Protein AF-A0A957IZX9-F1 (afdb_monomer)

Solvent-accessible surface area (backbone atoms only — not comparable to full-atom values): 20793 Å² total; per-residue (Å²): 138,66,77,68,62,63,56,57,55,54,54,53,53,53,52,49,52,51,49,50,53,50,55,65,72,59,59,71,79,73,77,78,71,75,80,75,83,74,83,73,85,66,75,87,65,76,65,46,78,78,40,58,72,59,79,90,62,58,47,53,65,50,44,26,71,70,45,74,37,81,56,38,60,68,44,11,31,35,40,32,65,45,51,56,67,82,34,37,38,35,26,26,17,23,25,53,65,69,73,38,62,23,16,31,39,30,38,34,42,92,94,41,79,44,79,72,45,58,38,75,21,6,8,39,52,28,69,38,69,66,86,72,37,41,37,40,26,17,21,44,46,80,85,79,88,72,43,48,34,15,51,37,34,42,29,42,79,96,51,65,78,43,80,47,66,31,59,83,44,26,42,54,25,15,42,28,29,32,20,55,32,58,44,97,86,53,37,30,34,36,14,21,23,27,49,62,90,90,45,46,28,3,34,30,34,36,13,85,60,79,65,67,40,44,41,86,39,24,70,69,18,58,32,30,16,52,28,42,43,78,54,94,87,22,34,37,33,35,23,22,75,50,103,57,77,65,24,40,40,31,38,9,81,62,78,42,48,51,70,45,75,42,79,96,48,44,32,44,79,43,55,71,44,79,52,96,83,23,42,34,37,44,25,51,86,22,43,28,40,35,35,32,38,91,87,56,51,77,45,79,37,70,49,64,90,63,40,29,57,38,56,88,42,92,90,44,68,91,65,52,43,46,25,44,58,28,60,65,99,68,37,43,34,38,37,31,28,37,77,49,90,75,52,36,33,32,37,31,35,24,74,75,73,76,60,77,44,59,47,27,72,43,75,64,57,57,35,17,34,31,52,23,76,77,69,41,24,38,40,36,14,20,42,14,62,80,20,49,49,28,36,35,79,64,72,83,129

pLDDT: mean 88.52, std 13.57, range [41.97, 98.62]

Nearest PDB structures (foldseek):
  2w38-assembly1_A  TM=5.241E-01  e=3.581E-07  Pseudomonas aeruginosa PAO1
  5uam-assembly2_B  TM=5.391E-01  e=4.677E-06  Pseudoalteromonas sp. PLSV
  3dr2-assembly1_B  TM=5.562E-01  e=2.826E-05  Xanthomonas campestris pv. campestris
  5uas-assembly2_B  TM=3.924E-01  e=1.690E-05  Pseudoalteromonas sp. PLSV
  8ybf-assembly1_A  TM=4.513E-01  e=6.561E-03  Morbillivirus canis

Radius of gyration: 22.59 Å; Cα contacts (8 Å, |Δi|>4): 1050; chains: 1; bounding box: 51×69×75 Å

Sequence (397 aa):
MTTGQQQACTYQLALLLVLIALAGLLRPPTAVSPIPTIQTTQAPIPPRSLTPLVPGLDWFAWYETASGYTPDPTHFGAYVALGVADTLYLGLGSARPAETNGALLAAYANGRLSPVAPLTEQGVHDMVWDGRSLHVAGTDPCCGDGWEAGNHYVLTPPGPLVKLRDPVNGLPDVLHTWALWAAPDGRLYAAASTEQGRLRMGLVFRSDDAGQTWRYRGRLGLQRAYELIGWNGQLYGIYTTRAQAPFGLAYSPDDGRLWRDVAAVGMQRVHLLPFAGRLIGVSYDQDALIAVAPDHHVTRYALPAGARVGITYTDYPDYTNYNILAADAAYLYTVWETAASPPRYQIVRTADLQQWQTLAETDQPILSLTAWPAQNALVIGTAGRAASVFLLDITEN

Mean predicted aligned error: 7.67 Å

Foldseek 3Di:
DDPVVVVVVVVVVVVVVVVVVVVVVPPPPPPQPPQPPPPPPDDFDPADDWFFLQPPDQPQVVQCVQQVDHAFQFAWKFQEWDADQQKIWTWTASGQFPPAFKIWIWIDHPSDIDTQYIDRFRTWQDWDDLPFKIKTWGFHHPDDPQLQWGWMWIDGPPDHIDIATDSPFAHGQFRGFREWERDNVRKIKTFTWGDDPNFTFTWMWIDPPNRNGIDTADTAERHGWHEWYDDLQKIKTWYYNDPDDQIWIWIGNPHRNDIDTLPPARFASEYWDDASQWIWGAGLQQQWIWTAHSVSDIDTQGDPPQKGFADQDPVCRNSTAHAAWEDDNQKIWGWIWGPDVVTKIFIWIDRNSHDIHTHHIDSFGWRHWYDNVSQCWIWTWTGRSNIGITIDRNDDD

Secondary structure (DSSP, 8-state):
--THHHHHHHHHHHHHHHHHHHHHHTPPPP-----------PPPPPPPPPEESSTT--HHHHHHHHHSPPPPTTT-EEEEEEEETTEEEEEEESSSTTTSS-EEEEEEETTEEEEEEEESSS-EEEEEE-SS-EEEEEBPPSSSS-SSEE-EEEE-TTS-EEEE--TTTSEETEEEEEEEEE-TTS-EEEEEEEEETTEEEEEEEEESSTTSS-EEEEEEESSEEEEEEEETTEEEEEEESSSSSPBEEEEESSTTSS-EE-TT--B-SS--EEETTEEEEEBTTSSEEEEE-TT--EEEEEPSTT-EES---SS-TTS--SB-EEE-SS-EEEEEE-S-SS--EEEEEESSSSS-EEEEEESS-EEEEEEEGGGTEEEEEEBSTT--EEEEE----

Structure (mmCIF, N/CA/C/O backbone):
data_AF-A0A957IZX9-F1
#
_entry.id   AF-A0A957IZX9-F1
#
loop_
_atom_site.group_PDB
_atom_site.id
_atom_site.type_symbol
_atom_site.label_atom_id
_atom_site.label_alt_id
_atom_site.label_comp_id
_atom_site.label_asym_id
_atom_site.label_entity_id
_atom_site.label_seq_id
_atom_site.pdbx_PDB_ins_code
_atom_site.Cartn_x
_atom_site.Cartn_y
_atom_site.Cartn_z
_atom_site.occupancy
_atom_site.B_iso_or_equiv
_atom_site.auth_seq_id
_atom_site.auth_comp_id
_atom_site.auth_asym_id
_atom_site.auth_atom_id
_atom_site.pdbx_PDB_model_num
ATOM 1 N N . MET A 1 1 ? -2.651 -48.888 -48.490 1.00 52.34 1 MET A N 1
ATOM 2 C CA . MET A 1 1 ? -3.248 -47.790 -47.703 1.00 52.34 1 MET A CA 1
ATOM 3 C C . MET A 1 1 ? -2.405 -46.556 -47.938 1.00 52.34 1 MET A C 1
ATOM 5 O O . MET A 1 1 ? -1.220 -46.568 -47.640 1.00 52.34 1 MET A O 1
ATOM 9 N N . THR A 1 2 ? -2.973 -45.580 -48.634 1.00 46.81 2 THR A N 1
ATOM 10 C CA . THR A 1 2 ? -2.274 -44.413 -49.180 1.00 46.81 2 THR A CA 1
ATOM 11 C C . THR A 1 2 ? -2.073 -43.343 -48.110 1.00 46.81 2 THR A C 1
ATOM 13 O O . THR A 1 2 ? -2.982 -43.053 -47.334 1.00 46.81 2 THR A O 1
ATOM 16 N N . THR A 1 3 ? -0.894 -42.725 -48.115 1.00 53.16 3 THR A N 1
ATOM 17 C CA . THR A 1 3 ? -0.408 -41.649 -47.228 1.00 53.16 3 THR A CA 1
ATOM 18 C C . THR A 1 3 ? -1.382 -40.479 -47.006 1.00 53.16 3 THR A C 1
ATOM 20 O O . THR A 1 3 ? -1.294 -39.805 -45.983 1.00 53.16 3 THR A O 1
ATOM 23 N N . GLY A 1 4 ? -2.374 -40.280 -47.881 1.00 48.38 4 GLY A N 1
ATOM 24 C CA . GLY A 1 4 ? -3.428 -39.272 -47.708 1.00 48.38 4 GLY A CA 1
ATOM 25 C C . GLY A 1 4 ? -4.430 -39.539 -46.571 1.00 48.38 4 GLY A C 1
ATOM 26 O O . GLY A 1 4 ? -4.989 -38.589 -46.031 1.00 48.38 4 GLY A O 1
ATOM 27 N N . GLN A 1 5 ? -4.644 -40.793 -46.144 1.00 51.53 5 GLN A N 1
ATOM 28 C CA . GLN A 1 5 ? -5.590 -41.089 -45.051 1.00 51.53 5 GLN A CA 1
ATOM 29 C C . GLN A 1 5 ? -5.017 -40.798 -43.655 1.00 51.53 5 GLN A C 1
ATOM 31 O O . GLN A 1 5 ? -5.768 -40.440 -42.751 1.00 51.53 5 GLN A O 1
ATOM 36 N N . GLN A 1 6 ? -3.695 -40.881 -43.475 1.00 53.09 6 GLN A N 1
ATOM 37 C CA . GLN A 1 6 ? -3.060 -40.541 -42.195 1.00 53.09 6 GLN A CA 1
ATOM 38 C C . GLN A 1 6 ? -2.996 -39.030 -41.951 1.00 53.09 6 GLN A C 1
ATOM 40 O O . GLN A 1 6 ? -3.164 -38.608 -40.811 1.00 53.09 6 GLN A O 1
ATOM 45 N N . GLN A 1 7 ? -2.833 -38.210 -42.997 1.00 54.34 7 GLN A N 1
ATOM 46 C CA . GLN A 1 7 ? -2.861 -36.749 -42.856 1.00 54.34 7 GLN A CA 1
ATOM 47 C C . GLN A 1 7 ? -4.261 -36.220 -42.519 1.00 54.34 7 GLN A C 1
ATOM 49 O O . GLN A 1 7 ? -4.393 -35.332 -41.683 1.00 54.34 7 GLN A O 1
ATOM 54 N N . ALA A 1 8 ? -5.323 -36.791 -43.094 1.00 57.81 8 ALA A N 1
ATOM 55 C CA . ALA A 1 8 ? -6.689 -36.364 -42.783 1.00 57.81 8 ALA A CA 1
ATOM 56 C C . ALA A 1 8 ? -7.059 -36.581 -41.299 1.00 57.81 8 ALA A C 1
ATOM 58 O O . ALA A 1 8 ? -7.762 -35.760 -40.709 1.00 57.81 8 ALA A O 1
ATOM 59 N N . CYS A 1 9 ? -6.539 -37.644 -40.673 1.00 61.34 9 CYS A N 1
ATOM 60 C CA . CYS A 1 9 ? -6.818 -37.960 -39.271 1.00 61.34 9 CYS A CA 1
ATOM 61 C C . CYS A 1 9 ? -6.119 -37.001 -38.290 1.00 61.34 9 CYS A C 1
ATOM 63 O O . CYS A 1 9 ? -6.700 -36.636 -37.267 1.00 61.34 9 CYS A O 1
ATOM 65 N N . THR A 1 10 ? -4.900 -36.543 -38.595 1.00 67.94 10 THR A N 1
ATOM 66 C CA . THR A 1 10 ? -4.157 -35.604 -37.735 1.00 67.94 10 THR A CA 1
ATOM 67 C C . THR A 1 10 ? -4.745 -34.195 -37.751 1.00 67.94 10 THR A C 1
ATOM 69 O O . THR A 1 10 ? -4.812 -33.561 -36.697 1.00 67.94 10 THR A O 1
ATOM 72 N N . TYR A 1 11 ? -5.246 -33.715 -38.895 1.00 66.75 11 TYR A N 1
ATOM 73 C CA . TYR A 1 11 ? -5.899 -32.399 -38.962 1.00 66.75 11 TYR A CA 1
ATOM 74 C C . TYR A 1 11 ? -7.228 -32.355 -38.201 1.00 66.75 11 TYR A C 1
ATOM 76 O O . TYR A 1 11 ? -7.521 -31.351 -37.553 1.00 66.75 11 TYR A O 1
ATOM 84 N N . GLN A 1 12 ? -8.012 -33.438 -38.214 1.00 72.56 12 GLN A N 1
ATOM 85 C CA . GLN A 1 12 ? -9.269 -33.485 -37.459 1.00 72.56 12 GLN A CA 1
ATOM 86 C C . GLN A 1 12 ? -9.045 -33.500 -35.943 1.00 72.56 12 GLN A C 1
ATOM 88 O O . GLN A 1 12 ? -9.780 -32.833 -35.216 1.00 72.56 12 GLN A O 1
ATOM 93 N N . LEU A 1 13 ? -8.003 -34.187 -35.462 1.00 75.69 13 LEU A N 1
ATOM 94 C CA . LEU A 1 13 ? -7.674 -34.212 -34.035 1.00 75.69 13 LEU A CA 1
ATOM 95 C C . LEU A 1 13 ? -7.145 -32.853 -33.545 1.00 75.69 13 LEU A C 1
ATOM 97 O O . LEU A 1 13 ? -7.534 -32.392 -32.474 1.00 75.69 13 LEU A O 1
ATOM 101 N N . ALA A 1 14 ? -6.316 -32.177 -34.347 1.00 74.19 14 ALA A N 1
ATOM 102 C CA . ALA A 1 14 ? -5.827 -30.835 -34.032 1.00 74.19 14 ALA A CA 1
ATOM 103 C C . ALA A 1 14 ? -6.965 -29.799 -34.006 1.00 74.19 14 ALA A C 1
ATOM 105 O O . ALA A 1 14 ? -7.037 -28.988 -33.085 1.00 74.19 14 ALA A O 1
ATOM 106 N N . LEU A 1 15 ? -7.894 -29.859 -34.968 1.00 79.56 15 LEU A N 1
ATOM 107 C CA . LEU A 1 15 ? -9.054 -28.965 -35.007 1.00 79.56 15 LEU A CA 1
ATOM 108 C C . LEU A 1 15 ? -9.995 -29.199 -33.814 1.00 79.56 15 LEU A C 1
ATOM 110 O O . LEU A 1 15 ? -10.485 -28.241 -33.223 1.00 79.56 15 LEU A O 1
ATOM 114 N N . LEU A 1 16 ? -10.204 -30.459 -33.418 1.00 79.12 16 LEU A N 1
ATOM 115 C CA . LEU A 1 16 ? -11.016 -30.804 -32.251 1.00 79.12 16 LEU A CA 1
ATOM 116 C C . LEU A 1 16 ? -10.382 -30.305 -30.944 1.00 79.12 16 LEU A C 1
ATOM 118 O O . LEU A 1 16 ? -11.084 -29.754 -30.102 1.00 79.12 16 LEU A O 1
ATOM 122 N N . LEU A 1 17 ? -9.060 -30.429 -30.786 1.00 75.75 17 LEU A N 1
ATOM 123 C CA . LEU A 1 17 ? -8.342 -29.907 -29.616 1.00 75.75 17 LEU A CA 1
ATOM 124 C C . LEU A 1 17 ? -8.388 -28.374 -29.544 1.00 75.75 17 LEU A C 1
ATOM 126 O O . LEU A 1 17 ? -8.579 -27.822 -28.463 1.00 75.75 17 LEU A O 1
ATOM 130 N N . VAL A 1 18 ? -8.290 -27.687 -30.687 1.00 76.00 18 VAL A N 1
ATOM 131 C CA . VAL A 1 18 ? -8.450 -26.226 -30.769 1.00 76.00 18 VAL A CA 1
ATOM 132 C C . VAL A 1 18 ? -9.878 -25.809 -30.409 1.00 76.00 18 VAL A C 1
ATOM 134 O O . VAL A 1 18 ? -10.056 -24.864 -29.646 1.00 76.00 18 VAL A O 1
ATOM 137 N N . LEU A 1 19 ? -10.896 -26.536 -30.876 1.00 75.50 19 LEU A N 1
ATOM 138 C CA . LEU A 1 19 ? -12.296 -26.268 -30.532 1.00 75.50 19 LEU A CA 1
ATOM 139 C C . LEU A 1 19 ? -12.601 -26.534 -29.051 1.00 75.50 19 LEU A C 1
ATOM 141 O O . LEU A 1 19 ? -13.334 -25.759 -28.444 1.00 75.50 19 LEU A O 1
ATOM 145 N N . ILE A 1 20 ? -12.011 -27.569 -28.445 1.00 74.06 20 ILE A N 1
ATOM 146 C CA . ILE A 1 20 ? -12.143 -27.843 -27.004 1.00 74.06 20 ILE A CA 1
ATOM 147 C C . ILE A 1 20 ? -11.438 -26.755 -26.178 1.00 74.06 20 ILE A C 1
ATOM 149 O O . ILE A 1 20 ? -11.999 -26.283 -25.189 1.00 74.06 20 ILE A O 1
ATOM 153 N N . ALA A 1 21 ? -10.255 -26.299 -26.602 1.00 63.34 21 ALA A N 1
ATOM 154 C CA . ALA A 1 21 ? -9.550 -25.195 -25.951 1.00 63.34 21 ALA A CA 1
ATOM 155 C C . ALA A 1 21 ? -10.327 -23.866 -26.060 1.00 63.34 21 ALA A C 1
ATOM 157 O O . ALA A 1 21 ? -10.463 -23.148 -25.071 1.00 63.34 21 ALA A O 1
ATOM 158 N N . LEU A 1 22 ? -10.911 -23.572 -27.228 1.00 62.16 22 LEU A N 1
ATOM 159 C CA . LEU A 1 22 ? -11.775 -22.403 -27.444 1.00 62.16 22 LEU A CA 1
ATOM 160 C C . LEU A 1 22 ? -13.085 -22.488 -26.650 1.00 62.16 22 LEU A C 1
ATOM 162 O O . LEU A 1 22 ? -13.517 -21.486 -26.088 1.00 62.16 22 LEU A O 1
ATOM 166 N N . ALA A 1 23 ? -13.693 -23.670 -26.535 1.00 59.88 23 ALA A N 1
ATOM 167 C CA . ALA A 1 23 ? -14.885 -23.872 -25.712 1.00 59.88 23 ALA A CA 1
ATOM 168 C C . ALA A 1 23 ? -14.590 -23.732 -24.206 1.00 59.88 23 ALA A C 1
ATOM 170 O O . ALA A 1 23 ? -15.445 -23.266 -23.454 1.00 59.88 23 ALA A O 1
ATOM 171 N N . GLY A 1 24 ? -13.374 -24.074 -23.761 1.00 52.66 24 GLY A N 1
ATOM 172 C CA . GLY A 1 24 ? -12.905 -23.815 -22.396 1.00 52.66 24 GLY A CA 1
ATOM 173 C C . GLY A 1 24 ? -12.711 -22.325 -22.086 1.00 52.66 24 GLY A C 1
ATOM 174 O O . GLY A 1 24 ? -12.958 -21.904 -20.957 1.00 52.66 24 GLY A O 1
ATOM 175 N N . LEU A 1 25 ? -12.334 -21.528 -23.092 1.00 50.22 25 LEU A N 1
ATOM 176 C CA . LEU A 1 25 ? -12.159 -20.070 -22.999 1.00 50.22 25 LEU A CA 1
ATOM 177 C C . LEU A 1 25 ? -13.477 -19.284 -23.113 1.00 50.22 25 LEU A C 1
ATOM 179 O O . LEU A 1 25 ? -13.536 -18.131 -22.702 1.00 50.22 25 LEU A O 1
ATOM 183 N N . LEU A 1 26 ? -14.534 -19.906 -23.642 1.00 42.78 26 LEU A N 1
ATOM 184 C CA . LEU A 1 26 ? -15.865 -19.314 -23.819 1.00 42.78 26 LEU A CA 1
ATOM 185 C C . LEU A 1 26 ? -16.854 -19.724 -22.722 1.00 42.78 26 LEU A C 1
ATOM 187 O O . LEU A 1 26 ? -18.066 -19.703 -22.948 1.00 42.78 26 LEU A O 1
ATOM 191 N N . ARG A 1 27 ? -16.378 -20.092 -21.523 1.00 45.22 27 ARG A N 1
ATOM 192 C CA . ARG A 1 27 ? -17.297 -20.187 -20.385 1.00 45.22 27 ARG A CA 1
ATOM 193 C C . ARG A 1 27 ? -17.921 -18.802 -20.191 1.00 45.22 27 ARG A C 1
ATOM 195 O O . ARG A 1 27 ? -17.167 -17.852 -19.970 1.00 45.22 27 ARG A O 1
ATOM 202 N N . PRO A 1 28 ? -19.256 -18.656 -20.296 1.00 43.44 28 PRO A N 1
ATOM 203 C CA . PRO A 1 28 ? -19.888 -17.400 -19.937 1.00 43.44 28 PRO A CA 1
ATOM 204 C C . PRO A 1 28 ? -19.443 -17.069 -18.509 1.00 43.44 28 PRO A C 1
ATOM 206 O O . PRO A 1 28 ? -19.351 -17.999 -17.697 1.00 43.44 28 PRO A O 1
ATOM 209 N N . PRO A 1 29 ? -19.116 -15.799 -18.204 1.00 48.16 29 PRO A N 1
ATOM 210 C CA . PRO A 1 29 ? -18.798 -15.415 -16.839 1.00 48.16 29 PRO A CA 1
ATOM 211 C C . PRO A 1 29 ? -19.925 -15.950 -15.963 1.00 48.16 29 PRO A C 1
ATOM 213 O O . PRO A 1 29 ? -21.099 -15.667 -16.215 1.00 48.16 29 PRO A O 1
ATOM 216 N N . THR A 1 30 ? -19.583 -16.823 -15.012 1.00 48.69 30 THR A N 1
ATO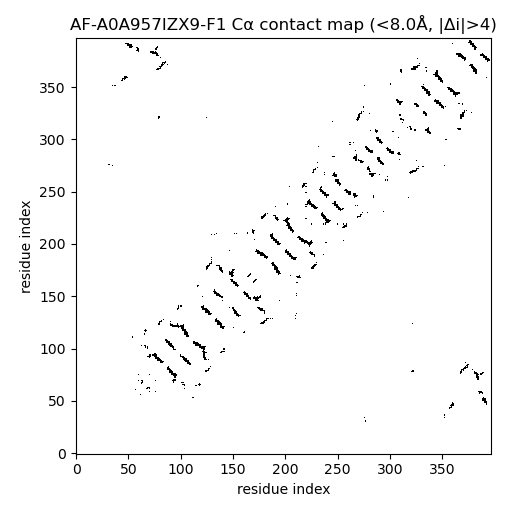M 217 C CA . THR A 1 30 ? -20.540 -17.305 -14.019 1.00 48.69 30 THR A CA 1
ATOM 218 C C . THR A 1 30 ? -21.211 -16.073 -13.451 1.00 48.69 30 THR A C 1
ATOM 220 O O . THR A 1 30 ? -20.508 -15.192 -12.952 1.00 48.69 30 THR A O 1
ATOM 223 N N . ALA A 1 31 ? -22.535 -15.983 -13.618 1.00 41.97 31 ALA A N 1
ATOM 224 C CA . ALA A 1 31 ? -23.316 -14.865 -13.119 1.00 41.97 31 ALA A CA 1
ATOM 225 C C . ALA A 1 31 ? -22.867 -14.600 -11.684 1.00 41.97 31 ALA A C 1
ATOM 227 O O . ALA A 1 31 ? -22.893 -15.512 -10.854 1.00 41.97 31 ALA A O 1
ATOM 228 N N . VAL A 1 32 ? -22.361 -13.391 -11.435 1.00 45.38 32 VAL A N 1
ATOM 229 C CA . VAL A 1 32 ? -21.931 -12.991 -10.100 1.00 45.38 32 VAL A CA 1
ATOM 230 C C . VAL A 1 32 ? -23.177 -13.096 -9.240 1.00 45.38 32 VAL A C 1
ATOM 232 O O . VAL A 1 32 ? -24.131 -12.343 -9.447 1.00 45.38 32 VAL A O 1
ATOM 235 N N . SER A 1 33 ? -23.214 -14.090 -8.351 1.00 44.78 33 SER A N 1
ATOM 236 C CA . SER A 1 33 ? -24.327 -14.242 -7.424 1.00 44.78 33 SER A CA 1
ATOM 237 C C . SER A 1 33 ? -24.526 -12.899 -6.723 1.00 44.78 33 SER A C 1
ATOM 239 O O . SER A 1 33 ? -23.535 -12.321 -6.262 1.00 44.78 33 SER A O 1
ATOM 241 N N . PRO A 1 34 ? -25.759 -12.364 -6.670 1.00 52.09 34 PRO A N 1
ATOM 242 C CA . PRO A 1 34 ? -26.013 -11.154 -5.907 1.00 52.09 34 PRO A CA 1
ATOM 243 C C . PRO A 1 34 ? -25.483 -11.377 -4.493 1.00 52.09 34 PRO A C 1
ATOM 245 O O . PRO A 1 34 ? -25.713 -12.445 -3.921 1.00 52.09 34 PRO A O 1
ATOM 248 N N . ILE A 1 35 ? -24.736 -10.398 -3.968 1.00 53.44 35 ILE A N 1
ATOM 249 C CA . ILE A 1 35 ? -24.263 -10.425 -2.582 1.00 53.44 35 ILE A CA 1
ATOM 250 C C . ILE A 1 35 ? -25.516 -10.669 -1.734 1.00 53.44 35 ILE A C 1
ATOM 252 O O . ILE A 1 35 ? -26.434 -9.842 -1.800 1.00 53.44 35 ILE A O 1
ATOM 256 N N . PRO A 1 36 ? -25.631 -11.816 -1.036 1.00 53.06 36 PRO A N 1
ATOM 257 C CA . PRO A 1 36 ? -26.799 -12.071 -0.216 1.00 53.06 36 PRO A CA 1
ATOM 258 C C . PRO A 1 36 ? -26.928 -10.905 0.756 1.00 53.06 36 PRO A C 1
ATOM 260 O O . PRO A 1 36 ? -25.954 -10.519 1.397 1.00 53.06 36 PRO A O 1
ATOM 263 N N . THR A 1 37 ? -28.113 -10.301 0.819 1.00 47.69 37 THR A N 1
ATOM 264 C CA . THR A 1 37 ? -28.394 -9.241 1.784 1.00 47.69 37 THR A CA 1
ATOM 265 C C . THR A 1 37 ? -28.387 -9.884 3.164 1.00 47.69 37 THR A C 1
ATOM 267 O O . THR A 1 37 ? -29.396 -10.427 3.613 1.00 47.69 37 THR A O 1
ATOM 270 N N . ILE A 1 38 ? -27.224 -9.907 3.811 1.00 53.03 38 ILE A N 1
ATOM 271 C CA . ILE A 1 38 ? -27.114 -10.368 5.186 1.00 53.03 38 ILE A CA 1
ATOM 272 C C . ILE A 1 38 ? -27.734 -9.256 6.028 1.00 53.03 38 ILE A C 1
ATOM 274 O O . ILE A 1 38 ? -27.128 -8.213 6.239 1.00 53.03 38 ILE A O 1
ATOM 278 N N . GLN A 1 39 ? -28.974 -9.452 6.479 1.00 47.66 39 GLN A N 1
ATOM 279 C CA . GLN A 1 39 ? -29.540 -8.617 7.534 1.00 47.66 39 GLN A CA 1
ATOM 280 C C . GLN A 1 39 ? -28.796 -8.937 8.831 1.00 47.66 39 GLN A C 1
ATOM 282 O O . GLN A 1 39 ? -29.230 -9.765 9.630 1.00 47.66 39 GLN A O 1
ATOM 287 N N . THR A 1 40 ? -27.641 -8.310 9.036 1.00 52.97 40 THR A N 1
ATOM 288 C CA . THR A 1 40 ? -26.937 -8.360 10.312 1.00 52.97 40 THR A CA 1
ATOM 289 C C . THR A 1 40 ? -27.665 -7.458 11.299 1.00 52.97 40 THR A C 1
ATOM 291 O O . THR A 1 40 ? -27.319 -6.298 11.483 1.00 52.97 40 THR A O 1
ATOM 294 N N . THR A 1 41 ? -28.669 -7.992 11.993 1.00 56.16 41 THR A N 1
ATOM 295 C CA . THR A 1 41 ? -29.178 -7.399 13.242 1.00 56.16 41 THR A CA 1
ATOM 296 C C . THR A 1 41 ? -28.200 -7.656 14.397 1.00 56.16 41 THR A C 1
ATOM 298 O O . THR A 1 41 ? -28.610 -8.063 15.485 1.00 56.16 41 THR A O 1
ATOM 301 N N . GLN A 1 42 ? -26.893 -7.505 14.161 1.00 60.22 42 GLN A N 1
ATOM 302 C CA . GLN A 1 42 ? -25.897 -7.632 15.219 1.00 60.22 42 GLN A CA 1
ATOM 303 C C . GLN A 1 42 ? -25.963 -6.390 16.104 1.00 60.22 42 GLN A C 1
ATOM 305 O O . GLN A 1 42 ? -25.997 -5.257 15.622 1.00 60.22 42 GLN A O 1
ATOM 310 N N . ALA A 1 43 ? -26.009 -6.614 17.417 1.00 68.94 43 ALA A N 1
ATOM 311 C CA . ALA A 1 43 ? -25.889 -5.539 18.385 1.00 68.94 43 ALA A CA 1
ATOM 312 C C . ALA A 1 43 ? -24.551 -4.801 18.174 1.00 68.94 43 ALA A C 1
ATOM 314 O O . ALA A 1 43 ? -23.559 -5.444 17.816 1.00 68.94 43 ALA A O 1
ATOM 315 N N . PRO A 1 44 ? -24.492 -3.478 18.409 1.00 74.19 44 PRO A N 1
ATOM 316 C CA . PRO A 1 44 ? -23.242 -2.736 18.316 1.00 74.19 44 PRO A CA 1
ATOM 317 C C . PRO A 1 44 ? -22.183 -3.366 19.230 1.00 74.19 44 PRO A C 1
ATOM 319 O O . PRO A 1 44 ? -22.363 -3.412 20.447 1.00 74.19 44 PRO A O 1
ATOM 322 N N . ILE A 1 45 ? -21.085 -3.863 18.656 1.00 79.00 45 ILE A N 1
ATOM 323 C CA . ILE A 1 45 ? -19.916 -4.271 19.448 1.00 79.00 45 ILE A CA 1
ATOM 324 C C . ILE A 1 45 ? -19.246 -2.984 19.952 1.00 79.00 45 ILE A C 1
ATOM 326 O O . ILE A 1 45 ? -18.993 -2.093 19.137 1.00 79.00 45 ILE A O 1
ATOM 330 N N . PRO A 1 46 ? -18.965 -2.854 21.261 1.00 85.25 46 PRO A N 1
ATOM 331 C CA . PRO A 1 46 ? -18.215 -1.718 21.781 1.00 85.25 46 PRO A CA 1
ATOM 332 C C . PRO A 1 46 ? -16.848 -1.585 21.089 1.00 85.25 46 PRO A C 1
ATOM 334 O O . PRO A 1 46 ? -16.209 -2.612 20.837 1.00 85.25 46 PRO A O 1
ATOM 337 N N . PRO A 1 47 ? -16.363 -0.357 20.825 1.00 89.44 47 PRO A N 1
ATOM 338 C CA . PRO A 1 47 ? -15.019 -0.158 20.299 1.00 89.44 47 PRO A CA 1
ATOM 339 C C . PRO A 1 47 ? -13.961 -0.817 21.195 1.00 89.44 47 PRO A C 1
ATOM 341 O O . PRO A 1 47 ? -13.961 -0.650 22.417 1.00 89.44 47 PRO A O 1
ATOM 344 N N . ARG A 1 48 ? -13.064 -1.577 20.572 1.00 92.88 48 ARG A N 1
ATOM 345 C CA . ARG A 1 48 ? -11.913 -2.246 21.177 1.00 92.88 48 ARG A CA 1
ATOM 346 C C . ARG A 1 48 ? -10.744 -1.263 21.295 1.00 92.88 48 ARG A C 1
ATOM 348 O O . ARG A 1 48 ? -10.625 -0.309 20.524 1.00 92.88 48 ARG A O 1
ATOM 355 N N . SER A 1 49 ? -9.851 -1.526 22.244 1.00 92.62 49 SER A N 1
ATOM 356 C CA . SER A 1 49 ? -8.606 -0.769 22.392 1.00 92.62 49 SER A CA 1
ATOM 357 C C . SER A 1 49 ? -7.554 -1.235 21.387 1.00 92.62 49 SER A C 1
ATOM 359 O O . SER A 1 49 ? -7.397 -2.432 21.150 1.00 92.62 49 SER A O 1
ATOM 361 N N . LEU A 1 50 ? -6.784 -0.289 20.851 1.00 96.56 50 LEU A N 1
ATOM 362 C CA . LEU A 1 50 ? -5.597 -0.582 20.051 1.00 96.56 50 LEU A CA 1
ATOM 363 C C . LEU A 1 50 ? -4.455 -1.054 20.955 1.00 96.56 50 LEU A C 1
ATOM 365 O O . LEU A 1 50 ? -4.134 -0.394 21.945 1.00 96.56 50 LEU A O 1
ATOM 369 N N . THR A 1 51 ? -3.823 -2.176 20.609 1.00 97.44 51 THR A N 1
ATOM 370 C CA . THR A 1 51 ? -2.695 -2.728 21.374 1.00 97.44 51 THR A CA 1
ATOM 371 C C . THR A 1 51 ? -1.383 -2.354 20.689 1.00 97.44 51 THR A C 1
ATOM 373 O O . THR A 1 51 ? -1.202 -2.723 19.532 1.00 97.44 51 THR A O 1
ATOM 376 N N . PRO A 1 52 ? -0.449 -1.635 21.338 1.00 97.94 52 PRO A N 1
ATOM 377 C CA . PRO A 1 52 ? 0.850 -1.341 20.733 1.00 97.94 52 PRO A CA 1
ATOM 378 C C . PRO A 1 52 ? 1.593 -2.626 20.345 1.00 97.94 52 PRO A C 1
ATOM 380 O O . PRO A 1 52 ? 1.703 -3.537 21.164 1.00 97.94 52 PRO A O 1
ATOM 383 N N . LEU A 1 53 ? 2.150 -2.682 19.130 1.00 98.19 53 LEU A N 1
ATOM 384 C CA . LEU A 1 53 ? 2.921 -3.832 18.635 1.00 98.19 53 LEU A CA 1
ATOM 385 C C . LEU A 1 53 ? 4.143 -4.118 19.524 1.00 98.19 53 LEU A C 1
ATOM 387 O O . LEU A 1 53 ? 4.469 -5.270 19.807 1.00 98.19 53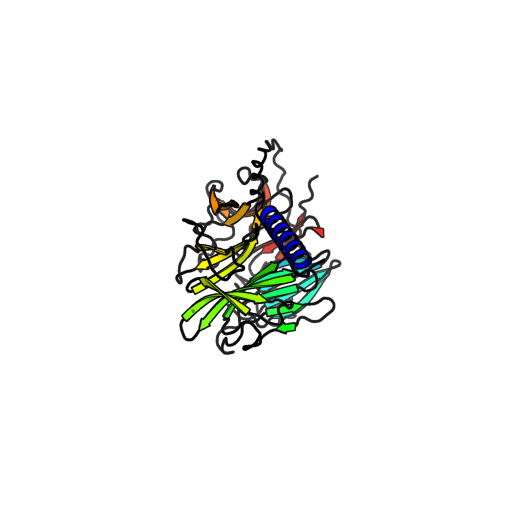 LEU A O 1
ATOM 391 N N . VAL A 1 54 ? 4.810 -3.051 19.977 1.00 98.06 54 VAL A N 1
ATOM 392 C CA . VAL A 1 54 ? 5.910 -3.100 20.946 1.00 98.06 54 VAL A CA 1
ATOM 393 C C . VAL A 1 54 ? 5.604 -2.107 22.072 1.00 98.06 54 VAL A C 1
ATOM 395 O O . VAL A 1 54 ? 5.843 -0.907 21.912 1.00 98.06 54 VAL A O 1
ATOM 398 N N . PRO A 1 55 ? 5.042 -2.564 23.205 1.00 97.38 55 PRO A N 1
ATOM 399 C CA . PRO A 1 55 ? 4.687 -1.683 24.313 1.00 97.38 55 PRO A CA 1
ATOM 400 C C . PRO A 1 55 ? 5.884 -0.879 24.836 1.00 97.38 55 PRO A C 1
ATOM 402 O O . PRO A 1 55 ? 6.936 -1.438 25.136 1.00 97.38 55 PRO A O 1
ATOM 405 N N . GLY A 1 56 ? 5.709 0.439 24.962 1.00 97.19 56 GLY A N 1
ATOM 406 C CA . GLY A 1 56 ? 6.719 1.353 25.509 1.00 97.19 56 GLY A CA 1
ATOM 407 C C . GLY A 1 56 ? 7.860 1.734 24.558 1.00 97.19 56 GLY A C 1
ATOM 408 O O . GLY A 1 56 ? 8.757 2.463 24.975 1.00 97.19 56 GLY A O 1
ATOM 409 N N . LEU A 1 57 ? 7.847 1.273 23.302 1.00 98.19 57 LEU A N 1
ATOM 410 C CA . LEU A 1 57 ? 8.850 1.666 22.314 1.00 98.19 57 LEU A CA 1
ATOM 411 C C . LEU A 1 57 ? 8.645 3.121 21.862 1.00 98.19 57 LEU A C 1
ATOM 413 O O . LEU A 1 57 ? 7.577 3.474 21.365 1.00 98.19 57 LEU A O 1
ATOM 417 N N . ASP A 1 58 ? 9.695 3.938 21.955 1.00 98.25 58 ASP A N 1
ATOM 418 C CA . ASP A 1 58 ? 9.782 5.211 21.232 1.00 98.25 58 ASP A CA 1
ATOM 419 C C . ASP A 1 58 ? 10.200 4.921 19.783 1.00 98.25 58 ASP A C 1
ATOM 421 O O . ASP A 1 58 ? 11.384 4.754 19.480 1.00 98.25 58 ASP A O 1
ATOM 425 N N . TRP A 1 59 ? 9.214 4.808 18.889 1.00 98.25 59 TRP A N 1
ATOM 426 C CA . TRP A 1 59 ? 9.442 4.505 17.474 1.00 98.25 59 TRP A CA 1
ATOM 427 C C . TRP A 1 59 ? 10.287 5.562 16.770 1.00 98.25 59 TRP A C 1
ATOM 429 O O . TRP A 1 59 ? 11.073 5.216 15.891 1.00 98.25 59 TRP A O 1
ATOM 439 N N . PHE A 1 60 ? 10.147 6.827 17.166 1.00 97.75 60 PHE A N 1
ATOM 440 C CA . PHE A 1 60 ? 10.868 7.943 16.568 1.00 97.75 60 PHE A CA 1
ATOM 441 C C . PHE A 1 60 ? 12.369 7.823 16.855 1.00 97.75 60 PHE A C 1
ATOM 443 O O . PHE A 1 60 ? 13.186 7.825 15.934 1.00 97.75 60 PHE A O 1
ATOM 450 N N . ALA A 1 61 ? 12.736 7.640 18.128 1.00 98.25 61 ALA A N 1
ATOM 451 C CA . ALA A 1 61 ? 14.131 7.473 18.540 1.00 98.25 61 ALA A CA 1
ATOM 452 C C . ALA A 1 61 ? 14.732 6.138 18.065 1.00 98.25 61 ALA A C 1
ATOM 454 O O . ALA A 1 61 ? 15.900 6.072 17.663 1.00 98.25 61 ALA A O 1
ATOM 455 N N . TRP A 1 62 ? 13.934 5.065 18.093 1.00 98.56 62 TRP A N 1
ATOM 456 C CA . TRP A 1 62 ? 14.354 3.760 17.590 1.00 98.56 62 TRP A CA 1
ATOM 457 C C . TRP A 1 62 ? 14.661 3.808 16.090 1.00 98.56 62 TRP A C 1
ATOM 459 O O . TRP A 1 62 ? 15.717 3.326 15.682 1.00 98.56 62 TRP A O 1
ATOM 469 N N . TYR A 1 63 ? 13.794 4.431 15.281 1.00 98.25 63 TYR A N 1
ATOM 470 C CA . TYR A 1 63 ? 14.022 4.603 13.846 1.00 98.25 63 TYR A CA 1
ATOM 471 C C . TYR A 1 63 ? 15.283 5.419 13.570 1.00 98.25 63 TYR A C 1
ATOM 473 O O . TYR A 1 63 ? 16.082 5.015 12.728 1.00 98.25 63 TYR A O 1
ATOM 481 N N . GLU A 1 64 ? 15.483 6.542 14.267 1.00 97.75 64 GLU A N 1
ATOM 482 C CA . GLU A 1 64 ? 16.662 7.394 14.065 1.00 97.75 64 GLU A CA 1
ATOM 483 C C . GLU A 1 64 ? 17.954 6.611 14.321 1.00 97.75 64 GLU A C 1
ATOM 485 O O . GLU A 1 64 ? 18.878 6.630 13.509 1.00 97.75 64 GLU A O 1
ATOM 490 N N . THR A 1 65 ? 17.973 5.817 15.395 1.00 98.12 65 THR A N 1
ATOM 491 C CA . THR A 1 65 ? 19.108 4.948 15.733 1.00 98.12 65 THR A CA 1
ATOM 492 C C . THR A 1 65 ? 19.307 3.828 14.707 1.00 98.12 65 THR A C 1
ATOM 494 O O . THR A 1 65 ? 20.437 3.522 14.335 1.00 98.12 65 THR A O 1
ATOM 497 N N . ALA A 1 66 ? 18.222 3.187 14.267 1.00 97.75 66 ALA A N 1
ATOM 498 C CA . ALA A 1 66 ? 18.276 2.017 13.394 1.00 97.75 66 ALA A CA 1
ATOM 499 C C . ALA A 1 66 ? 18.564 2.362 11.925 1.00 97.75 66 ALA A C 1
ATOM 501 O O . ALA A 1 66 ? 19.177 1.564 11.217 1.00 97.75 66 ALA A O 1
ATOM 502 N N . SER A 1 67 ? 18.099 3.523 11.465 1.00 96.44 67 SER A N 1
ATOM 503 C CA . SER A 1 67 ? 18.206 3.957 10.071 1.00 96.44 67 SER A CA 1
ATOM 504 C C . SER A 1 67 ? 19.343 4.954 9.833 1.00 96.44 67 SER A C 1
ATOM 506 O O . SER A 1 67 ? 19.866 5.020 8.724 1.00 96.44 67 SER A O 1
ATOM 508 N N . GLY A 1 68 ? 19.728 5.724 10.858 1.00 96.38 68 GLY A N 1
ATOM 509 C CA . GLY A 1 68 ? 20.662 6.846 10.743 1.00 96.38 68 GLY A CA 1
ATOM 510 C C . GLY A 1 68 ? 20.045 8.131 10.176 1.00 96.38 68 GLY A C 1
ATOM 511 O O . GLY A 1 68 ? 20.768 9.110 9.994 1.00 96.38 68 GLY A O 1
ATOM 512 N N . TYR A 1 69 ? 18.738 8.153 9.896 1.00 95.19 69 TYR A N 1
ATOM 513 C CA . TYR A 1 69 ? 18.021 9.326 9.394 1.00 95.19 69 TYR A CA 1
ATOM 514 C C . TYR A 1 69 ? 17.188 9.973 10.499 1.00 95.19 69 TYR A C 1
ATOM 516 O O . TYR A 1 69 ? 16.483 9.280 11.229 1.00 95.19 69 TYR A O 1
ATOM 524 N N . THR A 1 70 ? 17.196 11.304 10.570 1.00 95.75 70 THR A N 1
ATOM 525 C CA . THR A 1 70 ? 16.321 12.056 11.477 1.00 95.75 70 THR A CA 1
ATOM 526 C C . THR A 1 70 ? 14.889 12.072 10.929 1.00 95.75 70 THR A C 1
ATOM 528 O O . THR A 1 70 ? 14.680 12.566 9.817 1.00 95.75 70 THR A O 1
ATOM 531 N N . PRO A 1 71 ? 13.896 11.543 11.665 1.00 96.19 71 PRO A N 1
ATOM 532 C CA . PRO A 1 71 ? 12.511 11.587 11.225 1.00 96.19 71 PRO A CA 1
ATOM 533 C C . PRO A 1 71 ? 11.890 12.987 11.334 1.00 96.19 71 PRO A C 1
ATOM 535 O O . PRO A 1 71 ? 12.262 13.798 12.181 1.00 96.19 71 PRO A O 1
ATOM 538 N N . ASP A 1 72 ? 10.899 13.258 10.491 1.00 94.81 72 ASP A N 1
ATOM 539 C CA . ASP A 1 72 ? 10.051 14.441 10.560 1.00 94.81 72 ASP A CA 1
ATOM 540 C C . ASP A 1 72 ? 9.009 14.279 11.687 1.00 94.81 72 ASP A C 1
ATOM 542 O O . ASP A 1 72 ? 8.279 13.285 11.725 1.00 94.81 72 ASP A O 1
ATOM 546 N N . PRO A 1 73 ? 8.886 15.238 12.622 1.00 95.06 73 PRO A N 1
ATOM 547 C CA . PRO A 1 73 ? 7.990 15.119 13.775 1.00 95.06 73 PRO A CA 1
ATOM 548 C C . PRO A 1 73 ? 6.495 15.149 13.430 1.00 95.06 73 PRO A C 1
ATOM 550 O O . PRO A 1 73 ? 5.682 14.864 14.310 1.00 95.06 73 PRO A O 1
ATOM 553 N N . THR A 1 74 ? 6.120 15.476 12.195 1.00 92.06 74 THR A N 1
ATOM 554 C CA . THR A 1 74 ? 4.724 15.526 11.739 1.00 92.06 74 THR A CA 1
ATOM 555 C C . THR A 1 74 ? 4.371 14.296 10.907 1.00 92.06 74 THR A C 1
ATOM 557 O O . THR A 1 74 ? 3.288 13.735 11.059 1.00 92.06 74 THR A O 1
ATOM 560 N N . HIS A 1 75 ? 5.297 13.848 10.061 1.00 92.00 75 HIS A N 1
ATOM 561 C CA . HIS A 1 75 ? 5.039 12.872 9.008 1.00 92.00 75 HIS A CA 1
ATOM 562 C C . HIS A 1 75 ? 5.792 11.549 9.175 1.00 92.00 75 HIS A C 1
ATOM 564 O O . HIS A 1 75 ? 5.607 10.648 8.364 1.00 92.00 75 HIS A O 1
ATOM 570 N N . PHE A 1 76 ? 6.637 11.378 10.187 1.00 95.06 76 PHE A N 1
ATOM 571 C CA . PHE A 1 76 ? 7.253 10.078 10.452 1.00 95.06 76 PHE A CA 1
ATOM 572 C C . PHE A 1 76 ? 6.203 8.986 10.713 1.00 95.06 76 PHE A C 1
ATOM 574 O O . PHE A 1 76 ? 5.200 9.240 11.378 1.00 95.06 76 PHE A O 1
ATOM 581 N N . GLY A 1 77 ? 6.446 7.762 10.240 1.00 95.44 77 GLY A N 1
ATOM 582 C CA . GLY A 1 77 ? 5.643 6.603 10.627 1.00 95.44 77 GLY A CA 1
ATOM 583 C C . GLY A 1 77 ? 5.823 5.377 9.733 1.00 95.44 77 GLY A C 1
ATOM 584 O O . GLY A 1 77 ? 6.672 5.342 8.839 1.00 95.44 77 GLY A O 1
ATOM 585 N N . ALA A 1 78 ? 5.012 4.350 9.996 1.00 95.88 78 ALA A N 1
ATOM 586 C CA . ALA A 1 78 ? 4.930 3.143 9.176 1.00 95.88 78 ALA A CA 1
ATOM 587 C C . ALA A 1 78 ? 3.893 3.340 8.059 1.00 95.88 78 ALA A C 1
ATOM 589 O O . ALA A 1 78 ? 2.688 3.360 8.314 1.00 95.88 78 ALA A O 1
ATOM 590 N N . TYR A 1 79 ? 4.367 3.490 6.824 1.00 94.25 79 TYR A N 1
ATOM 591 C CA . TYR A 1 79 ? 3.524 3.777 5.657 1.00 94.25 79 TYR A CA 1
ATOM 592 C C . TYR A 1 79 ? 2.985 2.516 4.989 1.00 94.25 79 TYR A C 1
ATOM 594 O O . TYR A 1 79 ? 1.881 2.529 4.450 1.00 94.25 79 TYR A O 1
ATOM 602 N N . VAL A 1 80 ? 3.749 1.428 5.072 1.00 94.81 80 VAL A N 1
ATOM 603 C CA . VAL A 1 80 ? 3.412 0.135 4.480 1.00 94.81 80 VAL A CA 1
ATOM 604 C C . VAL A 1 80 ? 3.685 -0.949 5.509 1.00 94.81 80 VAL A C 1
ATOM 606 O O . VAL A 1 80 ? 4.723 -0.947 6.176 1.00 94.81 80 VAL A O 1
ATOM 609 N N . ALA A 1 81 ? 2.767 -1.896 5.624 1.00 97.00 81 ALA A N 1
ATOM 610 C CA . ALA A 1 81 ? 2.939 -3.100 6.415 1.00 97.00 81 ALA A CA 1
ATOM 611 C C . ALA A 1 81 ? 2.561 -4.307 5.558 1.00 97.00 81 ALA A C 1
ATOM 613 O O . ALA A 1 81 ? 1.684 -4.205 4.707 1.00 97.00 81 ALA A O 1
ATOM 614 N N . LEU A 1 82 ? 3.213 -5.447 5.772 1.00 97.56 82 LEU A N 1
ATOM 615 C CA . LEU A 1 82 ? 2.854 -6.694 5.102 1.00 97.56 82 LEU A CA 1
ATOM 616 C C . LEU A 1 82 ? 3.074 -7.883 6.034 1.00 97.56 82 LEU A C 1
ATOM 618 O O . LEU A 1 82 ? 4.203 -8.174 6.435 1.00 97.56 82 LEU A O 1
ATOM 622 N N . GLY A 1 83 ? 1.992 -8.585 6.364 1.00 97.25 83 GLY A N 1
ATOM 623 C CA . GLY A 1 83 ? 2.054 -9.849 7.091 1.00 97.25 83 GLY A CA 1
ATOM 624 C C . GLY A 1 83 ? 2.389 -11.015 6.159 1.00 97.25 83 GLY A C 1
ATOM 625 O O . GLY A 1 83 ? 1.638 -11.298 5.229 1.00 97.25 83 GLY A O 1
ATOM 626 N N . VAL A 1 84 ? 3.480 -11.727 6.436 1.00 97.44 84 VAL A N 1
ATOM 627 C CA . VAL A 1 84 ? 3.900 -12.951 5.739 1.00 97.44 84 VAL A CA 1
ATOM 628 C C . VAL A 1 84 ? 4.023 -14.068 6.771 1.00 97.44 84 VAL A C 1
ATOM 630 O O . VAL A 1 84 ? 5.002 -14.136 7.516 1.00 97.44 84 VAL A O 1
ATOM 633 N N . ALA A 1 85 ? 3.012 -14.941 6.826 1.00 96.00 85 ALA A N 1
ATOM 634 C CA . ALA A 1 85 ? 2.870 -15.936 7.893 1.00 96.00 85 ALA A CA 1
ATOM 635 C C . ALA A 1 85 ? 3.048 -15.274 9.277 1.00 96.00 85 ALA A C 1
ATOM 637 O O . ALA A 1 85 ? 2.388 -14.276 9.547 1.00 96.00 85 ALA A O 1
ATOM 638 N N . ASP A 1 86 ? 3.958 -15.762 10.122 1.00 96.88 86 ASP A N 1
ATOM 639 C CA . ASP A 1 86 ? 4.202 -15.238 11.477 1.00 96.88 86 ASP A CA 1
ATOM 640 C C . ASP A 1 86 ? 5.174 -14.047 11.535 1.00 96.88 86 ASP A C 1
ATOM 642 O O . ASP A 1 86 ? 5.594 -13.630 12.616 1.00 96.88 86 ASP A O 1
ATOM 646 N N . THR A 1 87 ? 5.558 -13.487 10.386 1.00 98.25 87 THR A N 1
ATOM 647 C CA . THR A 1 87 ? 6.407 -12.291 10.312 1.00 98.25 87 THR A CA 1
ATOM 648 C C . THR A 1 87 ? 5.618 -11.110 9.774 1.00 98.25 87 THR A C 1
ATOM 650 O O . THR A 1 87 ? 4.939 -11.216 8.758 1.00 98.25 87 THR A O 1
ATOM 653 N N . LEU A 1 88 ? 5.751 -9.962 10.428 1.00 98.62 88 LEU A N 1
ATOM 654 C CA . LEU A 1 88 ? 5.238 -8.690 9.940 1.00 98.62 88 LEU A CA 1
ATOM 655 C C . LEU A 1 88 ? 6.401 -7.832 9.451 1.00 98.62 88 LEU A C 1
ATOM 657 O O . LEU A 1 88 ? 7.284 -7.480 10.233 1.00 98.62 88 LEU A O 1
ATOM 661 N N . TYR A 1 89 ? 6.392 -7.472 8.173 1.00 98.56 89 TYR A N 1
ATOM 662 C CA . TYR A 1 89 ? 7.323 -6.500 7.611 1.00 98.56 89 TYR A CA 1
ATOM 663 C C . TYR A 1 89 ? 6.730 -5.097 7.679 1.00 98.56 89 TYR A C 1
ATOM 665 O O . TYR A 1 89 ? 5.534 -4.910 7.451 1.00 98.56 89 TYR A O 1
ATOM 673 N N . LEU A 1 90 ? 7.571 -4.113 7.989 1.00 98.31 90 LEU A N 1
ATOM 674 C CA . LEU A 1 90 ? 7.195 -2.709 8.133 1.00 98.31 90 LEU A CA 1
ATOM 675 C C . LEU A 1 90 ? 8.121 -1.840 7.282 1.00 98.31 90 LEU A C 1
ATOM 677 O O . LEU A 1 90 ? 9.339 -1.875 7.464 1.00 98.31 90 LEU A O 1
ATOM 681 N N . GLY A 1 91 ? 7.537 -1.048 6.388 1.00 97.12 91 GLY A N 1
ATOM 682 C CA . GLY A 1 91 ? 8.205 0.026 5.663 1.00 97.12 91 GLY A CA 1
ATOM 683 C C . GLY A 1 91 ? 7.982 1.352 6.381 1.00 97.12 91 GLY A C 1
ATOM 684 O O . GLY A 1 91 ? 6.886 1.919 6.326 1.00 97.12 91 GLY A O 1
ATOM 685 N N . LEU A 1 92 ? 9.013 1.839 7.073 1.00 96.50 92 LEU A N 1
ATOM 686 C CA . LEU A 1 92 ? 8.991 3.127 7.763 1.00 96.50 92 LEU A CA 1
ATOM 687 C C . LEU A 1 92 ? 9.639 4.207 6.897 1.00 96.50 92 LEU A C 1
ATOM 689 O O . LEU A 1 92 ? 10.674 3.957 6.278 1.00 96.50 92 LEU A O 1
ATOM 693 N N . GLY A 1 93 ? 9.052 5.402 6.885 1.00 94.44 93 GLY A N 1
ATOM 694 C CA . GLY A 1 93 ? 9.603 6.581 6.213 1.00 94.44 93 GLY A CA 1
ATOM 695 C C . GLY A 1 93 ? 9.964 7.670 7.218 1.00 94.44 93 GLY A C 1
ATOM 696 O O . GLY A 1 93 ? 9.245 7.855 8.202 1.00 94.44 93 GLY A O 1
ATOM 697 N N . SER A 1 94 ? 11.054 8.403 6.967 1.00 94.62 94 SER A N 1
ATOM 698 C CA . SER A 1 94 ? 11.419 9.581 7.768 1.00 94.62 94 SER A CA 1
ATOM 699 C C . SER A 1 94 ? 10.366 10.691 7.663 1.00 94.62 94 SER A C 1
ATOM 701 O O . SER A 1 94 ? 10.117 11.372 8.648 1.00 94.62 94 SER A O 1
ATOM 703 N N . ALA A 1 95 ? 9.717 10.837 6.507 1.00 92.06 95 ALA A N 1
ATOM 704 C CA . ALA A 1 95 ? 8.625 11.773 6.226 1.00 92.06 95 ALA A CA 1
ATOM 705 C C . ALA A 1 95 ? 7.593 11.110 5.290 1.00 92.06 95 ALA A C 1
ATOM 707 O O . ALA A 1 95 ? 7.606 9.882 5.143 1.00 92.06 95 ALA A O 1
ATOM 708 N N . ARG A 1 96 ? 6.716 11.887 4.627 1.00 89.25 96 ARG A N 1
ATO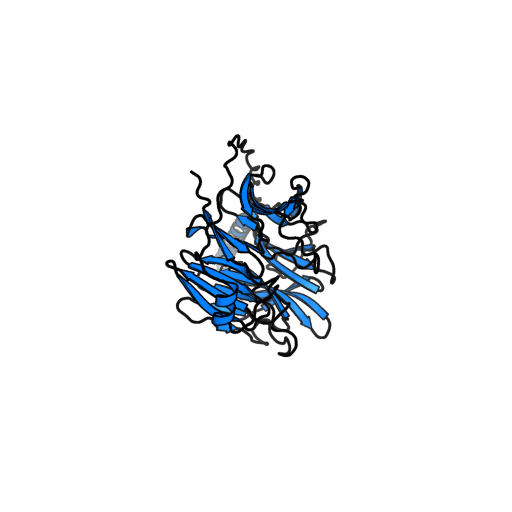M 709 C CA . ARG A 1 96 ? 5.853 11.308 3.583 1.00 89.25 96 ARG A CA 1
ATOM 710 C C . ARG A 1 96 ? 6.737 10.764 2.453 1.00 89.25 96 ARG A C 1
ATOM 712 O O . ARG A 1 96 ? 7.719 11.417 2.084 1.00 89.25 96 ARG A O 1
ATOM 719 N N . PRO A 1 97 ? 6.404 9.598 1.872 1.00 87.00 97 PRO A N 1
ATOM 720 C CA . PRO A 1 97 ? 7.175 9.053 0.768 1.00 87.00 97 PRO A CA 1
ATOM 721 C C . PRO A 1 97 ? 7.385 10.071 -0.369 1.00 87.00 97 PRO A C 1
ATOM 723 O O . PRO A 1 97 ? 6.431 10.711 -0.791 1.00 87.00 97 PRO A O 1
ATOM 726 N N . ALA A 1 98 ? 8.600 10.211 -0.898 1.00 84.94 98 ALA A N 1
ATOM 727 C CA . ALA A 1 98 ? 9.023 11.233 -1.874 1.00 84.94 98 ALA A CA 1
ATOM 728 C C . ALA A 1 98 ? 9.270 12.664 -1.349 1.00 84.94 98 ALA A C 1
ATOM 730 O O . ALA A 1 98 ? 9.464 13.569 -2.162 1.00 84.94 98 ALA A O 1
ATOM 731 N N . GLU A 1 99 ? 9.272 12.903 -0.033 1.00 86.00 99 GLU A N 1
ATOM 732 C CA . GLU A 1 99 ? 9.633 14.222 0.517 1.00 86.00 99 GLU A CA 1
ATOM 733 C C . GLU A 1 99 ? 11.098 14.324 0.926 1.00 86.00 99 GLU A C 1
ATOM 735 O O . GLU A 1 99 ? 11.798 15.252 0.523 1.00 86.00 99 GLU A O 1
ATOM 740 N N . THR A 1 100 ? 11.561 13.369 1.732 1.00 87.12 100 THR 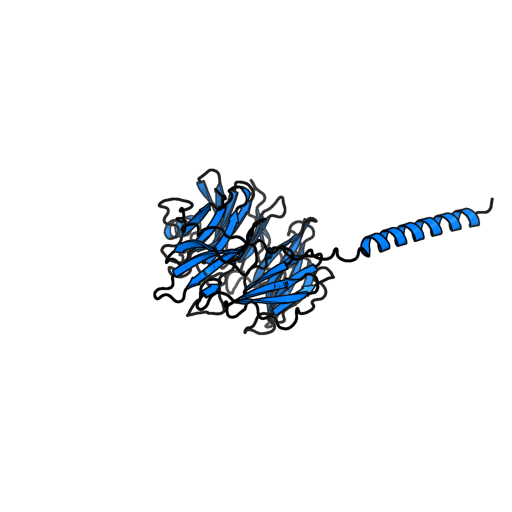A N 1
ATOM 741 C CA . THR A 1 100 ? 12.902 13.387 2.322 1.00 87.12 100 THR A CA 1
ATOM 742 C C . THR A 1 100 ? 13.518 12.005 2.214 1.00 87.12 100 THR A C 1
ATOM 744 O O . THR A 1 100 ? 12.824 11.001 2.348 1.00 87.12 100 THR A O 1
ATOM 747 N N . ASN A 1 101 ? 14.830 11.945 1.977 1.00 88.56 101 ASN A N 1
ATOM 748 C CA . ASN A 1 101 ? 15.566 10.684 1.992 1.00 88.56 101 ASN A CA 1
ATOM 749 C C . ASN A 1 101 ? 15.471 10.020 3.375 1.00 88.56 101 ASN A C 1
ATOM 751 O O . ASN A 1 101 ? 15.484 10.689 4.413 1.00 88.56 101 ASN A O 1
ATOM 755 N N . GLY A 1 102 ? 15.444 8.695 3.378 1.00 90.44 102 GLY A N 1
ATOM 756 C CA . GLY A 1 102 ? 15.456 7.893 4.586 1.00 90.44 102 GLY A CA 1
ATOM 757 C C . GLY A 1 102 ? 14.208 7.042 4.696 1.00 90.44 102 GLY A C 1
ATOM 758 O O . GLY A 1 102 ? 13.100 7.532 4.924 1.00 90.44 102 GLY A O 1
ATOM 759 N N . ALA A 1 103 ? 14.428 5.742 4.597 1.00 94.75 103 ALA A N 1
ATOM 760 C CA . ALA A 1 103 ? 13.449 4.745 4.957 1.00 94.75 103 ALA A CA 1
ATOM 761 C C . ALA A 1 103 ? 14.127 3.585 5.690 1.00 94.75 103 ALA A C 1
ATOM 763 O O . ALA A 1 103 ? 15.351 3.433 5.688 1.00 94.75 103 ALA A O 1
ATOM 764 N N . LEU A 1 104 ? 13.317 2.757 6.335 1.00 97.06 104 LEU A N 1
ATOM 765 C CA . LEU A 1 104 ? 13.770 1.569 7.041 1.00 97.06 104 LEU A CA 1
ATOM 766 C C . LEU A 1 104 ? 12.811 0.426 6.739 1.00 97.06 104 LEU A C 1
ATOM 768 O O . LEU A 1 104 ? 11.612 0.542 6.994 1.00 97.06 104 LEU A O 1
ATOM 772 N N . LEU A 1 105 ? 13.352 -0.691 6.256 1.00 98.12 105 LEU A N 1
ATOM 773 C CA . LEU A 1 105 ? 12.648 -1.961 6.326 1.00 98.12 105 LEU A CA 1
ATOM 774 C C . LEU A 1 105 ? 12.929 -2.590 7.691 1.00 98.12 105 LEU A C 1
ATOM 776 O O . LEU A 1 105 ? 14.086 -2.781 8.079 1.00 98.12 105 LEU A O 1
ATOM 780 N N . ALA A 1 106 ? 11.870 -2.939 8.407 1.00 98.38 106 ALA A N 1
ATOM 781 C CA . ALA A 1 106 ? 11.930 -3.649 9.674 1.00 98.38 106 ALA A CA 1
ATOM 782 C C . ALA A 1 106 ? 11.081 -4.921 9.628 1.00 98.38 106 ALA A C 1
ATOM 784 O O . ALA A 1 106 ? 10.185 -5.058 8.795 1.00 98.38 106 ALA A O 1
ATOM 785 N N . ALA A 1 107 ? 11.365 -5.847 10.538 1.00 98.44 107 ALA A N 1
ATOM 786 C CA . ALA A 1 107 ? 10.597 -7.069 10.711 1.00 98.44 107 ALA A CA 1
ATOM 787 C C . ALA A 1 107 ? 10.239 -7.260 12.186 1.00 98.44 107 ALA A C 1
ATOM 789 O O . ALA A 1 107 ? 11.081 -7.090 13.072 1.00 98.44 107 ALA A O 1
ATOM 790 N N . TYR A 1 108 ? 8.993 -7.639 12.441 1.00 98.56 108 TYR A N 1
ATOM 791 C CA . TYR A 1 108 ? 8.520 -8.110 13.730 1.00 98.56 108 TYR A CA 1
ATOM 792 C C . TYR A 1 108 ? 8.215 -9.602 13.626 1.00 98.56 108 TYR A C 1
ATOM 794 O O . TYR A 1 108 ? 7.338 -10.015 12.869 1.00 98.56 108 TYR A O 1
ATOM 802 N N . ALA A 1 109 ? 8.959 -10.408 14.377 1.00 97.56 109 ALA A N 1
ATOM 803 C CA . ALA A 1 109 ? 8.789 -11.853 14.429 1.00 97.56 109 ALA A CA 1
ATOM 804 C C . ALA A 1 109 ? 9.112 -12.351 15.837 1.00 97.56 109 ALA A C 1
ATOM 806 O O . ALA A 1 109 ? 10.023 -11.837 16.491 1.00 97.56 109 ALA A O 1
ATOM 807 N N . ASN A 1 110 ? 8.378 -13.364 16.306 1.00 95.19 110 ASN A N 1
ATOM 808 C CA . ASN A 1 110 ? 8.596 -13.984 17.619 1.00 95.19 110 ASN A CA 1
ATOM 809 C C . ASN A 1 110 ? 8.632 -12.963 18.775 1.00 95.19 110 ASN A C 1
ATOM 811 O O . ASN A 1 110 ? 9.492 -13.030 19.654 1.00 95.19 110 ASN A O 1
ATOM 815 N N . GLY A 1 111 ? 7.737 -11.969 18.743 1.00 95.62 111 GLY A N 1
ATOM 816 C CA . GLY A 1 111 ? 7.651 -10.934 19.777 1.00 95.62 111 GLY A CA 1
ATOM 817 C C . GLY A 1 111 ? 8.741 -9.857 19.721 1.00 95.62 111 GLY A C 1
ATOM 818 O O . GLY A 1 111 ? 8.804 -9.013 20.613 1.00 95.62 111 GLY A O 1
ATOM 819 N N . ARG A 1 112 ? 9.617 -9.869 18.707 1.00 97.62 112 ARG A N 1
ATOM 820 C CA . ARG A 1 112 ? 10.763 -8.960 18.607 1.00 97.62 112 ARG A CA 1
ATOM 821 C C . ARG A 1 112 ? 10.730 -8.151 17.317 1.00 97.62 112 ARG A C 1
ATOM 823 O O . ARG A 1 112 ? 10.741 -8.713 16.226 1.00 97.62 112 ARG A O 1
ATOM 830 N N . LEU A 1 113 ? 10.807 -6.828 17.458 1.00 98.44 113 LEU A N 1
ATOM 831 C CA . LEU A 1 113 ? 11.092 -5.909 16.357 1.00 98.44 113 LEU A CA 1
ATOM 832 C C . LEU A 1 113 ? 12.603 -5.848 16.107 1.00 98.44 113 LEU A C 1
ATOM 834 O O . LEU A 1 113 ? 13.386 -5.683 17.045 1.00 98.44 113 LEU A O 1
ATOM 838 N N . SER A 1 114 ? 13.020 -5.986 14.852 1.00 98.06 114 SER A N 1
ATOM 839 C CA . SER A 1 114 ? 14.417 -5.848 14.429 1.00 98.06 114 SER A CA 1
ATOM 840 C C . SER A 1 114 ? 14.508 -5.071 13.112 1.00 98.06 114 SER A C 1
ATOM 842 O O . SER A 1 114 ? 13.663 -5.271 12.235 1.00 98.06 114 SER A O 1
ATOM 844 N N . PRO A 1 115 ? 15.519 -4.201 12.936 1.00 97.94 115 PRO A N 1
ATOM 845 C CA . PRO A 1 115 ? 15.779 -3.602 11.634 1.00 97.94 115 PRO A CA 1
ATOM 846 C C . PRO A 1 115 ? 16.258 -4.680 10.655 1.00 97.94 115 PRO A C 1
ATOM 848 O O . PRO A 1 115 ? 17.051 -5.547 11.026 1.00 97.94 115 PRO A O 1
ATOM 851 N N . VAL A 1 116 ? 15.780 -4.621 9.412 1.00 97.81 116 VAL A N 1
ATOM 852 C CA . VAL A 1 116 ? 16.288 -5.450 8.309 1.00 97.81 116 VAL A CA 1
ATOM 853 C C . VAL A 1 116 ? 17.405 -4.695 7.601 1.00 97.81 116 VAL A C 1
ATOM 855 O O . VAL A 1 116 ? 18.533 -5.176 7.557 1.00 97.81 116 VAL A O 1
ATOM 858 N N . ALA A 1 117 ? 17.103 -3.506 7.074 1.00 96.44 117 ALA A N 1
ATOM 859 C CA . ALA A 1 117 ? 18.089 -2.628 6.455 1.00 96.44 117 ALA A CA 1
ATOM 860 C C . ALA A 1 117 ? 17.544 -1.197 6.306 1.00 96.44 117 ALA A C 1
ATOM 862 O O . ALA A 1 117 ? 16.352 -1.035 6.010 1.00 96.44 117 ALA A O 1
ATOM 863 N N . PRO A 1 118 ? 18.396 -0.165 6.458 1.00 94.69 118 PRO A N 1
ATOM 864 C CA . PRO A 1 118 ? 18.073 1.164 5.965 1.00 94.69 118 PRO A CA 1
ATOM 865 C C . PRO A 1 118 ? 17.951 1.138 4.440 1.00 94.69 118 PRO A C 1
ATOM 867 O O . PRO A 1 118 ? 18.621 0.376 3.741 1.00 94.69 118 PRO A O 1
ATOM 870 N N . LEU A 1 119 ? 17.086 2.005 3.949 1.00 91.50 119 LEU A N 1
ATOM 871 C CA . LEU A 1 119 ? 16.740 2.181 2.553 1.00 91.50 119 LEU A CA 1
ATOM 872 C C . LEU A 1 119 ? 17.189 3.583 2.136 1.00 91.50 119 LEU A C 1
ATOM 874 O O . LEU A 1 119 ? 16.959 4.556 2.857 1.00 91.50 119 LEU A O 1
ATOM 878 N N . THR A 1 120 ? 17.852 3.690 0.986 1.00 82.00 120 THR A N 1
ATOM 879 C CA . THR A 1 120 ? 18.320 4.984 0.456 1.00 82.00 120 THR A CA 1
ATOM 880 C C . THR A 1 120 ? 17.185 5.841 -0.115 1.00 82.00 120 THR A C 1
ATOM 882 O O . THR A 1 120 ? 17.405 6.988 -0.487 1.00 82.00 120 THR A O 1
ATOM 885 N N . GLU A 1 121 ? 15.988 5.271 -0.219 1.00 81.00 121 GLU A N 1
ATOM 886 C CA . GLU A 1 121 ? 14.782 5.832 -0.820 1.00 81.00 121 GLU A CA 1
ATOM 887 C C . GLU A 1 121 ? 14.228 6.983 0.006 1.00 81.00 121 GLU A C 1
ATOM 889 O O . GLU A 1 121 ? 14.460 7.094 1.211 1.00 81.00 121 GLU A O 1
ATOM 894 N N . GLN A 1 122 ? 13.381 7.789 -0.625 1.00 85.25 122 GLN A N 1
ATOM 895 C CA . GLN A 1 122 ? 12.582 8.787 0.085 1.00 85.25 122 GLN A CA 1
ATOM 896 C C . GLN A 1 122 ? 11.324 8.211 0.731 1.00 85.25 122 GLN A C 1
ATOM 898 O O . GLN A 1 122 ? 10.334 8.920 0.854 1.00 85.25 122 GLN A O 1
ATOM 903 N N . GLY A 1 123 ? 11.303 6.922 1.060 1.00 87.56 123 GLY A N 1
ATOM 904 C CA . GLY A 1 123 ? 10.117 6.231 1.556 1.00 87.56 123 GLY A CA 1
ATOM 905 C C . GLY A 1 123 ? 9.853 4.911 0.843 1.00 87.56 123 GLY A C 1
ATOM 906 O O . GLY A 1 123 ? 10.270 4.695 -0.297 1.00 87.56 123 GLY A O 1
ATOM 907 N N . VAL A 1 124 ? 9.122 4.043 1.536 1.00 91.75 124 VAL A N 1
ATOM 908 C CA . VAL A 1 124 ? 8.547 2.812 0.988 1.00 91.75 124 VAL A CA 1
ATOM 909 C C . VAL A 1 124 ? 7.130 3.124 0.522 1.00 91.75 124 VAL A C 1
ATOM 911 O O . VAL A 1 124 ? 6.356 3.682 1.300 1.00 91.75 124 VAL A O 1
ATOM 914 N N . HIS A 1 125 ? 6.802 2.773 -0.721 1.00 91.50 125 HIS A N 1
ATOM 915 C CA . HIS A 1 125 ? 5.440 2.923 -1.253 1.00 91.50 125 HIS A CA 1
ATOM 916 C C . HIS A 1 125 ? 4.648 1.634 -1.198 1.00 91.50 125 HIS A C 1
ATOM 918 O O . HIS A 1 125 ? 3.452 1.683 -0.946 1.00 91.50 125 HIS A O 1
ATOM 924 N N . ASP A 1 126 ? 5.313 0.497 -1.408 1.00 94.31 126 ASP A N 1
ATOM 925 C CA . ASP A 1 126 ? 4.630 -0.787 -1.454 1.00 94.31 126 ASP A CA 1
ATOM 926 C C . ASP A 1 126 ? 5.560 -1.956 -1.114 1.00 94.31 126 ASP A C 1
ATOM 928 O O . ASP A 1 126 ? 6.787 -1.883 -1.269 1.00 94.31 126 ASP A O 1
ATOM 932 N N . MET A 1 127 ? 4.952 -3.044 -0.652 1.00 96.81 127 MET A N 1
ATOM 933 C CA . MET A 1 127 ? 5.583 -4.324 -0.385 1.00 96.81 127 MET A CA 1
ATOM 934 C C . MET A 1 127 ? 4.684 -5.461 -0.865 1.00 96.81 127 MET A C 1
ATOM 936 O O . MET A 1 127 ? 3.524 -5.548 -0.472 1.00 96.81 127 MET A O 1
ATOM 940 N N . VAL A 1 128 ? 5.249 -6.408 -1.615 1.00 97.44 128 VAL A N 1
ATOM 941 C CA . VAL A 1 128 ? 4.530 -7.621 -2.024 1.00 97.44 128 VAL A CA 1
ATOM 942 C C . VAL A 1 128 ? 5.358 -8.875 -1.773 1.00 97.44 128 VAL A C 1
ATOM 944 O O . VAL A 1 128 ? 6.580 -8.876 -1.916 1.00 97.44 128 VAL A O 1
ATOM 947 N N . TRP A 1 129 ? 4.684 -9.955 -1.388 1.00 97.69 129 TRP A N 1
ATOM 948 C CA . TRP A 1 129 ? 5.270 -11.284 -1.245 1.00 97.69 129 TRP A CA 1
ATOM 949 C C . TRP A 1 129 ? 4.885 -12.142 -2.449 1.00 97.69 129 TRP A C 1
ATOM 951 O O . TRP A 1 129 ? 3.698 -12.334 -2.709 1.00 97.69 129 TRP A O 1
ATOM 961 N N . ASP A 1 130 ? 5.869 -12.682 -3.167 1.00 96.62 130 ASP A N 1
ATOM 962 C CA . ASP A 1 130 ? 5.630 -13.514 -4.360 1.00 96.62 130 ASP A CA 1
ATOM 963 C C . ASP A 1 130 ? 5.473 -15.018 -4.046 1.00 96.62 130 ASP A C 1
ATOM 965 O O . ASP A 1 130 ? 5.332 -15.845 -4.946 1.00 96.62 130 ASP A O 1
ATOM 969 N N . GLY A 1 131 ? 5.506 -15.388 -2.761 1.00 96.00 131 GLY A N 1
ATOM 970 C CA . GLY A 1 131 ? 5.544 -16.777 -2.296 1.00 96.00 131 GLY A CA 1
ATOM 971 C C . GLY A 1 131 ? 6.918 -17.214 -1.782 1.00 96.00 131 GLY A C 1
ATOM 972 O O . GLY A 1 131 ? 6.999 -18.177 -1.017 1.00 96.00 131 GLY A O 1
ATOM 973 N N . ARG A 1 132 ? 7.986 -16.500 -2.149 1.00 96.38 132 ARG A N 1
ATOM 974 C CA . ARG A 1 132 ? 9.377 -16.837 -1.820 1.00 96.38 132 ARG A CA 1
ATOM 975 C C . ARG A 1 132 ? 10.194 -15.645 -1.326 1.00 96.38 132 ARG A C 1
ATOM 977 O O . ARG A 1 132 ? 11.074 -15.821 -0.479 1.00 96.38 132 ARG A O 1
ATOM 984 N N . SER A 1 133 ? 9.940 -14.474 -1.881 1.00 97.94 133 SER A N 1
ATOM 985 C CA . SER A 1 133 ? 10.710 -13.263 -1.686 1.00 97.94 133 SER A CA 1
ATOM 986 C C . SER A 1 133 ? 9.773 -12.085 -1.427 1.00 97.94 133 SER A C 1
ATOM 988 O O . SER A 1 133 ? 8.665 -11.987 -1.958 1.00 97.94 133 SER A O 1
ATOM 990 N N . LEU A 1 134 ? 10.233 -11.186 -0.563 1.00 98.31 134 LEU A N 1
ATOM 991 C CA . LEU A 1 134 ? 9.607 -9.902 -0.310 1.00 98.31 134 LEU A CA 1
ATOM 992 C C . LEU A 1 134 ? 10.200 -8.894 -1.288 1.00 98.31 134 LEU A C 1
ATOM 994 O O . LEU A 1 134 ? 11.418 -8.702 -1.318 1.00 98.31 134 LEU A O 1
ATOM 998 N N . HIS A 1 135 ? 9.331 -8.239 -2.038 1.00 97.88 135 HIS A N 1
ATOM 999 C CA . HIS A 1 135 ? 9.666 -7.168 -2.959 1.00 97.88 135 HIS A CA 1
ATOM 1000 C C . HIS A 1 135 ? 9.257 -5.837 -2.349 1.00 97.88 135 HIS A C 1
ATOM 1002 O O . HIS A 1 135 ? 8.149 -5.720 -1.831 1.00 97.88 135 HIS A O 1
ATOM 1008 N N . VAL A 1 136 ? 10.138 -4.843 -2.414 1.00 96.19 136 VAL A N 1
ATOM 1009 C CA . VAL A 1 136 ? 9.891 -3.508 -1.856 1.00 96.19 136 VAL A CA 1
ATOM 1010 C C . VAL A 1 136 ? 10.077 -2.462 -2.944 1.00 96.19 136 VAL A C 1
ATOM 1012 O O . VAL A 1 136 ? 11.108 -2.437 -3.627 1.00 96.19 136 VAL A O 1
ATOM 1015 N N . ALA A 1 137 ? 9.078 -1.597 -3.085 1.00 92.81 137 ALA A N 1
ATOM 1016 C CA . ALA A 1 137 ? 9.084 -0.447 -3.975 1.00 92.81 137 ALA A CA 1
ATOM 1017 C C . ALA A 1 137 ? 9.183 0.862 -3.186 1.00 92.81 137 ALA A C 1
ATOM 1019 O O . ALA A 1 137 ? 8.696 0.977 -2.059 1.00 92.81 137 ALA A O 1
ATOM 1020 N N . GLY A 1 138 ? 9.810 1.865 -3.794 1.00 88.50 138 GLY A N 1
ATOM 1021 C CA . GLY A 1 138 ? 10.017 3.164 -3.171 1.00 88.50 138 GLY A CA 1
ATOM 1022 C C . GLY A 1 138 ? 10.329 4.264 -4.178 1.00 88.50 138 GLY A C 1
ATOM 1023 O O . GLY A 1 138 ? 10.435 4.034 -5.388 1.00 88.50 138 GLY A O 1
ATOM 1024 N N . THR A 1 139 ? 10.455 5.481 -3.656 1.00 84.75 139 THR A N 1
ATOM 1025 C CA . THR A 1 139 ? 10.914 6.645 -4.422 1.00 84.75 139 THR A CA 1
ATOM 1026 C C . THR A 1 139 ? 12.431 6.707 -4.417 1.00 84.75 139 THR A C 1
ATOM 1028 O O . THR A 1 139 ? 13.049 6.643 -3.354 1.00 84.75 139 THR A O 1
ATOM 1031 N N . ASP A 1 140 ? 13.017 6.899 -5.594 1.00 80.31 140 ASP A N 1
ATOM 1032 C CA . ASP A 1 140 ? 14.438 7.189 -5.746 1.00 80.31 140 ASP A CA 1
ATOM 1033 C C . ASP A 1 140 ? 14.845 8.423 -4.911 1.00 80.31 140 ASP A C 1
ATOM 1035 O O . ASP A 1 140 ? 14.054 9.366 -4.824 1.00 80.31 140 ASP A O 1
ATOM 1039 N N . PRO A 1 141 ? 16.023 8.449 -4.253 1.00 70.25 141 PRO A N 1
ATOM 1040 C CA . PRO A 1 141 ? 16.442 9.600 -3.459 1.00 70.25 141 PRO A CA 1
ATOM 1041 C C . PRO A 1 141 ? 16.407 10.891 -4.289 1.00 70.25 141 PRO A C 1
ATOM 1043 O O . PRO A 1 141 ? 16.657 10.874 -5.497 1.00 70.25 141 PRO A O 1
ATOM 1046 N N . CYS A 1 142 ? 16.094 12.038 -3.670 1.00 67.25 142 CYS A N 1
ATOM 1047 C CA . CYS A 1 142 ? 15.937 13.257 -4.466 1.00 67.25 142 CYS A CA 1
ATOM 1048 C C . CYS A 1 142 ? 17.244 13.673 -5.150 1.00 67.25 142 CYS A C 1
ATOM 1050 O O . CYS A 1 142 ? 18.284 13.809 -4.504 1.00 67.25 142 CYS A O 1
ATOM 1052 N N . CYS A 1 143 ? 17.097 13.983 -6.442 1.00 62.66 143 CYS A N 1
ATOM 1053 C CA . CYS A 1 143 ? 17.936 14.840 -7.276 1.00 62.66 143 CYS A CA 1
ATOM 1054 C C . CYS A 1 143 ? 19.447 14.577 -7.167 1.00 62.66 143 CYS A C 1
ATOM 1056 O O . CYS A 1 143 ? 20.152 15.315 -6.480 1.00 62.66 143 CYS A O 1
ATOM 1058 N N . GLY A 1 144 ? 19.978 13.604 -7.910 1.00 54.47 144 GLY A N 1
ATOM 1059 C CA . GLY A 1 144 ? 21.429 13.564 -8.135 1.00 54.47 144 GLY A CA 1
ATOM 1060 C C . GLY A 1 144 ? 22.038 12.230 -8.531 1.00 54.47 144 GLY A C 1
ATOM 1061 O O . GLY A 1 144 ? 23.201 12.222 -8.923 1.00 54.47 144 GLY A O 1
ATOM 1062 N N . ASP A 1 145 ? 21.300 11.126 -8.451 1.00 63.94 145 ASP A N 1
ATOM 1063 C CA . ASP A 1 145 ? 21.801 9.833 -8.927 1.00 63.94 145 ASP A CA 1
ATOM 1064 C C . ASP A 1 145 ? 21.626 9.645 -10.438 1.00 63.94 145 ASP A C 1
ATOM 1066 O O . ASP A 1 145 ? 22.412 8.914 -11.023 1.00 63.94 145 ASP A O 1
ATOM 1070 N N . GLY A 1 146 ? 20.715 10.408 -11.054 1.00 66.62 146 GLY A N 1
ATOM 1071 C CA . GLY A 1 146 ? 20.520 10.498 -12.502 1.00 66.62 146 GLY A CA 1
ATOM 1072 C C . GLY A 1 146 ? 19.200 9.900 -12.991 1.00 66.62 146 GLY A C 1
ATOM 1073 O O . GLY A 1 146 ? 18.886 10.063 -14.170 1.00 66.62 146 GLY A O 1
ATOM 1074 N N . TRP A 1 147 ? 18.414 9.278 -12.095 1.00 79.50 147 TRP A N 1
ATOM 1075 C CA . TRP A 1 147 ? 17.134 8.604 -12.379 1.00 79.50 147 TRP A CA 1
ATOM 1076 C C . TRP A 1 147 ? 17.181 7.619 -13.554 1.00 79.50 147 TRP A C 1
ATOM 1078 O O . TRP A 1 147 ? 16.146 7.236 -14.088 1.00 79.50 147 TRP A O 1
ATOM 1088 N N . GLU A 1 148 ? 18.373 7.173 -13.947 1.00 83.19 148 GLU A N 1
ATOM 1089 C CA . GLU A 1 148 ? 18.612 6.223 -15.033 1.00 83.19 148 GLU A CA 1
ATOM 1090 C C . GLU A 1 148 ? 18.016 4.844 -14.737 1.00 83.19 148 GLU A C 1
ATOM 1092 O O . GLU A 1 148 ? 17.750 4.071 -15.658 1.00 83.19 148 GLU A O 1
ATOM 1097 N N . ALA A 1 149 ? 17.791 4.538 -13.456 1.00 84.69 149 ALA A N 1
ATOM 1098 C CA . ALA A 1 149 ? 17.183 3.303 -13.001 1.00 84.69 149 ALA A CA 1
ATOM 1099 C C . ALA A 1 149 ? 16.442 3.495 -11.673 1.00 84.69 149 ALA A C 1
ATOM 1101 O O . ALA A 1 149 ? 17.019 3.971 -10.699 1.00 84.69 149 ALA A O 1
ATOM 1102 N N . GLY A 1 150 ? 15.198 3.030 -11.608 1.00 84.38 150 GLY A N 1
ATOM 1103 C CA . GLY A 1 150 ? 14.428 2.994 -10.372 1.00 84.38 150 GLY A CA 1
ATOM 1104 C C . GLY A 1 150 ? 14.922 1.925 -9.410 1.00 84.38 150 GLY A C 1
ATOM 1105 O O . GLY A 1 150 ? 15.479 0.895 -9.805 1.00 84.38 150 GLY A O 1
ATOM 1106 N N . ASN A 1 151 ? 14.656 2.158 -8.128 1.00 86.50 151 ASN A N 1
ATOM 1107 C CA . ASN A 1 151 ? 15.003 1.225 -7.069 1.00 86.50 151 ASN A CA 1
ATOM 1108 C C . ASN A 1 151 ? 13.904 0.175 -6.877 1.00 86.50 151 ASN A C 1
ATOM 1110 O O . ASN A 1 151 ? 12.712 0.483 -6.796 1.00 86.50 151 ASN A O 1
ATOM 1114 N N . HIS A 1 152 ? 14.339 -1.073 -6.756 1.00 91.62 152 HIS A N 1
ATOM 1115 C CA . HIS A 1 152 ? 13.533 -2.213 -6.350 1.00 91.62 152 HIS A CA 1
ATOM 1116 C C . HIS A 1 152 ? 14.380 -3.062 -5.403 1.00 91.62 152 HIS A C 1
ATOM 1118 O O . HIS A 1 152 ? 15.553 -3.298 -5.681 1.00 91.62 152 HIS A O 1
ATOM 1124 N N . TYR A 1 153 ? 13.822 -3.515 -4.285 1.00 94.81 153 TYR A N 1
ATOM 1125 C CA . TYR A 1 153 ? 14.554 -4.372 -3.354 1.00 94.81 153 TYR A CA 1
ATOM 1126 C C . TYR A 1 153 ? 13.928 -5.742 -3.260 1.00 94.81 153 TYR A C 1
ATOM 1128 O O . TYR A 1 153 ? 12.708 -5.875 -3.293 1.00 94.81 153 TYR A O 1
ATOM 1136 N N . VAL A 1 154 ? 14.781 -6.743 -3.070 1.00 96.94 154 VAL A N 1
ATOM 1137 C CA . VAL A 1 154 ? 14.370 -8.127 -2.865 1.00 96.94 154 VAL A CA 1
ATOM 1138 C C . VAL A 1 154 ? 15.003 -8.653 -1.590 1.00 96.94 154 VAL A C 1
ATOM 1140 O O . VAL A 1 154 ? 16.224 -8.648 -1.437 1.00 96.94 154 VAL A O 1
ATOM 1143 N N . LEU A 1 155 ? 14.172 -9.144 -0.680 1.00 97.62 155 LEU A N 1
ATOM 1144 C CA . LEU A 1 155 ? 14.587 -9.915 0.483 1.00 97.62 155 LEU A CA 1
ATOM 1145 C C . LEU A 1 155 ? 14.117 -11.354 0.288 1.00 97.62 155 LEU A C 1
ATOM 1147 O O . LEU A 1 155 ? 12.928 -11.604 0.139 1.00 97.62 155 LEU A O 1
ATOM 1151 N N . THR A 1 156 ? 15.042 -12.310 0.327 1.00 96.62 156 THR A N 1
ATOM 1152 C CA . THR A 1 156 ? 14.710 -13.746 0.335 1.00 96.62 156 THR A CA 1
ATOM 1153 C C . THR A 1 156 ? 15.123 -14.325 1.683 1.00 96.62 156 THR A C 1
ATOM 1155 O O . THR A 1 156 ? 16.286 -14.705 1.820 1.00 96.62 156 THR A O 1
ATOM 1158 N N . PRO A 1 157 ? 14.244 -14.351 2.702 1.00 93.62 157 PRO A N 1
ATOM 1159 C CA . PRO A 1 157 ? 14.613 -14.790 4.046 1.00 93.62 157 PRO A CA 1
ATOM 1160 C C . PRO A 1 157 ? 15.167 -16.228 4.064 1.00 93.62 157 PRO A C 1
ATOM 1162 O O . PRO A 1 157 ? 14.647 -17.086 3.349 1.00 93.62 157 PRO A O 1
ATOM 1165 N N . PRO A 1 158 ? 16.201 -16.526 4.877 1.00 91.06 158 PRO A N 1
ATOM 1166 C CA . PRO A 1 158 ? 16.896 -15.644 5.827 1.00 91.06 158 PRO A CA 1
ATOM 1167 C C . PRO A 1 158 ? 18.052 -14.810 5.216 1.00 91.06 158 PRO A C 1
ATOM 1169 O O . PRO A 1 158 ? 18.993 -14.452 5.917 1.00 91.06 158 PRO A O 1
ATOM 1172 N N . GLY A 1 159 ? 18.034 -14.534 3.914 1.00 93.25 159 GLY A N 1
ATOM 1173 C CA . GLY A 1 159 ? 19.062 -13.762 3.210 1.00 93.25 159 GLY A CA 1
ATOM 1174 C C . GLY A 1 159 ? 19.022 -12.246 3.459 1.00 93.25 159 GLY A C 1
ATOM 1175 O O . GLY A 1 159 ? 18.129 -11.747 4.144 1.00 93.25 159 GLY A O 1
ATOM 1176 N N . PRO A 1 160 ? 19.994 -11.502 2.901 1.00 95.06 160 PRO A N 1
ATOM 1177 C CA . PRO A 1 160 ? 20.033 -10.047 2.993 1.00 95.06 160 PRO A CA 1
ATOM 1178 C C . PRO A 1 160 ? 18.976 -9.395 2.094 1.00 95.06 160 PRO A C 1
ATOM 1180 O O . PRO A 1 160 ? 18.508 -9.990 1.120 1.00 95.06 160 PRO A O 1
ATOM 1183 N N . LEU A 1 161 ? 18.658 -8.136 2.392 1.00 95.69 161 LEU A N 1
ATOM 1184 C CA . LEU A 1 161 ? 17.960 -7.268 1.452 1.00 95.69 161 LEU A CA 1
ATOM 1185 C C . LEU A 1 161 ? 18.932 -6.860 0.335 1.00 95.69 161 LEU A C 1
ATOM 1187 O O . LEU A 1 161 ? 20.008 -6.328 0.607 1.00 95.69 161 LEU A O 1
ATOM 1191 N N . VAL A 1 162 ? 18.550 -7.098 -0.915 1.00 95.19 162 VAL A N 1
ATOM 1192 C CA . VAL A 1 162 ? 19.347 -6.765 -2.098 1.00 95.19 162 VAL A CA 1
ATOM 1193 C C . VAL A 1 162 ? 18.660 -5.646 -2.865 1.00 95.19 162 VAL A C 1
ATOM 1195 O O . VAL A 1 162 ? 17.497 -5.780 -3.238 1.00 95.19 162 VAL A O 1
ATOM 1198 N N . LYS A 1 163 ? 19.390 -4.560 -3.129 1.00 92.50 163 LYS A N 1
ATOM 1199 C CA . LYS A 1 163 ? 18.955 -3.494 -4.035 1.00 92.50 163 LYS A CA 1
ATOM 1200 C C . LYS A 1 163 ? 19.198 -3.919 -5.482 1.00 92.50 163 LYS A C 1
ATOM 1202 O O . LYS A 1 163 ? 20.337 -4.180 -5.862 1.00 92.50 163 LYS A O 1
ATOM 1207 N N . LEU A 1 164 ? 18.143 -3.953 -6.284 1.00 90.62 164 LEU A N 1
ATOM 1208 C CA . LEU A 1 164 ? 18.183 -4.160 -7.727 1.00 90.62 164 LEU A CA 1
ATOM 1209 C C . LEU A 1 164 ? 17.968 -2.810 -8.415 1.00 90.62 164 LEU A C 1
ATOM 1211 O O . LEU A 1 164 ? 16.873 -2.247 -8.387 1.00 90.62 164 LEU A O 1
ATOM 1215 N N . ARG A 1 165 ? 19.043 -2.287 -9.006 1.00 88.44 165 ARG A N 1
ATOM 1216 C CA . ARG A 1 165 ? 19.065 -1.038 -9.773 1.00 88.44 165 ARG A CA 1
ATOM 1217 C C . ARG A 1 165 ? 19.961 -1.246 -10.990 1.00 88.44 165 ARG A C 1
ATOM 1219 O O . ARG A 1 165 ? 21.179 -1.317 -10.855 1.00 88.44 165 ARG A O 1
ATOM 1226 N N . ASP A 1 166 ? 19.351 -1.383 -12.160 1.00 88.00 166 ASP A N 1
ATOM 1227 C CA . ASP A 1 166 ? 20.045 -1.608 -13.431 1.00 88.00 166 ASP A CA 1
ATOM 1228 C C . ASP A 1 166 ? 19.347 -0.768 -14.522 1.00 88.00 166 ASP A C 1
ATOM 1230 O O . ASP A 1 166 ? 18.149 -0.952 -14.740 1.00 88.00 166 ASP A O 1
ATOM 1234 N N . PRO A 1 167 ? 20.045 0.162 -15.202 1.00 86.56 167 PRO A N 1
ATOM 1235 C CA . PRO A 1 167 ? 19.449 1.023 -16.231 1.00 86.56 167 PRO A CA 1
ATOM 1236 C C . PRO A 1 167 ? 19.149 0.304 -17.554 1.00 86.56 167 PRO A C 1
ATOM 1238 O O . PRO A 1 167 ? 18.514 0.870 -18.438 1.00 86.56 167 PRO A O 1
ATOM 1241 N N . VAL A 1 168 ? 19.623 -0.931 -17.724 1.00 86.31 168 VAL A N 1
ATOM 1242 C CA . VAL A 1 168 ? 19.438 -1.740 -18.934 1.00 86.31 168 VAL A CA 1
ATOM 1243 C C . VAL A 1 168 ? 18.404 -2.830 -18.696 1.00 86.31 168 VAL A C 1
ATOM 1245 O O . VAL A 1 168 ? 17.459 -2.964 -19.471 1.00 86.31 168 VAL A O 1
ATOM 1248 N N . ASN A 1 169 ? 18.587 -3.618 -17.636 1.00 87.25 169 ASN A N 1
ATOM 1249 C CA . ASN A 1 169 ? 17.729 -4.767 -17.347 1.00 87.25 169 ASN A CA 1
ATOM 1250 C C . ASN A 1 169 ? 16.712 -4.493 -16.239 1.00 87.25 169 ASN A C 1
ATOM 1252 O O . ASN A 1 169 ? 15.788 -5.281 -16.071 1.00 87.25 169 ASN A O 1
ATOM 1256 N N . GLY A 1 170 ? 16.884 -3.420 -15.469 1.00 88.75 170 GLY A N 1
ATOM 1257 C CA . GLY A 1 170 ? 16.015 -3.056 -14.358 1.00 88.75 170 GLY A CA 1
ATOM 1258 C C . GLY A 1 170 ? 14.860 -2.163 -14.800 1.00 88.75 170 GLY A C 1
ATOM 1259 O O . GLY A 1 170 ? 14.261 -2.368 -15.850 1.00 88.75 170 GLY A O 1
ATOM 1260 N N . LEU A 1 171 ? 14.538 -1.172 -13.975 1.00 89.44 171 LEU A N 1
ATOM 1261 C CA . LEU A 1 171 ? 13.470 -0.202 -14.199 1.00 89.44 171 LEU A CA 1
ATOM 1262 C C . LEU A 1 171 ? 14.051 1.085 -14.818 1.00 89.44 171 LEU A C 1
ATOM 1264 O O . LEU A 1 171 ? 14.366 2.003 -14.065 1.00 89.44 171 LEU A O 1
ATOM 1268 N N . PRO A 1 172 ? 14.235 1.183 -16.148 1.00 89.31 172 PRO A N 1
ATOM 1269 C CA . PRO A 1 172 ? 14.920 2.317 -16.763 1.00 89.31 172 PRO A CA 1
ATOM 1270 C C . PRO A 1 172 ? 14.130 3.616 -16.609 1.00 89.31 172 PRO A C 1
ATOM 1272 O O . PRO A 1 172 ? 12.901 3.622 -16.736 1.00 89.31 172 PRO A O 1
ATOM 1275 N N . ASP A 1 173 ? 14.851 4.717 -16.397 1.00 88.62 173 ASP A N 1
ATOM 1276 C CA . ASP A 1 173 ? 14.301 6.074 -16.299 1.00 88.62 173 ASP A CA 1
ATOM 1277 C C . ASP A 1 173 ? 13.242 6.245 -15.188 1.00 88.62 173 ASP A C 1
ATOM 1279 O O . ASP A 1 173 ? 12.405 7.144 -15.259 1.00 88.62 173 ASP A O 1
ATOM 1283 N N . VAL A 1 174 ? 13.175 5.352 -14.197 1.00 88.69 174 VAL A N 1
ATOM 1284 C CA . VAL A 1 174 ? 12.131 5.372 -13.161 1.00 88.69 174 VAL A CA 1
ATOM 1285 C C . VAL A 1 174 ? 12.558 6.256 -11.992 1.00 88.69 174 VAL A C 1
ATOM 1287 O O . VAL A 1 174 ? 13.535 5.948 -11.321 1.00 88.69 174 VAL A O 1
ATOM 1290 N N . LEU A 1 175 ? 11.760 7.283 -11.670 1.00 88.31 175 LEU A N 1
ATOM 1291 C CA . LEU A 1 175 ? 11.935 8.028 -10.418 1.00 88.31 175 LEU A CA 1
ATOM 1292 C C . LEU A 1 175 ? 11.235 7.317 -9.264 1.00 88.31 175 LEU A C 1
ATOM 1294 O O . LEU A 1 175 ? 11.764 7.218 -8.168 1.00 88.31 175 LEU A O 1
ATOM 1298 N N . HIS A 1 176 ? 9.997 6.868 -9.473 1.00 89.50 176 HIS A N 1
ATOM 1299 C CA . HIS A 1 176 ? 9.188 6.289 -8.402 1.00 89.50 176 HIS A CA 1
ATOM 1300 C C . HIS A 1 176 ? 8.603 4.964 -8.853 1.00 89.50 176 HIS A C 1
ATOM 1302 O O . HIS A 1 176 ? 7.868 4.926 -9.843 1.00 89.50 176 HIS A O 1
ATOM 1308 N N . THR A 1 177 ? 8.851 3.914 -8.081 1.00 92.69 177 THR A N 1
ATOM 1309 C CA . THR A 1 177 ? 8.055 2.690 -8.145 1.00 92.69 177 THR A CA 1
ATOM 1310 C C . THR A 1 177 ? 6.979 2.817 -7.077 1.00 92.69 177 THR A C 1
ATOM 1312 O O . THR A 1 177 ? 7.301 2.861 -5.893 1.00 92.69 177 THR A O 1
ATOM 1315 N N . TRP A 1 178 ? 5.721 2.958 -7.488 1.00 91.44 178 TRP A N 1
ATOM 1316 C CA . TRP A 1 178 ? 4.627 3.254 -6.559 1.00 91.44 178 TRP A CA 1
ATOM 1317 C C . TRP A 1 178 ? 3.922 2.005 -6.053 1.00 91.44 178 TRP A C 1
ATOM 1319 O O . TRP A 1 178 ? 3.592 1.950 -4.880 1.00 91.44 178 TRP A O 1
ATOM 1329 N N . ALA A 1 179 ? 3.716 1.016 -6.920 1.00 94.38 179 ALA A N 1
ATOM 1330 C CA . ALA A 1 179 ? 3.027 -0.214 -6.555 1.00 94.38 179 ALA A CA 1
ATOM 1331 C C . ALA A 1 179 ? 3.644 -1.420 -7.251 1.00 94.38 179 ALA A C 1
ATOM 1333 O O . ALA A 1 179 ? 4.176 -1.312 -8.366 1.00 94.38 179 ALA A O 1
ATOM 1334 N N . LEU A 1 180 ? 3.535 -2.565 -6.590 1.00 96.62 180 LEU A N 1
ATOM 1335 C CA . LEU A 1 180 ? 3.962 -3.870 -7.048 1.00 96.62 180 LEU A CA 1
ATOM 1336 C C . LEU A 1 180 ? 2.789 -4.844 -6.988 1.00 96.62 180 LEU A C 1
ATOM 1338 O O . LEU A 1 180 ? 2.041 -4.898 -6.020 1.00 96.62 180 LEU A O 1
ATOM 1342 N N . TRP A 1 181 ? 2.680 -5.701 -7.996 1.00 97.75 181 TRP A N 1
ATOM 1343 C CA . TRP A 1 181 ? 1.713 -6.792 -7.968 1.00 97.75 181 TRP A CA 1
ATOM 1344 C C . TRP A 1 181 ? 2.375 -8.107 -8.346 1.00 97.75 181 TRP A C 1
ATOM 1346 O O . TRP A 1 181 ? 2.869 -8.261 -9.464 1.00 97.75 181 TRP A O 1
ATOM 1356 N N . ALA A 1 182 ? 2.382 -9.057 -7.411 1.00 97.69 182 ALA A N 1
ATOM 1357 C CA . ALA A 1 182 ? 2.814 -10.424 -7.659 1.00 97.69 182 ALA A CA 1
ATOM 1358 C C . ALA A 1 182 ? 1.618 -11.244 -8.155 1.00 97.69 182 ALA A C 1
ATOM 1360 O O . ALA A 1 182 ? 0.659 -11.501 -7.423 1.00 97.69 182 ALA A O 1
ATOM 1361 N N . ALA A 1 183 ? 1.665 -11.638 -9.422 1.00 97.00 183 ALA A N 1
ATOM 1362 C CA . ALA A 1 183 ? 0.661 -12.494 -10.020 1.00 97.00 183 ALA A CA 1
ATOM 1363 C C . ALA A 1 183 ? 0.780 -13.931 -9.485 1.00 97.00 183 ALA A C 1
ATOM 1365 O O . ALA A 1 183 ? 1.891 -14.412 -9.248 1.00 97.00 183 ALA A O 1
ATOM 1366 N N . PRO A 1 184 ? -0.336 -14.681 -9.390 1.00 95.00 184 PRO A N 1
ATOM 1367 C CA . PRO A 1 184 ? -0.312 -16.076 -8.941 1.00 95.00 184 PRO A CA 1
ATOM 1368 C C . PRO A 1 184 ? 0.555 -17.023 -9.785 1.00 95.00 184 PRO A C 1
ATOM 1370 O O . PRO A 1 184 ? 0.872 -18.121 -9.339 1.00 95.00 184 PRO A O 1
ATOM 1373 N N . ASP A 1 185 ? 0.913 -16.635 -11.010 1.00 94.75 185 ASP A N 1
ATOM 1374 C CA . ASP A 1 185 ? 1.779 -17.415 -11.898 1.00 94.75 185 ASP A CA 1
ATOM 1375 C C . ASP A 1 185 ? 3.266 -17.037 -11.808 1.00 94.75 185 ASP A C 1
ATOM 1377 O O . ASP A 1 185 ? 4.065 -17.470 -12.639 1.00 94.75 185 ASP A O 1
ATOM 1381 N N . GLY A 1 186 ? 3.643 -16.247 -10.798 1.00 94.75 186 GLY A N 1
ATOM 1382 C CA . GLY A 1 186 ? 5.025 -15.865 -10.512 1.00 94.75 186 GLY A CA 1
ATOM 1383 C C . GLY A 1 186 ? 5.526 -14.653 -11.297 1.00 94.75 186 GLY A C 1
ATOM 1384 O O . GLY A 1 186 ? 6.676 -14.253 -11.124 1.00 94.75 186 GLY A O 1
ATOM 1385 N N . ARG A 1 187 ? 4.694 -14.043 -12.151 1.00 97.50 187 ARG A N 1
ATOM 1386 C CA . ARG A 1 187 ? 5.031 -12.761 -12.783 1.00 97.50 187 ARG A CA 1
ATOM 1387 C C . ARG A 1 187 ? 4.908 -11.631 -11.768 1.00 97.50 187 ARG A C 1
ATOM 1389 O O . ARG A 1 187 ? 3.959 -11.590 -10.993 1.00 97.50 187 ARG A O 1
ATOM 1396 N N . LEU A 1 188 ? 5.826 -10.677 -11.824 1.00 98.00 188 LEU A N 1
ATOM 1397 C CA . LEU A 1 188 ? 5.785 -9.474 -10.997 1.00 98.00 188 LEU A CA 1
ATOM 1398 C C . LEU A 1 188 ? 5.529 -8.261 -11.885 1.00 98.00 188 LEU A C 1
ATOM 1400 O O . LEU A 1 188 ? 6.087 -8.159 -12.975 1.00 98.00 188 LEU A O 1
ATOM 1404 N N . TYR A 1 189 ? 4.702 -7.334 -11.425 1.00 98.25 189 TYR A N 1
ATOM 1405 C CA . TYR A 1 189 ? 4.397 -6.100 -12.137 1.00 98.25 189 TYR A CA 1
ATOM 1406 C C . TYR A 1 189 ? 4.723 -4.898 -11.275 1.00 98.25 189 TYR A C 1
ATOM 1408 O O . TYR A 1 189 ? 4.631 -4.974 -10.055 1.00 98.25 189 TYR A O 1
ATOM 1416 N N . ALA A 1 190 ? 5.069 -3.792 -11.925 1.00 97.44 190 ALA A N 1
ATOM 1417 C CA . ALA A 1 190 ? 5.336 -2.526 -11.268 1.00 97.44 190 ALA A CA 1
ATOM 1418 C C . ALA A 1 190 ? 4.595 -1.394 -11.978 1.00 97.44 190 ALA A C 1
ATOM 1420 O O . ALA A 1 190 ? 4.692 -1.265 -13.203 1.00 97.44 190 ALA A O 1
ATOM 1421 N N . ALA A 1 191 ? 3.897 -0.560 -11.208 1.00 96.19 191 ALA A N 1
ATOM 1422 C CA . ALA A 1 191 ? 3.460 0.760 -11.647 1.00 96.19 191 ALA A CA 1
ATOM 1423 C C . ALA A 1 191 ? 4.517 1.789 -11.252 1.00 96.19 191 ALA A C 1
ATOM 1425 O O . ALA A 1 191 ? 4.870 1.933 -10.080 1.00 96.19 191 ALA A O 1
ATOM 1426 N N . ALA A 1 192 ? 5.022 2.509 -12.249 1.00 94.56 192 ALA A N 1
ATOM 1427 C CA . ALA A 1 192 ? 6.138 3.416 -12.076 1.00 94.56 192 ALA A CA 1
ATOM 1428 C C . ALA A 1 192 ? 5.868 4.784 -12.704 1.00 94.56 192 ALA A C 1
ATOM 1430 O O . ALA A 1 192 ? 5.162 4.926 -13.705 1.00 94.56 192 ALA A O 1
ATOM 1431 N N . SER A 1 193 ? 6.466 5.814 -12.114 1.00 91.56 193 SER A N 1
ATOM 1432 C CA . SER A 1 193 ? 6.629 7.116 -12.755 1.00 91.56 193 SER A CA 1
ATOM 1433 C C . SER A 1 193 ? 8.039 7.236 -13.290 1.00 91.56 193 SER A C 1
ATOM 1435 O O . SER A 1 193 ? 8.994 7.057 -12.536 1.00 91.56 193 SER A O 1
ATOM 1437 N N . THR A 1 194 ? 8.148 7.548 -14.575 1.00 90.94 194 THR A N 1
ATOM 1438 C CA . THR A 1 194 ? 9.423 7.628 -15.290 1.00 90.94 194 THR A CA 1
ATOM 1439 C C . THR A 1 194 ? 9.705 9.049 -15.753 1.00 90.94 194 THR A C 1
ATOM 1441 O O . THR A 1 194 ? 8.761 9.816 -15.945 1.00 90.94 194 THR A O 1
ATOM 1444 N N . GLU A 1 195 ? 10.975 9.410 -15.921 1.00 87.44 195 GLU A N 1
ATOM 1445 C CA . GLU A 1 195 ? 11.430 10.697 -16.446 1.00 87.44 195 GLU A CA 1
ATOM 1446 C C . GLU A 1 195 ? 12.283 10.478 -17.690 1.00 87.44 195 GLU A C 1
ATOM 1448 O O . GLU A 1 195 ? 13.427 10.056 -17.618 1.00 87.44 195 GLU A O 1
ATOM 1453 N N . GLN A 1 196 ? 11.725 10.810 -18.853 1.00 80.19 196 GLN A N 1
ATOM 1454 C CA . GLN A 1 196 ? 12.465 10.811 -20.112 1.00 80.19 196 GLN A CA 1
ATOM 1455 C C . GLN A 1 196 ? 12.633 12.252 -20.584 1.00 80.19 196 GLN A C 1
ATOM 1457 O O . GLN A 1 196 ? 11.701 12.895 -21.083 1.00 80.19 196 GLN A O 1
ATOM 1462 N N . GLY A 1 197 ? 13.830 12.799 -20.371 1.00 78.12 197 GLY A N 1
ATOM 1463 C CA . GLY A 1 197 ? 14.100 14.219 -20.573 1.00 78.12 197 GLY A CA 1
ATOM 1464 C C . GLY A 1 197 ? 13.356 15.076 -19.545 1.00 78.12 197 GLY A C 1
ATOM 1465 O O . GLY A 1 197 ? 13.697 15.054 -18.377 1.00 78.12 197 GLY A O 1
ATOM 1466 N N . ARG A 1 198 ? 12.351 15.853 -19.978 1.00 73.62 198 ARG A N 1
ATOM 1467 C CA . ARG A 1 198 ? 11.468 16.645 -19.084 1.00 73.62 198 ARG A CA 1
ATOM 1468 C C . ARG A 1 198 ? 10.047 16.085 -18.983 1.00 73.62 198 ARG A C 1
ATOM 1470 O O . ARG A 1 198 ? 9.167 16.723 -18.404 1.00 73.62 198 ARG A O 1
ATOM 1477 N N . LEU A 1 199 ? 9.789 14.944 -19.619 1.00 82.50 199 LEU A N 1
ATOM 1478 C CA . LEU A 1 199 ? 8.472 14.325 -19.641 1.00 82.50 199 LEU A CA 1
ATOM 1479 C C . LEU A 1 199 ? 8.398 13.267 -18.551 1.00 82.50 199 LEU A C 1
ATOM 1481 O O . LEU A 1 199 ? 9.178 12.318 -18.546 1.00 82.50 199 LEU A O 1
ATOM 1485 N N . ARG A 1 200 ? 7.417 13.426 -17.664 1.00 87.50 200 ARG A N 1
ATOM 1486 C CA . ARG A 1 200 ? 7.047 12.390 -16.702 1.00 87.50 200 ARG A CA 1
ATOM 1487 C C . ARG A 1 200 ? 5.986 11.495 -17.311 1.00 87.50 200 ARG A C 1
ATOM 1489 O O . ARG A 1 200 ? 5.085 12.025 -17.956 1.00 87.50 200 ARG A O 1
ATOM 1496 N N . MET A 1 201 ? 6.079 10.181 -17.132 1.00 92.62 201 MET A N 1
ATOM 1497 C CA . MET A 1 201 ? 5.096 9.226 -17.653 1.00 92.62 201 MET A CA 1
ATOM 1498 C C . MET A 1 201 ? 4.748 8.149 -16.630 1.00 92.62 201 MET A C 1
ATOM 1500 O O . MET A 1 201 ? 5.600 7.697 -15.876 1.00 92.62 201 MET A O 1
ATOM 1504 N N . GLY A 1 202 ? 3.484 7.718 -16.629 1.00 94.75 202 GLY A N 1
ATOM 1505 C CA . GLY A 1 202 ? 3.036 6.569 -15.849 1.00 94.75 202 GLY A CA 1
ATOM 1506 C C . GLY A 1 202 ? 3.176 5.300 -16.669 1.00 94.75 202 GLY A C 1
ATOM 1507 O O . GLY A 1 202 ? 2.366 5.079 -17.573 1.00 94.75 202 GLY A O 1
ATOM 1508 N N . LEU A 1 203 ? 4.189 4.489 -16.383 1.00 96.12 203 LEU A N 1
ATOM 1509 C CA . LEU A 1 203 ? 4.485 3.267 -17.127 1.00 96.12 203 LEU A CA 1
ATOM 1510 C C . LEU A 1 203 ? 4.258 2.031 -16.258 1.00 96.12 203 LEU A C 1
ATOM 1512 O O . LEU A 1 203 ? 4.370 2.079 -15.034 1.00 96.12 203 LEU A O 1
ATOM 1516 N N . VAL A 1 204 ? 3.950 0.919 -16.919 1.00 97.69 204 VAL A N 1
ATOM 1517 C CA . VAL A 1 204 ? 3.856 -0.398 -16.291 1.00 97.69 204 VAL A CA 1
ATOM 1518 C C . VAL A 1 204 ? 4.968 -1.288 -16.818 1.00 97.69 204 VAL A C 1
ATOM 1520 O O . VAL A 1 204 ? 5.202 -1.367 -18.029 1.00 97.69 204 VAL A O 1
ATOM 1523 N N . PHE A 1 205 ? 5.632 -1.975 -15.897 1.00 97.62 205 PHE A N 1
ATOM 1524 C CA . PHE A 1 205 ? 6.687 -2.940 -16.171 1.00 97.62 205 PHE A CA 1
ATOM 1525 C C . PHE A 1 205 ? 6.283 -4.323 -15.670 1.00 97.62 205 PHE A C 1
ATOM 1527 O O . PHE A 1 205 ? 5.430 -4.456 -14.794 1.00 97.62 205 PHE A O 1
ATOM 1534 N N . ARG A 1 206 ? 6.906 -5.356 -16.237 1.00 97.69 206 ARG A N 1
ATOM 1535 C CA . ARG A 1 206 ? 6.738 -6.751 -15.827 1.00 97.69 206 ARG A CA 1
ATOM 1536 C C . ARG A 1 206 ? 8.084 -7.442 -15.721 1.00 97.69 206 ARG A C 1
ATOM 1538 O O . ARG A 1 206 ? 8.894 -7.319 -16.638 1.00 97.69 206 ARG A O 1
ATOM 1545 N N . SER A 1 207 ? 8.260 -8.234 -14.681 1.00 97.75 207 SER A N 1
ATOM 1546 C CA . SER A 1 207 ? 9.333 -9.202 -14.541 1.00 97.75 207 SER A CA 1
ATOM 1547 C C . SER A 1 207 ? 8.783 -10.626 -14.637 1.00 97.75 207 SER A C 1
ATOM 1549 O O . SER A 1 207 ? 7.701 -10.930 -14.132 1.00 97.75 207 SER A O 1
ATOM 1551 N N . ASP A 1 208 ? 9.543 -11.486 -15.313 1.00 97.31 208 ASP A N 1
ATOM 1552 C CA . ASP A 1 208 ? 9.277 -12.924 -15.442 1.00 97.31 208 ASP A CA 1
ATOM 1553 C C . ASP A 1 208 ? 10.260 -13.762 -14.588 1.00 97.31 208 ASP A C 1
ATOM 1555 O O . ASP A 1 208 ? 10.295 -14.985 -14.699 1.00 97.31 208 ASP A O 1
ATOM 1559 N N . ASP A 1 209 ? 11.101 -13.109 -13.780 1.00 95.56 209 ASP A N 1
ATOM 1560 C CA . ASP A 1 209 ? 12.248 -13.697 -13.077 1.00 95.56 209 ASP A CA 1
ATOM 1561 C C . ASP A 1 209 ? 12.421 -13.133 -11.654 1.00 95.56 209 ASP A C 1
ATOM 1563 O O . ASP A 1 209 ? 13.538 -12.904 -11.197 1.00 95.56 209 ASP A O 1
ATOM 1567 N N . ALA A 1 210 ? 11.307 -12.922 -10.942 1.00 91.50 210 ALA A N 1
ATOM 1568 C CA . ALA A 1 210 ? 11.281 -12.406 -9.566 1.00 91.50 210 ALA A CA 1
ATOM 1569 C C . ALA A 1 210 ? 11.998 -11.047 -9.407 1.00 91.50 210 ALA A C 1
ATOM 1571 O O . ALA A 1 210 ? 12.785 -10.812 -8.488 1.00 91.50 210 ALA A O 1
ATOM 1572 N N . GLY A 1 211 ? 11.738 -10.135 -10.342 1.00 93.56 211 GLY A N 1
ATOM 1573 C CA . GLY A 1 211 ? 12.201 -8.750 -10.323 1.00 93.56 211 GLY A CA 1
ATOM 1574 C C . GLY A 1 211 ? 13.676 -8.542 -10.670 1.00 93.56 211 GLY A C 1
ATOM 1575 O O . GLY A 1 211 ? 14.158 -7.424 -10.484 1.00 93.56 211 GLY A O 1
ATOM 1576 N N . GLN A 1 212 ? 14.379 -9.574 -11.159 1.00 92.94 212 GLN A N 1
ATOM 1577 C CA . GLN A 1 212 ? 15.774 -9.465 -11.609 1.00 92.94 212 GLN A CA 1
ATOM 1578 C C . GLN A 1 212 ? 15.880 -8.658 -12.901 1.00 92.94 212 GLN A C 1
ATOM 1580 O O . GLN A 1 212 ? 16.752 -7.800 -13.022 1.00 92.94 212 GLN A O 1
ATOM 1585 N N . THR A 1 213 ? 14.968 -8.900 -13.844 1.00 95.25 213 THR A N 1
ATOM 1586 C CA . THR A 1 213 ? 14.838 -8.118 -15.069 1.00 95.25 213 THR A CA 1
ATOM 1587 C C . THR A 1 213 ? 13.410 -7.637 -15.284 1.00 95.25 213 THR A C 1
ATOM 1589 O O . THR A 1 213 ? 12.441 -8.314 -14.934 1.00 95.25 213 THR A O 1
ATOM 1592 N N . TRP A 1 214 ? 13.262 -6.458 -15.885 1.00 96.44 214 TRP A N 1
ATOM 1593 C CA . TRP A 1 214 ? 11.975 -5.830 -16.141 1.00 96.44 214 TRP A CA 1
ATOM 1594 C C . TRP A 1 214 ? 11.809 -5.476 -17.612 1.00 96.44 214 TRP A C 1
ATOM 1596 O O . TRP A 1 214 ? 12.732 -5.077 -18.318 1.00 96.44 214 TRP A O 1
ATOM 1606 N N . ARG A 1 215 ? 10.577 -5.623 -18.088 1.00 96.44 215 ARG A N 1
ATOM 1607 C CA . ARG A 1 215 ? 10.177 -5.317 -19.457 1.00 96.44 215 ARG A CA 1
ATOM 1608 C C . ARG A 1 215 ? 9.033 -4.330 -19.428 1.00 96.44 215 ARG A C 1
ATOM 1610 O O . ARG A 1 215 ? 8.021 -4.570 -18.767 1.00 96.44 215 ARG A O 1
ATOM 1617 N N . TYR A 1 216 ? 9.172 -3.252 -20.189 1.00 96.12 216 TYR A N 1
ATOM 1618 C CA . TYR A 1 216 ? 8.081 -2.320 -20.432 1.00 96.12 216 TYR A CA 1
ATOM 1619 C C . TYR A 1 216 ? 6.857 -3.056 -20.997 1.00 96.12 216 TYR A C 1
ATOM 1621 O O . TYR A 1 216 ? 6.973 -3.901 -21.891 1.00 96.12 216 TYR A O 1
ATOM 1629 N N . ARG A 1 217 ? 5.677 -2.735 -20.463 1.00 97.19 217 ARG A N 1
ATOM 1630 C CA . ARG A 1 217 ? 4.396 -3.300 -20.899 1.00 97.19 217 ARG A CA 1
ATOM 1631 C C . ARG A 1 217 ? 3.573 -2.290 -21.656 1.00 97.19 217 ARG A C 1
ATOM 1633 O O . ARG A 1 217 ? 3.174 -2.567 -22.782 1.00 97.19 217 ARG A O 1
ATOM 1640 N N . GLY A 1 218 ? 3.358 -1.131 -21.058 1.00 96.50 218 GLY A N 1
ATOM 1641 C CA . GLY A 1 218 ? 2.478 -0.126 -21.617 1.00 96.50 218 GLY A CA 1
ATOM 1642 C C . GLY A 1 218 ? 2.490 1.148 -20.796 1.00 96.50 218 GLY A C 1
ATOM 1643 O O . GLY A 1 218 ? 2.919 1.179 -19.639 1.00 96.50 218 GLY A O 1
ATOM 1644 N N . ARG A 1 219 ? 2.006 2.215 -21.422 1.00 95.94 219 ARG A N 1
ATOM 1645 C CA . ARG A 1 219 ? 1.787 3.503 -20.780 1.00 95.94 219 ARG A CA 1
ATOM 1646 C C . ARG A 1 219 ? 0.386 3.498 -20.191 1.00 95.94 219 ARG A C 1
ATOM 1648 O O . ARG A 1 219 ? -0.587 3.456 -20.937 1.00 95.94 219 ARG A O 1
ATOM 1655 N N . LEU A 1 220 ? 0.315 3.555 -18.869 1.00 95.44 220 LEU A N 1
ATOM 1656 C CA . LEU A 1 220 ? -0.931 3.623 -18.115 1.00 95.44 220 LEU A CA 1
ATOM 1657 C C . LEU A 1 220 ? -1.392 5.082 -17.953 1.00 95.44 220 LEU A C 1
ATOM 1659 O O . LEU A 1 220 ? -2.568 5.377 -18.111 1.00 95.44 220 LEU A O 1
ATOM 1663 N N . GLY A 1 221 ? -0.466 6.017 -17.709 1.00 92.00 221 GLY A N 1
ATOM 1664 C CA . GLY A 1 221 ? -0.794 7.428 -17.502 1.00 92.00 221 GLY A CA 1
ATOM 1665 C C . GLY A 1 221 ? 0.076 8.390 -18.295 1.00 92.00 221 GLY A C 1
ATOM 1666 O O . GLY A 1 221 ? 1.222 8.091 -18.653 1.00 92.00 221 GLY A O 1
ATOM 1667 N N . LEU A 1 222 ? -0.446 9.595 -18.558 1.00 89.62 222 LEU A N 1
ATOM 1668 C CA . LEU A 1 222 ? 0.367 10.605 -19.231 1.00 89.62 222 LEU A CA 1
ATOM 1669 C C . LEU A 1 222 ? 1.477 11.145 -18.338 1.00 89.62 222 LEU A C 1
ATOM 1671 O O . LEU A 1 222 ? 2.464 11.592 -18.907 1.00 89.62 222 LEU A O 1
ATOM 1675 N N . GLN A 1 223 ? 1.337 11.050 -17.009 1.00 89.06 223 GLN A N 1
ATOM 1676 C CA . GLN A 1 223 ? 2.323 11.566 -16.061 1.00 89.06 223 GLN A CA 1
ATOM 1677 C C . GLN A 1 223 ? 2.767 10.567 -14.985 1.00 89.06 223 GLN A C 1
ATOM 1679 O O . GLN A 1 223 ? 3.965 10.463 -14.741 1.00 89.06 223 GLN A O 1
ATOM 1684 N N . ARG A 1 224 ? 1.843 9.865 -14.317 1.00 91.06 224 ARG A N 1
ATOM 1685 C CA . ARG A 1 224 ? 2.170 8.906 -13.246 1.00 91.06 224 ARG A CA 1
ATOM 1686 C C . ARG A 1 224 ? 1.244 7.694 -13.281 1.00 91.06 224 ARG A C 1
ATOM 1688 O O . ARG A 1 224 ? 0.101 7.805 -13.726 1.00 91.06 224 ARG A O 1
ATOM 1695 N N . ALA A 1 225 ? 1.766 6.568 -12.812 1.00 94.06 225 ALA A N 1
ATOM 1696 C CA . ALA A 1 225 ? 1.057 5.328 -12.524 1.00 94.06 225 ALA A CA 1
ATOM 1697 C C . ALA A 1 225 ? 1.299 5.028 -11.045 1.00 94.06 225 ALA A C 1
ATOM 1699 O O . ALA A 1 225 ? 2.455 4.944 -10.646 1.00 94.06 225 ALA A O 1
ATOM 1700 N N . TYR A 1 226 ? 0.237 4.961 -10.250 1.00 92.69 226 TYR A N 1
ATOM 1701 C CA . TYR A 1 226 ? 0.330 4.961 -8.792 1.00 92.69 226 TYR A CA 1
ATOM 1702 C C . TYR A 1 226 ? 0.004 3.622 -8.149 1.00 92.69 226 TYR A C 1
ATOM 1704 O O . TYR A 1 226 ? 0.569 3.301 -7.119 1.00 92.69 226 TYR A O 1
ATOM 1712 N N . GLU A 1 227 ? -0.917 2.876 -8.744 1.00 94.31 227 GLU A N 1
ATOM 1713 C CA . GLU A 1 227 ? -1.409 1.620 -8.194 1.00 94.31 227 GLU A CA 1
ATOM 1714 C C . GLU A 1 227 ? -1.539 0.604 -9.319 1.00 94.31 227 GLU A C 1
ATOM 1716 O O . GLU A 1 227 ? -1.803 0.992 -10.466 1.00 94.31 227 GLU A O 1
ATOM 1721 N N . LEU A 1 228 ? -1.372 -0.678 -9.000 1.00 96.75 228 LEU A N 1
ATOM 1722 C CA . LEU A 1 228 ? -1.524 -1.762 -9.949 1.00 96.75 228 LEU A CA 1
ATOM 1723 C C . LEU A 1 228 ? -1.949 -3.044 -9.242 1.00 96.75 228 LEU A C 1
ATOM 1725 O O . LEU A 1 228 ? -1.277 -3.516 -8.338 1.00 96.75 228 LEU A O 1
ATOM 1729 N N . ILE A 1 229 ? -3.007 -3.673 -9.738 1.00 97.94 229 ILE A N 1
ATOM 1730 C CA . ILE A 1 229 ? -3.467 -4.959 -9.223 1.00 97.94 229 ILE A CA 1
ATOM 1731 C C . ILE A 1 229 ? -4.060 -5.805 -10.339 1.00 97.94 229 ILE A C 1
ATOM 1733 O O . ILE A 1 229 ? -4.741 -5.301 -11.232 1.00 97.94 229 ILE A O 1
ATOM 1737 N N . GLY A 1 230 ? -3.831 -7.113 -10.290 1.00 98.12 230 GLY A N 1
ATOM 1738 C CA . GLY A 1 230 ? -4.558 -8.053 -11.129 1.00 98.12 230 GLY A CA 1
ATOM 1739 C C . GLY A 1 230 ? -5.840 -8.524 -10.459 1.00 98.12 230 GLY A C 1
ATOM 1740 O O . GLY A 1 230 ? -5.837 -9.001 -9.325 1.00 98.12 230 GLY A O 1
ATOM 1741 N N . TRP A 1 231 ? -6.949 -8.419 -11.182 1.00 97.94 231 TRP A N 1
ATOM 1742 C CA . TRP A 1 231 ? -8.262 -8.833 -10.719 1.00 97.94 231 TRP A CA 1
ATOM 1743 C C . TRP A 1 231 ? -9.124 -9.286 -11.897 1.00 97.94 231 TRP A C 1
ATOM 1745 O O . TRP A 1 231 ? -9.092 -8.691 -12.971 1.00 97.94 231 TRP A O 1
ATOM 1755 N N . ASN A 1 232 ? -9.882 -10.371 -11.714 1.00 96.44 232 ASN A N 1
ATOM 1756 C CA . ASN A 1 232 ? -10.776 -10.921 -12.739 1.00 96.44 232 ASN A CA 1
ATOM 1757 C C . ASN A 1 232 ? -10.102 -11.122 -14.122 1.00 96.44 232 ASN A C 1
ATOM 1759 O O . ASN A 1 232 ? -10.653 -10.778 -15.166 1.00 96.44 232 ASN A O 1
ATOM 1763 N N . GLY A 1 233 ? -8.868 -11.642 -14.122 1.00 96.19 233 GLY A N 1
ATOM 1764 C CA . GLY A 1 233 ? -8.098 -11.917 -15.342 1.00 96.19 233 GLY A CA 1
ATOM 1765 C C . GLY A 1 233 ? -7.561 -10.680 -16.073 1.00 96.19 233 GLY A C 1
ATOM 1766 O O . GLY A 1 233 ? -7.060 -10.814 -17.186 1.00 96.19 233 GLY A O 1
ATOM 1767 N N . GLN A 1 234 ? -7.652 -9.494 -15.471 1.00 98.19 234 GLN A N 1
ATOM 1768 C CA . GLN A 1 234 ? -7.202 -8.227 -16.049 1.00 98.19 234 GLN A CA 1
ATOM 1769 C C . GLN A 1 234 ? -6.284 -7.498 -15.068 1.00 98.19 234 GLN A C 1
ATOM 1771 O O . GLN A 1 234 ? -6.333 -7.751 -13.866 1.00 98.19 234 GLN A O 1
ATOM 1776 N N . LEU A 1 235 ? -5.459 -6.580 -15.568 1.00 98.44 235 LEU A N 1
ATOM 1777 C CA . LEU A 1 235 ? -4.767 -5.613 -14.715 1.00 98.44 235 LEU A CA 1
ATOM 1778 C C . LEU A 1 235 ? -5.631 -4.368 -14.560 1.00 98.44 235 LEU A C 1
ATOM 1780 O O . LEU A 1 235 ? -6.251 -3.936 -15.525 1.00 98.44 235 LEU A O 1
ATOM 1784 N N . TYR A 1 236 ? -5.622 -3.770 -13.380 1.00 98.44 236 TYR A N 1
ATOM 1785 C CA . TYR A 1 236 ? -6.226 -2.480 -13.077 1.00 98.44 236 TYR A CA 1
ATOM 1786 C C . TYR A 1 236 ? -5.157 -1.570 -12.500 1.00 98.44 236 TYR A C 1
ATOM 1788 O O . TYR A 1 236 ? -4.297 -2.042 -11.763 1.00 98.44 236 TYR A O 1
ATOM 1796 N N . GLY A 1 237 ? -5.212 -0.280 -12.812 1.00 97.12 237 GLY A N 1
ATOM 1797 C CA . GLY A 1 237 ? -4.259 0.673 -12.265 1.00 97.12 237 GLY A CA 1
ATOM 1798 C C . GLY A 1 237 ? -4.815 2.079 -12.124 1.00 97.12 237 GLY A C 1
ATOM 1799 O O . GLY A 1 237 ? -5.617 2.534 -12.946 1.00 97.12 237 GLY A O 1
ATOM 1800 N N . ILE A 1 238 ? -4.367 2.761 -11.070 1.00 95.69 238 ILE A N 1
ATOM 1801 C CA . ILE A 1 238 ? -4.668 4.174 -10.822 1.00 95.69 238 ILE A CA 1
ATOM 1802 C C . ILE A 1 238 ? -3.579 5.018 -11.463 1.00 95.69 238 ILE A C 1
ATOM 1804 O O . ILE A 1 238 ? -2.384 4.732 -11.340 1.00 95.69 238 ILE A O 1
ATOM 1808 N N . TYR A 1 239 ? -3.985 6.074 -12.156 1.00 94.50 239 TYR A N 1
ATOM 1809 C CA . TYR A 1 239 ? -3.069 6.864 -12.960 1.00 94.50 239 TYR A CA 1
ATOM 1810 C C . TYR A 1 239 ? -3.477 8.328 -13.032 1.00 94.50 239 TYR A C 1
ATOM 1812 O O . TYR A 1 239 ? -4.585 8.711 -12.661 1.00 94.50 239 TYR A O 1
ATOM 1820 N N . THR A 1 240 ? -2.578 9.164 -13.549 1.00 90.50 240 THR A N 1
ATOM 1821 C CA . THR A 1 240 ? -2.915 10.555 -13.851 1.00 90.50 240 THR A CA 1
ATOM 1822 C C . THR A 1 240 ? -2.469 10.991 -15.243 1.00 90.50 240 THR A C 1
ATOM 1824 O O . THR A 1 240 ? -1.403 10.606 -15.745 1.00 90.50 240 THR A O 1
ATOM 1827 N N . THR A 1 241 ? -3.309 11.811 -15.880 1.00 81.25 241 THR A N 1
ATOM 1828 C CA . THR A 1 241 ? -3.029 12.440 -17.179 1.00 81.25 241 THR A CA 1
ATOM 1829 C C . THR A 1 241 ? -2.371 13.815 -17.046 1.00 81.25 241 THR A C 1
ATOM 1831 O O . THR A 1 241 ? -1.744 14.295 -17.991 1.00 81.25 241 THR A O 1
ATOM 1834 N N . ARG A 1 242 ? -2.496 14.467 -15.886 1.00 74.88 242 ARG A N 1
ATOM 1835 C CA . ARG A 1 242 ? -1.918 15.784 -15.581 1.00 74.88 242 ARG A CA 1
ATOM 1836 C C . ARG A 1 242 ? -1.424 15.813 -14.137 1.00 74.88 242 ARG A C 1
ATOM 1838 O O . ARG A 1 242 ? -1.786 14.957 -13.342 1.00 74.88 242 ARG A O 1
ATOM 1845 N N . ALA A 1 243 ? -0.660 16.846 -13.780 1.00 63.31 243 ALA A N 1
ATOM 1846 C CA . ALA A 1 243 ? -0.161 17.054 -12.413 1.00 63.31 243 ALA A CA 1
ATOM 1847 C C . ALA A 1 243 ? -1.252 17.182 -11.343 1.00 63.31 243 ALA A C 1
ATOM 1849 O O . ALA A 1 243 ? -0.919 17.239 -10.167 1.00 63.31 243 ALA A O 1
ATOM 1850 N N . GLN A 1 244 ? -2.521 17.243 -11.742 1.00 63.72 244 GLN A N 1
ATOM 1851 C CA . GLN A 1 244 ? -3.651 17.494 -10.871 1.00 63.72 244 GLN A CA 1
ATOM 1852 C C . GLN A 1 244 ? -4.740 16.450 -11.089 1.00 63.72 244 GLN A C 1
ATOM 1854 O O . GLN A 1 244 ? -4.890 15.890 -12.177 1.00 63.72 244 GLN A O 1
ATOM 1859 N N . ALA A 1 245 ? -5.475 16.235 -10.013 1.00 69.81 245 ALA A N 1
ATOM 1860 C CA . ALA A 1 245 ? -6.624 15.368 -9.876 1.00 69.81 245 ALA A CA 1
ATOM 1861 C C . ALA A 1 245 ? -7.844 15.756 -10.742 1.00 69.81 245 ALA A C 1
ATOM 1863 O O . ALA A 1 245 ? -7.894 16.871 -11.273 1.00 69.81 245 ALA A O 1
ATOM 1864 N N . PRO A 1 246 ? -8.860 14.871 -10.854 1.00 80.56 246 PRO A N 1
ATOM 1865 C CA . PRO A 1 246 ? -8.958 13.532 -10.248 1.00 80.56 246 PRO A CA 1
ATOM 1866 C C . PRO A 1 246 ? -8.066 12.486 -10.928 1.00 80.56 246 PRO A C 1
ATOM 1868 O O . PRO A 1 246 ? -7.793 12.575 -12.125 1.00 80.56 246 PRO A O 1
ATOM 1871 N N . PHE A 1 247 ? -7.622 11.482 -10.165 1.00 90.56 247 PHE A N 1
ATOM 1872 C CA . PHE A 1 247 ? -6.891 10.344 -10.726 1.00 90.56 247 PHE A CA 1
ATOM 1873 C C . PHE A 1 247 ? -7.859 9.384 -11.418 1.00 90.56 247 PHE A C 1
ATOM 1875 O O . PHE A 1 247 ? -8.957 9.125 -10.921 1.00 90.56 247 PHE A O 1
ATOM 1882 N N . GLY A 1 248 ? -7.447 8.874 -12.575 1.00 93.81 248 GLY A N 1
ATOM 1883 C CA . GLY A 1 248 ? -8.222 7.921 -13.356 1.00 93.81 248 GLY A CA 1
ATOM 1884 C C . GLY A 1 248 ? -7.984 6.486 -12.899 1.00 93.81 248 GLY A C 1
ATOM 1885 O O . GLY A 1 248 ? -6.962 6.170 -12.287 1.00 93.81 248 GLY A O 1
ATOM 1886 N N . LEU A 1 249 ? -8.922 5.613 -13.253 1.00 96.56 249 LEU A N 1
ATOM 1887 C CA . LEU A 1 249 ? -8.782 4.165 -13.162 1.00 96.56 249 LEU A CA 1
ATOM 1888 C C . LEU A 1 249 ? -8.841 3.591 -14.575 1.00 96.56 249 LEU A C 1
ATOM 1890 O O . LEU A 1 249 ? -9.773 3.882 -15.324 1.00 96.56 249 LEU A O 1
ATOM 1894 N N . ALA A 1 250 ? -7.875 2.753 -14.926 1.00 97.38 250 ALA A N 1
ATOM 1895 C CA . ALA A 1 250 ? -7.880 2.022 -16.185 1.00 97.38 250 ALA A CA 1
ATOM 1896 C C . ALA A 1 250 ? -7.701 0.527 -15.942 1.00 97.38 250 ALA A C 1
ATOM 1898 O O . ALA A 1 250 ? -7.221 0.103 -14.890 1.00 97.38 250 ALA A O 1
ATOM 1899 N N . TYR A 1 251 ? -8.073 -0.263 -16.942 1.00 98.19 251 TYR A N 1
ATOM 1900 C CA . TYR A 1 251 ? -7.852 -1.698 -16.968 1.00 98.19 251 TYR A CA 1
ATOM 1901 C C . TYR A 1 251 ? -7.152 -2.136 -18.255 1.00 98.19 251 TYR A C 1
ATOM 1903 O O . TYR A 1 251 ? -7.218 -1.458 -19.284 1.00 98.19 251 TYR A O 1
ATOM 1911 N N . SER A 1 252 ? -6.495 -3.28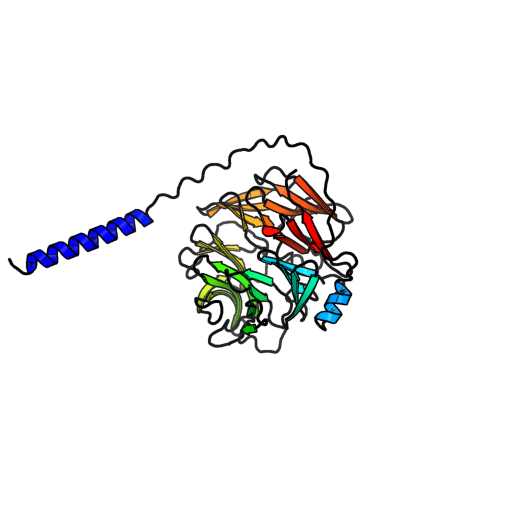9 -18.200 1.00 98.44 252 SER A N 1
ATOM 1912 C CA . SER A 1 252 ? -5.802 -3.905 -19.322 1.00 98.44 252 SER A CA 1
ATOM 1913 C C . SER A 1 252 ? -6.139 -5.398 -19.414 1.00 98.44 252 SER A C 1
ATOM 1915 O O . SER A 1 252 ? -5.815 -6.157 -18.494 1.00 98.44 252 SER A O 1
ATOM 1917 N N . PRO A 1 253 ? -6.759 -5.847 -20.524 1.00 97.19 253 PRO A N 1
ATOM 1918 C CA . PRO A 1 253 ? -7.066 -7.258 -20.758 1.00 97.19 253 PRO A CA 1
ATOM 1919 C C . PRO A 1 253 ? -5.889 -8.037 -21.367 1.00 97.19 253 PRO A C 1
ATOM 1921 O O . PRO A 1 253 ? -5.977 -9.246 -21.557 1.00 97.19 253 PRO A O 1
ATOM 1924 N N . ASP A 1 254 ? -4.803 -7.355 -21.733 1.00 97.06 254 ASP A N 1
ATOM 1925 C CA . ASP A 1 254 ? -3.683 -7.901 -22.502 1.00 97.06 254 ASP A CA 1
ATOM 1926 C C . ASP A 1 254 ? -2.350 -7.736 -21.767 1.00 97.06 254 ASP A C 1
ATOM 1928 O O . ASP A 1 254 ? -1.291 -7.492 -22.360 1.00 97.06 254 ASP A O 1
ATOM 1932 N N . ASP A 1 255 ? -2.407 -7.938 -20.451 1.00 94.81 255 ASP A N 1
ATOM 1933 C CA . ASP A 1 255 ? -1.230 -8.015 -19.600 1.00 94.81 255 ASP A CA 1
ATOM 1934 C C . ASP A 1 255 ? -0.428 -6.695 -19.586 1.00 94.81 255 ASP A C 1
ATOM 1936 O O . ASP A 1 255 ? 0.801 -6.671 -19.711 1.00 94.81 255 ASP A O 1
ATOM 1940 N N . GLY A 1 256 ? -1.147 -5.573 -19.512 1.00 97.00 256 GLY A N 1
ATOM 1941 C CA . GLY A 1 256 ? -0.609 -4.223 -19.350 1.00 97.00 256 GLY A CA 1
ATOM 1942 C C . GLY A 1 256 ? -0.150 -3.550 -20.641 1.00 97.00 256 GLY A C 1
ATOM 1943 O O . GLY A 1 256 ? 0.514 -2.518 -20.553 1.00 97.00 256 GLY A O 1
ATOM 1944 N N . ARG A 1 257 ? -0.444 -4.121 -21.819 1.00 97.12 257 ARG A N 1
ATOM 1945 C CA . ARG A 1 257 ? 0.001 -3.573 -23.115 1.00 97.12 257 ARG A CA 1
ATOM 1946 C C . ARG A 1 257 ? -0.900 -2.452 -23.613 1.00 97.12 257 ARG A C 1
ATOM 1948 O O . ARG A 1 257 ? -0.403 -1.410 -24.039 1.00 97.12 257 ARG A O 1
ATOM 1955 N N . LEU A 1 258 ? -2.210 -2.651 -23.529 1.00 97.06 258 LEU A N 1
ATOM 1956 C CA . LEU A 1 258 ? -3.234 -1.674 -23.864 1.00 97.06 258 LEU A CA 1
ATOM 1957 C C . LEU A 1 258 ? -4.089 -1.384 -22.635 1.00 97.06 258 LEU A C 1
ATOM 1959 O O . LEU A 1 258 ? -4.509 -2.295 -21.924 1.00 97.06 258 LEU A O 1
ATOM 1963 N N . TRP A 1 259 ? -4.377 -0.102 -22.430 1.00 97.44 259 TRP A N 1
ATOM 1964 C CA . TRP A 1 259 ? -5.147 0.393 -21.296 1.00 97.44 259 TRP A CA 1
ATOM 1965 C C . TRP A 1 259 ? -6.441 1.041 -21.772 1.00 97.44 259 TRP A C 1
ATOM 1967 O O . TRP A 1 259 ? -6.466 1.742 -22.786 1.00 97.44 259 TRP A O 1
ATOM 1977 N N . ARG A 1 260 ? -7.524 0.769 -21.047 1.00 97.06 260 ARG A N 1
ATOM 1978 C CA . ARG A 1 260 ? -8.860 1.312 -21.290 1.00 97.06 260 ARG A CA 1
ATOM 1979 C C . ARG A 1 260 ? -9.381 1.935 -20.011 1.00 97.06 260 ARG A C 1
ATOM 1981 O O . ARG A 1 260 ? -9.308 1.312 -18.955 1.00 97.06 260 ARG A O 1
ATOM 1988 N N . ASP A 1 261 ? -9.936 3.130 -20.121 1.00 96.38 261 ASP A N 1
ATOM 1989 C CA . ASP A 1 261 ? -10.503 3.814 -18.967 1.00 96.38 261 ASP A CA 1
ATOM 1990 C C . ASP A 1 261 ? -11.744 3.101 -18.442 1.00 96.38 261 ASP A C 1
ATOM 1992 O O . ASP A 1 261 ? -12.620 2.672 -19.200 1.00 96.38 261 ASP A O 1
ATOM 1996 N N . VAL A 1 262 ? -11.835 3.032 -17.117 1.00 96.06 262 VAL A N 1
ATOM 1997 C CA . VAL A 1 262 ? -13.097 2.817 -16.419 1.00 96.06 262 VAL A CA 1
ATOM 1998 C C . VAL A 1 262 ? -13.786 4.179 -16.351 1.00 96.06 262 VAL A C 1
ATOM 2000 O O . VAL A 1 262 ? -13.292 5.115 -15.722 1.00 96.06 262 VAL A O 1
ATOM 2003 N N . ALA A 1 263 ? -14.896 4.321 -17.072 1.00 90.44 263 ALA A N 1
ATOM 2004 C CA . ALA A 1 263 ? -15.524 5.618 -17.299 1.00 90.44 263 ALA A CA 1
ATOM 2005 C C . ALA A 1 263 ? -15.994 6.300 -15.999 1.00 90.44 263 ALA A C 1
ATOM 2007 O O . ALA A 1 263 ? -16.552 5.656 -15.114 1.00 90.44 263 ALA A O 1
ATOM 2008 N N . ALA A 1 264 ? -15.838 7.631 -15.949 1.00 79.25 264 ALA A N 1
ATOM 2009 C CA . ALA A 1 264 ? -16.392 8.522 -14.922 1.00 79.25 264 ALA A CA 1
ATOM 2010 C C . ALA A 1 264 ? -15.977 8.212 -13.467 1.00 79.25 264 ALA A C 1
ATOM 2012 O O . ALA A 1 264 ? -16.762 8.412 -12.539 1.00 79.25 264 ALA A O 1
ATOM 2013 N N . VAL A 1 265 ? -14.734 7.771 -13.254 1.00 85.25 265 VAL A N 1
ATOM 2014 C CA . VAL A 1 265 ? -14.191 7.513 -11.914 1.00 85.25 265 VAL A CA 1
ATOM 2015 C C . VAL A 1 265 ? -13.104 8.522 -11.561 1.00 85.25 265 VAL A C 1
ATOM 2017 O O . VAL A 1 265 ? -12.145 8.685 -12.311 1.00 85.25 265 VAL A O 1
ATOM 2020 N N . GLY A 1 266 ? -13.246 9.169 -10.402 1.00 89.75 266 GLY A N 1
ATOM 2021 C CA . GLY A 1 266 ? -12.173 9.917 -9.755 1.00 89.75 266 GLY A CA 1
ATOM 2022 C C . GLY A 1 266 ? -11.714 9.189 -8.498 1.00 89.75 266 GLY A C 1
ATOM 2023 O O . GLY A 1 266 ? -12.496 9.063 -7.555 1.00 89.75 266 GLY A O 1
ATOM 2024 N N . MET A 1 267 ? -10.470 8.717 -8.498 1.00 90.81 267 MET A N 1
ATOM 2025 C CA . MET A 1 267 ? -9.888 7.917 -7.417 1.00 90.81 267 MET A CA 1
ATOM 2026 C C . MET A 1 267 ? -8.905 8.723 -6.571 1.00 90.81 267 MET A C 1
ATOM 2028 O O . MET A 1 267 ? -8.258 9.649 -7.062 1.00 90.81 267 MET A O 1
ATOM 2032 N N . GLN A 1 268 ? -8.761 8.319 -5.312 1.00 90.06 268 GLN A N 1
ATOM 2033 C CA . GLN A 1 268 ? -7.594 8.635 -4.495 1.00 90.06 268 GLN A CA 1
ATOM 2034 C C . GLN A 1 268 ? -6.389 7.771 -4.870 1.00 90.06 268 GLN A C 1
ATOM 2036 O O . GLN A 1 268 ? -6.526 6.713 -5.483 1.00 90.06 268 GLN A O 1
ATOM 2041 N N . ARG A 1 269 ? -5.196 8.219 -4.473 1.00 86.56 269 ARG A N 1
ATOM 2042 C CA . ARG A 1 269 ? -3.944 7.472 -4.645 1.00 86.56 269 ARG A CA 1
ATOM 2043 C C . ARG A 1 269 ? -3.734 6.494 -3.483 1.00 86.56 269 ARG A C 1
ATOM 2045 O O . ARG A 1 269 ? -2.830 6.683 -2.677 1.00 86.56 269 ARG A O 1
ATOM 2052 N N . VAL A 1 270 ? -4.596 5.490 -3.389 1.00 87.25 270 VAL A N 1
ATOM 2053 C CA . VAL A 1 270 ? -4.552 4.438 -2.360 1.00 87.25 270 VAL A CA 1
ATOM 2054 C C . VAL A 1 270 ? -4.624 3.065 -3.013 1.00 87.25 270 VAL A C 1
ATOM 2056 O O . VAL A 1 270 ? -5.109 2.960 -4.144 1.00 87.25 270 VAL A O 1
ATOM 2059 N N . HIS A 1 271 ? -4.219 2.020 -2.289 1.00 91.94 271 HIS A N 1
ATOM 2060 C CA . HIS A 1 271 ? -4.353 0.657 -2.795 1.00 91.94 271 HIS A CA 1
ATOM 2061 C C . HIS A 1 271 ? -5.776 0.305 -3.217 1.00 91.94 271 HIS A C 1
ATOM 2063 O O . HIS A 1 271 ? -6.761 0.598 -2.534 1.00 91.94 271 HIS A O 1
ATOM 2069 N N . LEU A 1 272 ? -5.847 -0.391 -4.347 1.00 95.56 272 LEU A N 1
ATOM 2070 C CA . LEU A 1 272 ? -7.030 -1.095 -4.804 1.00 95.56 272 LEU A CA 1
ATOM 2071 C C . LEU A 1 272 ? -7.076 -2.466 -4.136 1.00 95.56 272 LEU A C 1
ATOM 2073 O O . LEU A 1 272 ? -6.052 -3.136 -4.016 1.00 95.56 272 LEU A O 1
ATOM 2077 N N . LEU A 1 273 ? -8.266 -2.918 -3.749 1.00 96.00 273 LEU A N 1
ATOM 2078 C CA . LEU A 1 273 ? -8.408 -4.196 -3.060 1.00 96.00 273 LEU A CA 1
ATOM 2079 C C . LEU A 1 273 ? -9.645 -4.975 -3.539 1.00 96.00 273 LEU A C 1
ATOM 2081 O O . LEU A 1 273 ? -10.728 -4.394 -3.642 1.00 96.00 273 LEU A O 1
ATOM 2085 N N . PRO A 1 274 ? -9.540 -6.285 -3.831 1.00 97.06 274 PRO A N 1
ATOM 2086 C CA . PRO A 1 274 ? -10.698 -7.114 -4.143 1.00 97.06 274 PRO A CA 1
ATOM 2087 C C . PRO A 1 274 ? -11.530 -7.406 -2.891 1.00 97.06 274 PRO A C 1
ATOM 2089 O O . PRO A 1 274 ? -11.006 -7.913 -1.904 1.00 97.06 274 PRO A O 1
ATOM 2092 N N . PHE A 1 275 ? -12.838 -7.174 -2.950 1.00 97.69 275 PHE A N 1
ATOM 2093 C CA . PHE A 1 275 ? -13.770 -7.532 -1.880 1.00 97.69 275 PHE A CA 1
ATOM 2094 C C . PHE A 1 275 ? -15.156 -7.847 -2.448 1.00 97.69 275 PHE A C 1
ATOM 2096 O O . PHE A 1 275 ? -15.638 -7.156 -3.345 1.00 97.69 275 PHE A O 1
ATOM 2103 N N . ALA A 1 276 ? -15.793 -8.912 -1.949 1.00 95.75 276 ALA A N 1
ATOM 2104 C CA . ALA A 1 276 ? -17.146 -9.332 -2.338 1.00 95.75 276 ALA A CA 1
ATOM 2105 C C . ALA A 1 276 ? -17.391 -9.373 -3.868 1.00 95.75 276 ALA A C 1
ATOM 2107 O O . ALA A 1 276 ? -18.429 -8.937 -4.369 1.00 95.75 276 ALA A O 1
ATOM 2108 N N . GLY A 1 277 ? -16.411 -9.876 -4.631 1.00 96.56 277 GLY A N 1
ATOM 2109 C CA . GLY A 1 277 ? -16.507 -9.982 -6.092 1.00 96.56 277 GLY A CA 1
ATOM 2110 C C . GLY A 1 277 ? -16.443 -8.641 -6.832 1.00 96.56 277 GLY A C 1
ATOM 2111 O O . GLY A 1 277 ? -16.898 -8.552 -7.972 1.00 96.56 277 GLY A O 1
ATOM 2112 N N . ARG A 1 278 ? -15.886 -7.603 -6.202 1.00 97.62 278 ARG A N 1
ATOM 2113 C CA . ARG A 1 278 ? -15.665 -6.270 -6.774 1.00 97.62 278 ARG A CA 1
ATOM 2114 C C . ARG A 1 278 ? -14.243 -5.805 -6.490 1.00 97.62 278 ARG A C 1
ATOM 2116 O O . ARG A 1 278 ? -13.620 -6.269 -5.538 1.00 97.62 278 ARG A O 1
ATOM 2123 N N . LEU A 1 279 ? -13.753 -4.869 -7.289 1.00 97.94 279 LEU A N 1
ATOM 2124 C CA . LEU A 1 279 ? -12.537 -4.126 -6.983 1.00 97.94 279 LEU A CA 1
ATOM 2125 C C . LEU A 1 279 ? -12.911 -2.835 -6.257 1.00 97.94 279 LEU A C 1
ATOM 2127 O O . LEU A 1 279 ? -13.701 -2.048 -6.778 1.00 97.94 279 LEU A O 1
ATOM 2131 N N . ILE A 1 280 ? -12.372 -2.633 -5.061 1.00 97.88 280 ILE A N 1
ATOM 2132 C CA . ILE A 1 280 ? -12.674 -1.492 -4.201 1.00 97.88 280 ILE A CA 1
ATOM 2133 C C . ILE A 1 280 ? -11.521 -0.495 -4.240 1.00 97.88 280 ILE A C 1
ATOM 2135 O O . ILE A 1 280 ? -10.354 -0.880 -4.206 1.00 97.88 280 ILE A O 1
ATOM 2139 N N . GLY A 1 281 ? -11.859 0.788 -4.264 1.00 95.94 281 GLY A N 1
ATOM 2140 C CA . GLY A 1 281 ? -10.950 1.874 -3.928 1.00 95.94 281 GLY A CA 1
ATOM 2141 C C . GLY A 1 281 ? -11.707 3.052 -3.322 1.00 95.94 281 GLY A C 1
ATOM 2142 O O . GLY A 1 281 ? -12.889 2.947 -2.992 1.00 95.94 281 GLY A O 1
ATOM 2143 N N . VAL A 1 282 ? -11.024 4.182 -3.172 1.00 95.12 282 VAL A N 1
ATOM 2144 C CA . VAL A 1 282 ? -11.550 5.377 -2.496 1.00 95.12 282 VAL A CA 1
ATOM 2145 C C . VAL A 1 282 ? -11.767 6.491 -3.513 1.00 95.12 282 VAL A C 1
ATOM 2147 O O . VAL A 1 282 ? -10.941 6.685 -4.408 1.00 95.12 282 VAL A O 1
ATOM 2150 N N . SER A 1 283 ? -12.877 7.220 -3.395 1.00 94.38 283 SER A N 1
ATOM 2151 C CA . SER A 1 283 ? -13.151 8.376 -4.249 1.00 94.38 283 SER A CA 1
ATOM 2152 C C . SER A 1 283 ? -12.164 9.512 -3.993 1.00 94.38 283 SER A C 1
ATOM 2154 O O . SER A 1 283 ? -11.700 9.688 -2.873 1.00 94.38 283 SER A O 1
ATOM 2156 N N . TYR A 1 284 ? -11.863 10.321 -5.013 1.00 90.88 284 TYR A N 1
ATOM 2157 C CA . TYR A 1 284 ? -10.910 11.434 -4.892 1.00 90.88 284 TYR A CA 1
ATOM 2158 C C . TYR A 1 284 ? -11.262 12.442 -3.772 1.00 90.88 284 TYR A C 1
ATOM 2160 O O . TYR A 1 284 ? -10.388 12.929 -3.073 1.00 90.88 284 TYR A O 1
ATOM 2168 N N . ASP A 1 285 ? -12.537 12.728 -3.538 1.00 90.19 285 ASP A N 1
ATOM 2169 C CA . ASP A 1 285 ? -13.019 13.592 -2.442 1.00 90.19 285 ASP A CA 1
ATOM 2170 C C . ASP A 1 285 ? -13.074 12.897 -1.066 1.00 90.19 285 ASP A C 1
ATOM 2172 O O . ASP A 1 285 ? -13.462 13.525 -0.082 1.00 90.19 285 ASP A O 1
ATOM 2176 N N . GLN A 1 286 ? -12.687 11.618 -0.995 1.00 93.00 286 GLN A N 1
ATOM 2177 C CA . GLN A 1 286 ? -12.680 10.769 0.200 1.00 93.00 286 GLN A CA 1
ATOM 2178 C C . GLN A 1 286 ? -14.052 10.557 0.862 1.00 93.00 286 GLN A C 1
ATOM 2180 O O . GLN A 1 286 ? -14.108 9.977 1.942 1.00 93.00 286 GLN A O 1
ATOM 2185 N N . ASP A 1 287 ? -15.162 10.979 0.253 1.00 93.94 287 ASP A N 1
ATOM 2186 C CA . ASP A 1 287 ? -16.503 10.862 0.849 1.00 93.94 287 ASP A CA 1
ATOM 2187 C C . ASP A 1 287 ? -17.253 9.573 0.458 1.00 93.94 287 ASP A C 1
ATOM 2189 O O . ASP A 1 287 ? -18.409 9.368 0.848 1.00 93.94 287 ASP A O 1
ATOM 2193 N N . ALA A 1 288 ? -16.607 8.697 -0.320 1.00 95.56 288 ALA A N 1
ATOM 2194 C CA . ALA A 1 288 ? -17.186 7.451 -0.792 1.00 95.56 288 ALA A CA 1
ATOM 2195 C C . ALA A 1 288 ? -16.144 6.354 -1.048 1.00 95.56 288 ALA A C 1
ATOM 2197 O O . ALA A 1 288 ? -14.974 6.601 -1.350 1.00 95.56 288 ALA A O 1
ATOM 2198 N N . LEU A 1 289 ? -16.625 5.111 -1.031 1.00 97.00 289 LEU A N 1
ATOM 2199 C CA . LEU A 1 289 ? -15.934 3.995 -1.666 1.00 97.00 289 LEU A CA 1
ATOM 2200 C C . LEU A 1 289 ? -16.425 3.811 -3.100 1.00 97.00 289 LEU A C 1
ATOM 2202 O O . LEU A 1 289 ? -17.616 3.926 -3.402 1.00 97.00 289 LEU A O 1
ATOM 2206 N N . ILE A 1 290 ? -15.491 3.486 -3.984 1.00 97.25 290 ILE A N 1
ATOM 2207 C CA . ILE A 1 290 ? -15.752 3.135 -5.374 1.00 97.25 290 ILE A CA 1
ATOM 2208 C C . ILE A 1 290 ? -15.626 1.625 -5.504 1.00 97.25 290 ILE A C 1
ATOM 2210 O O . ILE A 1 290 ? -14.578 1.066 -5.195 1.00 97.25 290 ILE A O 1
ATOM 2214 N N . ALA A 1 291 ? -16.677 0.969 -5.988 1.00 97.44 291 ALA A N 1
ATOM 2215 C CA . ALA A 1 291 ? -16.661 -0.453 -6.292 1.00 97.44 291 ALA A CA 1
ATOM 2216 C C . ALA A 1 291 ? -16.828 -0.672 -7.796 1.00 97.44 291 ALA A C 1
ATOM 2218 O O . ALA A 1 291 ? -17.801 -0.207 -8.394 1.00 97.44 291 ALA A O 1
ATOM 2219 N N . VAL A 1 292 ? -15.908 -1.419 -8.395 1.00 97.69 292 VAL A N 1
ATOM 2220 C CA . VAL A 1 292 ? -15.909 -1.755 -9.819 1.00 97.69 292 VAL A CA 1
ATOM 2221 C C . VAL A 1 292 ? -16.256 -3.228 -9.983 1.00 97.69 292 VAL A C 1
ATOM 2223 O O . VAL A 1 292 ? -15.621 -4.102 -9.394 1.00 97.69 292 VAL A O 1
ATOM 2226 N N . ALA A 1 293 ? -17.299 -3.498 -10.759 1.00 97.12 293 ALA A N 1
ATOM 2227 C CA . ALA A 1 293 ? -17.744 -4.845 -11.086 1.00 97.12 293 ALA A CA 1
ATOM 2228 C C . ALA A 1 293 ? -16.895 -5.471 -12.219 1.00 97.12 293 ALA A C 1
ATOM 2230 O O . ALA A 1 293 ? -16.161 -4.759 -12.911 1.00 97.12 293 ALA A O 1
ATOM 2231 N N . PRO A 1 294 ? -16.976 -6.801 -12.431 1.00 96.50 294 PRO A N 1
ATOM 2232 C CA . PRO A 1 294 ? -16.233 -7.509 -13.482 1.00 96.50 294 PRO A CA 1
ATOM 2233 C C . PRO A 1 294 ? -16.441 -6.978 -14.907 1.00 96.50 294 PRO A C 1
ATOM 2235 O O . PRO A 1 294 ? -15.542 -7.082 -15.735 1.00 96.50 294 PRO A O 1
ATOM 2238 N N . ASP A 1 295 ? -17.617 -6.414 -15.183 1.00 96.50 295 ASP A N 1
ATOM 2239 C CA . ASP A 1 295 ? -18.003 -5.776 -16.448 1.00 96.50 295 ASP A CA 1
ATOM 2240 C C . ASP A 1 295 ? -17.632 -4.282 -16.509 1.00 96.50 295 ASP A C 1
ATOM 2242 O O . ASP A 1 295 ? -18.039 -3.570 -17.427 1.00 96.50 295 ASP A O 1
ATOM 2246 N N . HIS A 1 296 ? -16.840 -3.814 -15.540 1.00 96.25 296 HIS A N 1
ATOM 2247 C CA . HIS A 1 296 ? -16.394 -2.434 -15.362 1.00 96.25 296 HIS A CA 1
ATOM 2248 C C . HIS A 1 296 ? -17.503 -1.445 -14.979 1.00 96.25 296 HIS A C 1
ATOM 2250 O O . HIS A 1 296 ? -17.254 -0.238 -14.965 1.00 96.25 296 HIS A O 1
ATOM 2256 N N . HIS A 1 297 ? -18.702 -1.917 -14.618 1.00 96.31 297 HIS A N 1
ATOM 2257 C CA . HIS A 1 297 ? -19.719 -1.048 -14.039 1.00 96.31 297 HIS A CA 1
ATOM 2258 C C . HIS A 1 297 ? -19.256 -0.515 -12.676 1.00 96.31 297 HIS A C 1
ATOM 2260 O O . HIS A 1 297 ? -18.775 -1.263 -11.820 1.00 96.31 297 HIS A O 1
ATOM 2266 N N . VAL A 1 298 ? -19.440 0.786 -12.457 1.00 96.81 298 VAL A N 1
ATOM 2267 C CA . VAL A 1 298 ? -18.992 1.484 -11.249 1.00 96.81 298 VAL A CA 1
ATOM 2268 C C . VAL A 1 298 ? -20.177 1.742 -10.331 1.00 96.81 298 VAL A C 1
ATOM 2270 O O . VAL A 1 298 ? -21.211 2.254 -10.747 1.00 96.81 298 VAL A O 1
ATOM 2273 N N . THR A 1 299 ? -20.032 1.411 -9.052 1.00 97.06 299 THR A N 1
ATOM 2274 C CA . THR A 1 299 ? -20.968 1.800 -7.993 1.00 97.06 299 THR A CA 1
ATOM 2275 C C . THR A 1 299 ? -20.239 2.650 -6.966 1.00 97.06 299 THR A C 1
ATOM 2277 O O . THR A 1 299 ? -19.163 2.279 -6.503 1.00 97.06 299 THR A O 1
ATOM 2280 N N . ARG A 1 300 ? -20.836 3.783 -6.598 1.00 96.56 300 ARG A N 1
ATOM 2281 C CA . ARG A 1 300 ? -20.341 4.658 -5.536 1.00 96.56 300 ARG A CA 1
ATOM 2282 C C . ARG A 1 300 ? -21.141 4.412 -4.260 1.00 96.56 300 ARG A C 1
ATOM 2284 O O . ARG A 1 300 ? -22.366 4.506 -4.284 1.00 96.56 300 ARG A O 1
ATOM 2291 N N . TYR A 1 301 ? -20.448 4.129 -3.165 1.00 96.75 301 TYR A N 1
ATOM 2292 C CA . TYR A 1 301 ? -21.022 3.933 -1.837 1.00 96.75 301 TYR A CA 1
ATOM 2293 C C . TYR A 1 301 ? -20.656 5.129 -0.965 1.00 96.75 301 TYR A C 1
ATOM 2295 O O . TYR A 1 301 ? -19.514 5.241 -0.522 1.00 96.75 301 TYR A O 1
ATOM 2303 N N . ALA A 1 302 ? -21.608 6.042 -0.776 1.00 95.25 302 ALA A N 1
ATOM 2304 C CA . ALA A 1 302 ? -21.410 7.219 0.064 1.00 95.25 302 ALA A CA 1
ATOM 2305 C C . ALA A 1 302 ? -21.162 6.812 1.523 1.00 95.25 302 ALA A C 1
ATOM 2307 O O . ALA A 1 302 ? -21.804 5.891 2.036 1.00 95.25 302 ALA A O 1
ATOM 2308 N N . LEU A 1 303 ? -20.248 7.515 2.186 1.00 92.62 303 LEU A N 1
ATOM 2309 C CA . LEU A 1 303 ? -20.009 7.355 3.616 1.00 92.62 303 LEU A CA 1
ATOM 2310 C C . LEU A 1 303 ? -21.098 8.064 4.441 1.00 92.62 303 LEU A C 1
ATOM 2312 O O . LEU A 1 303 ? -21.825 8.918 3.920 1.00 92.62 303 LEU A O 1
ATOM 2316 N N . PRO A 1 304 ? -21.215 7.761 5.748 1.00 89.50 304 PRO A N 1
ATOM 2317 C CA . PRO A 1 304 ? -22.024 8.557 6.661 1.00 89.50 304 PRO A CA 1
ATOM 2318 C C . PRO A 1 304 ? -21.643 10.042 6.624 1.00 89.50 304 PRO A C 1
ATOM 2320 O O . PRO A 1 304 ? -20.485 10.404 6.417 1.00 89.50 304 PRO A O 1
ATOM 2323 N N . ALA A 1 305 ? -22.627 10.914 6.851 1.00 89.38 305 ALA A N 1
ATOM 2324 C CA . ALA A 1 305 ? -22.429 12.357 6.767 1.00 89.38 305 ALA A CA 1
ATOM 2325 C C . ALA A 1 305 ? -21.276 12.833 7.673 1.00 89.38 305 ALA A C 1
ATOM 2327 O O . ALA A 1 305 ? -21.286 12.599 8.881 1.00 89.38 305 ALA A O 1
ATOM 2328 N N . GLY A 1 306 ? -20.304 13.531 7.078 1.00 87.38 306 GLY A N 1
ATOM 2329 C CA . GLY A 1 306 ? -19.141 14.080 7.779 1.00 87.38 306 GLY A CA 1
ATOM 2330 C C . GLY A 1 306 ? -17.972 13.109 7.977 1.00 87.38 306 GLY A C 1
ATOM 2331 O O . GLY A 1 306 ? -16.958 13.532 8.528 1.00 87.38 306 GLY A O 1
ATOM 2332 N N . ALA A 1 307 ? -18.082 11.853 7.535 1.00 92.19 307 ALA A N 1
ATOM 2333 C CA . ALA A 1 307 ? -16.955 10.925 7.484 1.00 92.19 307 ALA A CA 1
ATOM 2334 C C . ALA A 1 307 ? -16.154 11.103 6.185 1.00 92.19 307 ALA A C 1
ATOM 2336 O O . ALA A 1 307 ? -16.723 11.373 5.125 1.00 92.19 307 ALA A O 1
ATOM 2337 N N . ARG A 1 308 ? -14.835 10.915 6.269 1.00 94.00 308 ARG A N 1
ATOM 2338 C CA . ARG A 1 308 ? -13.921 10.842 5.121 1.00 94.00 308 ARG A CA 1
ATOM 2339 C C . ARG A 1 308 ? -13.006 9.644 5.262 1.00 94.00 308 ARG A C 1
ATOM 2341 O O . ARG A 1 308 ? -12.584 9.344 6.372 1.00 94.00 308 ARG A O 1
ATOM 2348 N N . VAL A 1 309 ? -12.674 8.965 4.171 1.00 94.12 309 VAL A N 1
ATOM 2349 C CA . VAL A 1 309 ? -11.703 7.868 4.226 1.00 94.12 309 VAL A CA 1
ATOM 2350 C C . VAL A 1 309 ? -10.272 8.404 4.345 1.00 94.12 309 VAL A C 1
ATOM 2352 O O . VAL A 1 309 ? -9.848 9.212 3.522 1.00 94.12 309 VAL A O 1
ATOM 2355 N N . GLY A 1 310 ? -9.504 7.886 5.307 1.00 91.06 310 GLY A N 1
ATOM 2356 C CA . GLY A 1 310 ? -8.098 8.250 5.519 1.00 91.06 310 GLY A CA 1
ATOM 2357 C C . GLY A 1 310 ? -7.912 9.526 6.344 1.00 91.06 310 GLY A C 1
ATOM 2358 O O . GLY A 1 310 ? -8.736 9.829 7.199 1.00 91.06 310 GLY A O 1
ATOM 2359 N N . ILE A 1 311 ? -6.800 10.230 6.119 1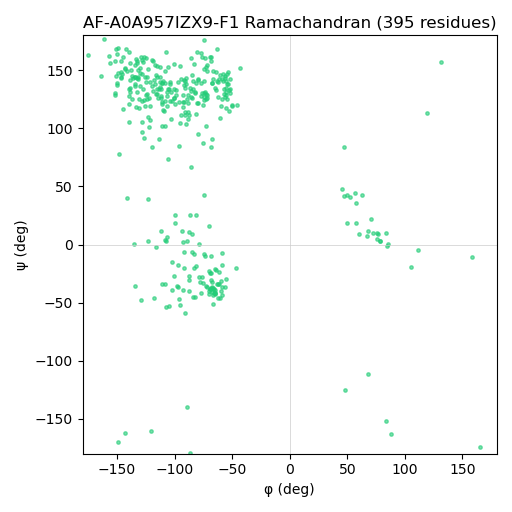.00 86.38 311 ILE A N 1
ATOM 2360 C CA . ILE A 1 311 ? -6.434 11.510 6.739 1.00 86.38 311 ILE A CA 1
ATOM 2361 C C . ILE A 1 311 ? -6.489 12.615 5.676 1.00 86.38 311 ILE A C 1
ATOM 2363 O O . ILE A 1 311 ? -5.985 12.443 4.560 1.00 86.38 311 ILE A O 1
ATOM 2367 N N . THR A 1 312 ? -7.009 13.784 6.051 1.00 81.19 312 THR A N 1
ATOM 2368 C CA . THR A 1 312 ? -6.872 15.014 5.266 1.00 81.19 312 THR A CA 1
ATOM 2369 C C . THR A 1 312 ? -5.623 15.799 5.693 1.00 81.19 312 THR A C 1
ATOM 2371 O O . THR A 1 312 ? -5.574 16.360 6.786 1.00 81.19 312 THR A O 1
ATOM 2374 N N . TYR A 1 313 ? -4.626 15.922 4.814 1.00 74.94 313 TYR A N 1
ATOM 2375 C CA . TYR A 1 313 ? -3.497 16.835 5.032 1.00 74.94 313 TYR A CA 1
ATOM 2376 C C . TYR A 1 313 ? -3.836 18.243 4.539 1.00 74.94 313 TYR A C 1
ATOM 2378 O O . TYR A 1 313 ? -4.220 18.432 3.385 1.00 74.94 313 TYR A O 1
ATOM 2386 N N . THR A 1 314 ? -3.677 19.253 5.396 1.00 74.81 314 THR A N 1
ATOM 2387 C CA . THR A 1 314 ? -3.975 20.651 5.035 1.00 74.81 314 THR A CA 1
ATOM 2388 C C . THR A 1 314 ? -2.909 21.286 4.147 1.00 74.81 314 THR A C 1
ATOM 2390 O O . THR A 1 314 ? -3.209 22.216 3.404 1.00 74.81 314 THR A O 1
ATOM 2393 N N . ASP A 1 315 ? -1.663 20.825 4.248 1.00 76.12 315 ASP A N 1
ATOM 2394 C CA . ASP A 1 315 ? -0.509 21.365 3.523 1.00 76.12 315 ASP A CA 1
ATOM 2395 C C . ASP A 1 315 ? -0.318 20.720 2.140 1.00 76.12 315 ASP A C 1
ATOM 2397 O O . ASP A 1 315 ? 0.201 21.366 1.230 1.00 76.12 315 ASP A O 1
ATOM 2401 N N . TYR A 1 316 ? -0.771 19.474 1.968 1.00 72.56 316 TYR A N 1
ATOM 2402 C CA . TYR A 1 316 ? -0.690 18.748 0.702 1.00 72.56 316 TYR A CA 1
ATOM 2403 C C . TYR A 1 316 ? -1.867 17.768 0.531 1.00 72.56 316 TYR A C 1
ATOM 2405 O O . TYR A 1 316 ? -1.709 16.559 0.706 1.00 72.56 316 TYR A O 1
ATOM 2413 N N . PRO A 1 317 ? -3.067 18.257 0.168 1.00 65.06 317 PRO A N 1
ATOM 2414 C CA . PRO A 1 317 ? -4.285 17.438 0.138 1.00 65.06 317 PRO A CA 1
ATOM 2415 C C . PRO A 1 317 ? -4.241 16.302 -0.898 1.00 65.06 317 PRO A C 1
ATOM 2417 O O . PRO A 1 317 ? -4.956 15.317 -0.754 1.00 65.06 317 PRO A O 1
ATOM 2420 N N . ASP A 1 318 ? -3.375 16.408 -1.912 1.00 61.44 318 ASP A N 1
ATOM 2421 C CA . ASP A 1 318 ? -3.154 15.362 -2.922 1.00 61.44 318 ASP A CA 1
ATOM 2422 C C . ASP A 1 318 ? -2.175 14.263 -2.465 1.00 61.44 318 ASP A C 1
ATOM 2424 O O . ASP A 1 318 ? -1.987 13.263 -3.161 1.00 61.44 318 ASP A O 1
ATOM 2428 N N . TYR A 1 319 ? -1.513 14.450 -1.318 1.00 66.56 319 TYR A N 1
ATOM 2429 C CA . TYR A 1 319 ? -0.596 13.485 -0.716 1.00 66.56 319 TYR A CA 1
ATOM 2430 C C . TYR A 1 319 ? -1.255 12.819 0.484 1.00 66.56 319 TYR A C 1
ATOM 2432 O O . TYR A 1 319 ? -0.959 13.103 1.640 1.00 66.56 319 TYR A O 1
ATOM 2440 N N . THR A 1 320 ? -2.194 11.934 0.182 1.00 61.53 320 THR A N 1
ATOM 2441 C CA . THR A 1 320 ? -2.947 11.188 1.186 1.00 61.53 320 THR A CA 1
ATOM 2442 C C . THR A 1 320 ? -2.213 9.914 1.598 1.00 61.53 320 THR A C 1
ATOM 2444 O O . THR A 1 320 ? -1.130 9.599 1.095 1.00 61.53 320 THR A O 1
ATOM 2447 N N . ASN A 1 321 ? -2.844 9.170 2.504 1.00 70.75 321 ASN A N 1
ATOM 2448 C CA . ASN A 1 321 ? -2.498 7.802 2.871 1.00 70.75 321 ASN A CA 1
ATOM 2449 C C . ASN A 1 321 ? -2.177 6.920 1.658 1.00 70.75 321 ASN A C 1
ATOM 2451 O O . ASN A 1 321 ? -2.746 7.119 0.588 1.00 70.75 321 ASN A O 1
ATOM 2455 N N . TYR A 1 322 ? -1.335 5.909 1.866 1.00 72.00 322 TYR A N 1
ATOM 2456 C CA . TYR A 1 322 ? -0.993 4.914 0.846 1.00 72.00 322 TYR A CA 1
ATOM 2457 C C . TYR A 1 322 ? -1.857 3.652 1.003 1.00 72.00 322 TYR A C 1
ATOM 2459 O O . TYR A 1 322 ? -2.511 3.206 0.057 1.00 72.00 322 TYR A O 1
ATOM 2467 N N . ASN A 1 323 ? -1.975 3.147 2.237 1.00 86.69 323 ASN A N 1
ATOM 2468 C CA . ASN A 1 323 ? -2.590 1.848 2.519 1.00 86.69 323 ASN A CA 1
ATOM 2469 C C . ASN A 1 323 ? -3.682 2.032 3.569 1.00 86.69 323 ASN A C 1
ATOM 2471 O O . ASN A 1 323 ? -3.383 1.998 4.746 1.00 86.69 323 ASN A O 1
ATOM 2475 N N . ILE A 1 324 ? -4.938 2.265 3.193 1.00 93.50 324 ILE A N 1
ATOM 2476 C CA . ILE A 1 324 ? -6.043 2.472 4.164 1.00 93.50 324 ILE A CA 1
ATOM 2477 C C . ILE A 1 324 ? -7.204 1.497 4.001 1.00 93.50 324 ILE A C 1
ATOM 2479 O O . ILE A 1 324 ? -8.191 1.600 4.724 1.00 93.50 324 ILE A O 1
ATOM 2483 N N . LEU A 1 325 ? -7.076 0.550 3.076 1.00 96.19 325 LEU A N 1
ATOM 2484 C CA . LEU A 1 325 ? -8.033 -0.525 2.862 1.00 96.19 325 LEU A CA 1
ATOM 2485 C C . LEU A 1 325 ? -7.381 -1.852 3.236 1.00 96.19 325 LEU A C 1
ATOM 2487 O O . LEU A 1 325 ? -6.251 -2.135 2.846 1.00 96.19 325 LEU A O 1
ATOM 2491 N N . ALA A 1 326 ? -8.122 -2.684 3.953 1.00 97.12 326 ALA A N 1
ATOM 2492 C CA . ALA A 1 326 ? -7.769 -4.071 4.217 1.00 97.12 326 ALA A CA 1
ATOM 2493 C C . ALA A 1 326 ? -9.031 -4.926 4.104 1.00 97.12 326 ALA A C 1
ATOM 2495 O O . ALA A 1 326 ? -10.134 -4.420 4.290 1.00 97.12 326 ALA A O 1
ATOM 2496 N N . ALA A 1 327 ? -8.900 -6.216 3.823 1.00 96.69 327 ALA A N 1
ATOM 2497 C CA . ALA A 1 327 ? -10.038 -7.126 3.865 1.00 96.69 327 ALA A CA 1
ATOM 2498 C C . ALA A 1 327 ? -9.623 -8.520 4.308 1.00 96.69 327 ALA A C 1
ATOM 2500 O O . ALA A 1 327 ? -8.468 -8.921 4.152 1.00 96.69 327 ALA A O 1
ATOM 2501 N N . ASP A 1 328 ? -10.609 -9.255 4.800 1.00 94.81 328 ASP A N 1
ATOM 2502 C CA . ASP A 1 328 ? -10.571 -10.703 4.916 1.00 94.81 328 ASP A CA 1
ATOM 2503 C C . ASP A 1 328 ? -11.721 -11.327 4.098 1.00 94.81 328 ASP A C 1
ATOM 2505 O O . ASP A 1 328 ? -12.256 -10.716 3.169 1.00 94.81 328 ASP A O 1
ATOM 2509 N N . ALA A 1 329 ? -12.078 -12.576 4.399 1.00 91.31 329 ALA A N 1
ATOM 2510 C CA . ALA A 1 329 ? -13.148 -13.276 3.697 1.00 91.31 329 ALA A CA 1
ATOM 2511 C C . ALA A 1 329 ? -14.555 -12.707 3.970 1.00 91.31 329 ALA A C 1
ATOM 2513 O O . ALA A 1 329 ? -15.454 -12.918 3.155 1.00 91.31 329 ALA A O 1
ATOM 2514 N N . ALA A 1 330 ? -14.764 -12.039 5.104 1.00 94.25 330 ALA A N 1
ATOM 2515 C CA . ALA A 1 330 ? -16.072 -11.608 5.588 1.00 94.25 330 ALA A CA 1
ATOM 2516 C C . ALA A 1 330 ? -16.255 -10.087 5.539 1.00 94.25 330 ALA A C 1
ATOM 2518 O O . ALA A 1 330 ? -17.365 -9.615 5.288 1.00 94.25 330 ALA A O 1
ATOM 2519 N N . TYR A 1 331 ? -15.187 -9.323 5.759 1.00 97.31 331 TYR A N 1
ATOM 2520 C CA . TYR A 1 331 ? -15.264 -7.887 5.964 1.00 97.31 331 TYR A CA 1
ATOM 2521 C C . TYR A 1 331 ? -14.220 -7.114 5.161 1.00 97.31 331 TYR A C 1
ATOM 2523 O O . TYR A 1 331 ? -13.070 -7.523 5.001 1.00 97.31 331 TYR A O 1
ATOM 2531 N N . LEU A 1 332 ? -14.641 -5.936 4.708 1.00 97.81 332 LEU A N 1
ATOM 2532 C CA . LEU A 1 332 ? -13.764 -4.845 4.317 1.00 97.81 332 LEU A CA 1
ATOM 2533 C C . LEU A 1 332 ? -13.547 -3.953 5.536 1.00 97.81 332 LEU A C 1
ATOM 2535 O O . LEU A 1 332 ? -14.502 -3.609 6.232 1.00 97.81 332 LEU A O 1
ATOM 2539 N N . TYR A 1 333 ? -12.308 -3.529 5.739 1.00 97.94 333 TYR A N 1
ATOM 2540 C CA . TYR A 1 333 ? -11.880 -2.617 6.786 1.00 97.94 333 TYR A CA 1
ATOM 2541 C C . TYR A 1 333 ? -11.316 -1.345 6.167 1.00 97.94 333 TYR A C 1
ATOM 2543 O O . TYR A 1 333 ? -10.606 -1.388 5.160 1.00 97.94 333 TYR A O 1
ATOM 2551 N N . THR A 1 334 ? -11.611 -0.211 6.790 1.00 97.31 334 THR A N 1
ATOM 2552 C CA . THR A 1 334 ? -11.044 1.074 6.388 1.00 97.31 334 THR A CA 1
ATOM 2553 C C . THR A 1 334 ? -10.928 2.024 7.571 1.00 97.31 334 THR A C 1
ATOM 2555 O O . THR A 1 334 ? -11.481 1.784 8.646 1.00 97.31 334 THR A O 1
ATOM 2558 N N . VAL A 1 335 ? -10.205 3.118 7.364 1.00 95.88 335 VAL A N 1
ATOM 2559 C CA . VAL A 1 335 ? -10.072 4.220 8.319 1.00 95.88 335 VAL A CA 1
ATOM 2560 C C . VAL A 1 335 ? -10.978 5.371 7.915 1.00 95.88 335 VAL A C 1
ATOM 2562 O O . VAL A 1 335 ? -10.956 5.769 6.750 1.00 95.88 335 VAL A O 1
ATOM 2565 N N . TRP A 1 336 ? -11.714 5.937 8.870 1.00 95.50 336 TRP A N 1
ATOM 2566 C CA . TRP A 1 336 ? -12.462 7.178 8.701 1.00 95.50 336 TRP A CA 1
ATOM 2567 C C . TRP A 1 336 ? -11.940 8.293 9.602 1.00 95.50 336 TRP A C 1
ATOM 2569 O O . TRP A 1 336 ? -11.842 8.117 10.814 1.00 95.50 336 TRP A O 1
ATOM 2579 N N . GLU A 1 337 ? -11.684 9.460 9.024 1.00 94.19 337 GLU A N 1
ATOM 2580 C CA . GLU A 1 337 ? -11.588 10.727 9.742 1.00 94.19 337 GLU A CA 1
ATOM 2581 C C . GLU A 1 337 ? -13.000 11.284 9.973 1.00 94.19 337 GLU A C 1
ATOM 2583 O O . GLU A 1 337 ? -13.831 11.351 9.061 1.00 94.19 337 GLU A O 1
ATOM 2588 N N . THR A 1 338 ? -13.283 11.671 11.214 1.00 90.44 338 THR A N 1
ATOM 2589 C CA . THR A 1 338 ? -14.559 12.279 11.615 1.00 90.44 338 THR A CA 1
ATOM 2590 C C . THR A 1 338 ? -14.469 13.803 11.614 1.00 90.44 338 THR A C 1
ATOM 2592 O O . THR A 1 338 ? -13.418 14.378 11.890 1.00 90.44 338 THR A O 1
ATOM 2595 N N . ALA A 1 339 ? -15.603 14.479 11.420 1.00 87.56 339 ALA A N 1
ATOM 2596 C CA . ALA A 1 339 ? -15.708 15.942 11.468 1.00 87.56 339 ALA A CA 1
ATOM 2597 C C . ALA A 1 339 ? -15.553 16.573 12.878 1.00 87.56 339 ALA A C 1
ATOM 2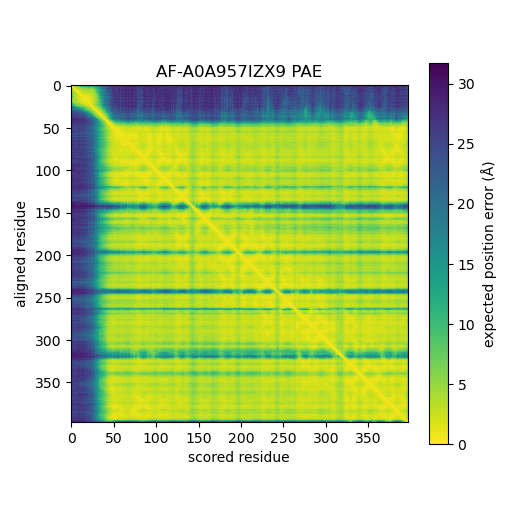599 O O . ALA A 1 339 ? -15.952 17.721 13.086 1.00 87.56 339 ALA A O 1
ATOM 2600 N N . ALA A 1 340 ? -15.028 15.840 13.865 1.00 86.56 340 ALA A N 1
ATOM 2601 C CA . ALA A 1 340 ? -14.760 16.364 15.203 1.00 86.56 340 ALA A CA 1
ATOM 2602 C C . ALA A 1 340 ? -13.612 17.397 15.195 1.00 86.56 340 ALA A C 1
ATOM 2604 O O . ALA A 1 340 ? -12.809 17.452 14.268 1.00 86.56 340 ALA A O 1
ATOM 2605 N N . SER A 1 341 ? -13.519 18.217 16.249 1.00 88.62 341 SER A N 1
ATOM 2606 C CA . SER A 1 341 ? -12.414 19.165 16.452 1.00 88.62 341 SER A CA 1
ATOM 2607 C C . SER A 1 341 ? -11.822 18.990 17.861 1.00 88.62 341 SER A C 1
ATOM 2609 O O . SER A 1 341 ? -12.450 19.441 18.823 1.00 88.62 341 SER A O 1
ATOM 2611 N N . PRO A 1 342 ? -10.632 18.374 18.012 1.00 89.44 342 PRO A N 1
ATOM 2612 C CA . PRO A 1 342 ? -9.790 17.833 16.938 1.00 89.44 342 PRO A CA 1
ATOM 2613 C C . PRO A 1 342 ? -10.423 16.606 16.248 1.00 89.44 342 PRO A C 1
ATOM 2615 O O . PRO A 1 342 ? -11.276 15.952 16.861 1.00 89.44 342 PRO A O 1
ATOM 2618 N N . PRO A 1 343 ? -10.022 16.286 15.001 1.00 90.62 343 PRO A N 1
ATOM 2619 C CA . PRO A 1 343 ? -10.494 15.093 14.307 1.00 90.62 343 PRO A CA 1
ATOM 2620 C C . PRO A 1 343 ? -10.217 13.820 15.108 1.00 90.62 343 PRO A C 1
ATOM 2622 O O . PRO A 1 343 ? -9.194 13.693 15.785 1.00 90.62 343 PRO A O 1
ATOM 2625 N N . ARG A 1 344 ? -11.142 12.865 15.017 1.00 93.81 344 ARG A N 1
ATOM 2626 C CA . ARG A 1 344 ? -10.989 11.501 15.545 1.00 93.81 344 ARG A CA 1
ATOM 2627 C C . ARG A 1 344 ? -10.931 10.526 14.381 1.00 93.81 344 ARG A C 1
ATOM 2629 O O . ARG A 1 344 ? -11.660 10.717 13.406 1.00 93.81 344 ARG A O 1
ATOM 2636 N N . TYR A 1 345 ? -10.127 9.479 14.521 1.00 95.06 345 TYR A N 1
ATOM 2637 C CA . TYR A 1 345 ? -9.920 8.459 13.499 1.00 95.06 345 TYR A CA 1
ATOM 2638 C C . TYR A 1 345 ? -10.523 7.137 13.950 1.00 95.06 345 TYR A C 1
ATOM 2640 O O . TYR A 1 345 ? -10.151 6.593 14.991 1.00 95.06 345 TYR A O 1
ATOM 2648 N N . GLN A 1 346 ? -11.464 6.626 13.167 1.00 96.19 346 GLN A N 1
ATOM 2649 C CA . GLN A 1 346 ? -12.181 5.386 13.422 1.00 96.19 346 GLN A CA 1
ATOM 2650 C C . GLN A 1 346 ? -11.684 4.292 12.487 1.00 96.19 346 GLN A C 1
ATOM 2652 O O . GLN A 1 346 ? -11.578 4.500 11.282 1.00 96.19 346 GLN A O 1
ATOM 2657 N N . ILE A 1 347 ? -11.433 3.106 13.031 1.00 97.38 347 ILE A N 1
ATOM 2658 C CA . ILE A 1 347 ? -11.269 1.894 12.230 1.00 97.38 347 ILE A CA 1
ATOM 2659 C C . ILE A 1 347 ? -12.642 1.255 12.147 1.00 97.38 347 ILE A C 1
ATOM 2661 O O . ILE A 1 347 ? -13.229 0.895 13.171 1.00 97.38 347 ILE A O 1
ATOM 2665 N N . VAL A 1 348 ? -13.161 1.143 10.934 1.00 97.06 348 VAL A N 1
ATOM 2666 C CA . VAL A 1 348 ? -14.504 0.633 10.675 1.00 97.06 348 VAL A CA 1
ATOM 2667 C C . VAL A 1 348 ? -14.447 -0.602 9.794 1.00 97.06 348 VAL A C 1
ATOM 2669 O O . VAL A 1 348 ? -13.478 -0.818 9.065 1.00 97.06 348 VAL A O 1
ATOM 2672 N N . ARG A 1 349 ? -15.512 -1.400 9.838 1.00 96.69 349 ARG A N 1
ATOM 2673 C CA . ARG A 1 349 ? -15.706 -2.536 8.939 1.00 96.69 349 ARG A CA 1
ATOM 2674 C C . ARG A 1 349 ? -17.099 -2.590 8.339 1.00 96.69 349 ARG A C 1
ATOM 2676 O O . ARG A 1 349 ? -18.040 -2.044 8.914 1.00 96.69 349 ARG A O 1
ATOM 2683 N N . THR A 1 350 ? -17.227 -3.313 7.235 1.00 96.00 350 THR A N 1
ATOM 2684 C CA . THR A 1 350 ? -18.498 -3.605 6.569 1.00 96.00 350 THR A CA 1
ATOM 2685 C C . THR A 1 350 ? -18.451 -4.965 5.877 1.00 96.00 350 THR A C 1
ATOM 2687 O O . THR A 1 350 ? -17.399 -5.375 5.391 1.00 96.00 350 THR A O 1
ATOM 2690 N N . ALA A 1 351 ? -19.588 -5.660 5.819 1.00 95.75 351 ALA A N 1
ATOM 2691 C CA . ALA A 1 351 ? -19.752 -6.878 5.020 1.00 95.75 351 ALA A CA 1
ATOM 2692 C C . ALA A 1 351 ? -20.410 -6.603 3.652 1.00 95.75 351 ALA A C 1
ATOM 2694 O O . ALA A 1 351 ? -20.347 -7.437 2.752 1.00 95.75 351 ALA A O 1
ATOM 2695 N N . ASP A 1 352 ? -21.059 -5.445 3.488 1.00 94.19 352 ASP A N 1
ATOM 2696 C CA . ASP A 1 352 ? -21.974 -5.158 2.374 1.00 94.19 352 ASP A CA 1
ATOM 2697 C C . ASP A 1 352 ? -21.778 -3.772 1.730 1.00 94.19 352 ASP A C 1
ATOM 2699 O O . ASP A 1 352 ? -22.479 -3.432 0.773 1.00 94.19 352 ASP A O 1
ATOM 2703 N N . LEU A 1 353 ? -20.809 -2.988 2.223 1.00 94.44 353 LEU A N 1
ATOM 2704 C CA . LEU A 1 353 ? -20.509 -1.604 1.831 1.00 94.44 353 LEU A CA 1
ATOM 2705 C C . LEU A 1 353 ? -21.598 -0.579 2.197 1.00 94.44 353 LEU A C 1
ATOM 2707 O O . LEU A 1 353 ? -21.506 0.580 1.791 1.00 94.44 353 LEU A O 1
ATOM 2711 N N . GLN A 1 354 ? -22.620 -0.973 2.956 1.00 91.94 354 GLN A N 1
ATOM 2712 C CA . GLN A 1 354 ? -23.749 -0.118 3.338 1.00 91.94 354 GLN A CA 1
ATOM 2713 C C . GLN A 1 354 ? -23.823 0.069 4.850 1.00 91.94 354 GLN A C 1
ATOM 2715 O O . GLN A 1 354 ? -23.999 1.188 5.332 1.00 91.94 354 GLN A O 1
ATOM 2720 N N . GLN A 1 355 ? -23.679 -1.022 5.598 1.00 92.50 355 GLN A N 1
ATOM 2721 C CA . GLN A 1 355 ? -23.697 -1.023 7.050 1.00 92.50 355 GLN A CA 1
ATOM 2722 C C . GLN A 1 355 ? -22.271 -1.049 7.577 1.00 92.50 355 GLN A C 1
ATOM 2724 O O . GLN A 1 355 ? -21.457 -1.889 7.187 1.00 92.50 355 GLN A O 1
ATOM 2729 N N . TRP A 1 356 ? -21.979 -0.114 8.475 1.00 94.19 356 TRP A N 1
ATOM 2730 C CA . TRP A 1 356 ? -20.643 0.099 9.003 1.00 94.19 356 TRP A CA 1
ATOM 2731 C C . TRP A 1 356 ? -20.626 -0.045 10.511 1.00 94.19 356 TRP A C 1
ATOM 2733 O O . TRP A 1 356 ? -21.518 0.431 11.214 1.00 94.19 356 TRP A O 1
ATOM 2743 N N . GLN A 1 357 ? -19.572 -0.683 10.996 1.00 94.38 357 GLN A N 1
ATOM 2744 C CA . GLN A 1 357 ? -19.336 -0.897 12.409 1.00 94.38 357 GLN A CA 1
ATOM 2745 C C . GLN A 1 357 ? -17.974 -0.336 12.798 1.00 94.38 357 GLN A C 1
ATOM 2747 O O . GLN A 1 357 ? -16.958 -0.742 12.236 1.00 94.38 357 GLN A O 1
ATOM 2752 N N . THR A 1 358 ? -17.945 0.540 13.801 1.00 95.44 358 THR A N 1
ATOM 2753 C CA . THR A 1 358 ? -16.699 1.013 14.412 1.00 95.44 358 THR A CA 1
ATOM 2754 C C . THR A 1 358 ? -16.101 -0.078 15.290 1.00 95.44 358 THR A C 1
ATOM 2756 O O . THR A 1 358 ? -16.750 -0.574 16.209 1.00 95.44 358 THR A O 1
ATOM 2759 N N . LEU A 1 359 ? -14.852 -0.438 15.010 1.00 96.44 359 LEU A N 1
ATOM 2760 C CA . LEU A 1 359 ? -14.087 -1.429 15.761 1.00 96.44 359 LEU A CA 1
ATOM 2761 C C . LEU A 1 359 ? -13.174 -0.801 16.796 1.00 96.44 359 LEU A C 1
ATOM 2763 O O . LEU A 1 359 ? -12.984 -1.382 17.854 1.00 96.44 359 LEU A O 1
ATOM 2767 N N . ALA A 1 360 ? -12.586 0.347 16.482 1.00 96.94 360 ALA A N 1
ATOM 2768 C CA . ALA A 1 360 ? -11.663 1.060 17.349 1.00 96.94 360 ALA A CA 1
ATOM 2769 C C . ALA A 1 360 ? -11.626 2.539 16.954 1.00 96.94 360 ALA A C 1
ATOM 2771 O O . ALA A 1 360 ? -12.032 2.908 15.849 1.00 96.94 360 ALA A O 1
ATOM 2772 N N . GLU A 1 361 ? -11.129 3.382 17.854 1.00 95.94 361 GLU A N 1
ATOM 2773 C CA . GLU A 1 361 ? -11.005 4.819 17.624 1.00 95.94 361 GLU A CA 1
ATOM 2774 C C . GLU A 1 361 ? -9.763 5.380 18.320 1.00 95.94 361 GLU A C 1
ATOM 2776 O O . GLU A 1 361 ? -9.378 4.923 19.398 1.00 95.94 361 GLU A O 1
ATOM 2781 N N . THR A 1 362 ? -9.149 6.392 17.716 1.00 94.88 362 THR A N 1
ATOM 2782 C CA . THR A 1 362 ? -7.988 7.104 18.255 1.00 94.88 362 THR A CA 1
ATOM 2783 C C . THR A 1 362 ? -8.040 8.588 17.880 1.00 94.88 362 THR A C 1
ATOM 2785 O O . THR A 1 362 ? -8.773 9.001 16.982 1.00 94.88 362 THR A O 1
ATOM 2788 N N . ASP A 1 363 ? -7.287 9.409 18.600 1.00 93.31 363 ASP A N 1
ATOM 2789 C CA . ASP A 1 363 ? -6.993 10.803 18.263 1.00 93.31 363 ASP A CA 1
ATOM 2790 C C . ASP A 1 363 ? -5.703 10.954 17.435 1.00 93.31 363 ASP A C 1
ATOM 2792 O O . ASP A 1 363 ? -5.411 12.045 16.946 1.00 93.31 363 ASP A O 1
ATOM 2796 N N . GLN A 1 364 ? -4.942 9.872 17.239 1.00 92.81 364 GLN A N 1
ATOM 2797 C CA . GLN A 1 364 ? -3.746 9.879 16.402 1.00 92.81 364 GLN A CA 1
ATOM 2798 C C . GLN A 1 364 ? -4.097 9.669 14.922 1.00 92.81 364 GLN A C 1
ATOM 2800 O O . GLN A 1 364 ? -4.827 8.728 14.604 1.00 92.81 364 GLN A O 1
ATOM 2805 N N . PRO A 1 365 ? -3.533 10.464 13.994 1.00 92.19 365 PRO A N 1
ATOM 2806 C CA . PRO A 1 365 ? -3.696 10.224 12.564 1.00 92.19 365 PRO A CA 1
ATOM 2807 C C . PRO A 1 365 ? -3.184 8.836 12.168 1.00 92.19 365 PRO A C 1
ATOM 2809 O O . PRO A 1 365 ? -2.028 8.498 12.431 1.00 92.19 365 PRO A O 1
ATOM 2812 N N . ILE A 1 366 ? -4.039 8.043 11.517 1.00 93.81 366 ILE A N 1
ATOM 2813 C CA . ILE A 1 366 ? -3.702 6.705 11.016 1.00 93.81 366 ILE A CA 1
ATOM 2814 C C . ILE A 1 366 ? -3.193 6.804 9.575 1.00 93.81 366 ILE A C 1
ATOM 2816 O O . ILE A 1 366 ? -3.962 7.107 8.666 1.00 93.81 366 ILE A O 1
ATOM 2820 N N . LEU A 1 367 ? -1.906 6.526 9.368 1.00 91.75 367 LEU A N 1
ATOM 2821 C CA . LEU A 1 367 ? -1.235 6.542 8.065 1.00 91.75 367 LEU A CA 1
ATOM 2822 C C . LEU A 1 367 ? -1.559 5.312 7.230 1.00 91.75 367 LEU A C 1
ATOM 2824 O O . LEU A 1 367 ? -1.762 5.430 6.018 1.00 91.75 367 LEU A O 1
ATOM 2828 N N . SER A 1 368 ? -1.577 4.150 7.883 1.00 94.88 368 SER A N 1
ATOM 2829 C CA . SER A 1 368 ? -1.688 2.860 7.221 1.00 94.88 368 SER A CA 1
ATOM 2830 C C . SER A 1 368 ? -2.568 1.872 7.989 1.00 94.88 368 SER A C 1
ATOM 2832 O O . SER A 1 368 ? -2.651 1.902 9.218 1.00 94.88 368 SER A O 1
ATOM 2834 N N . LEU A 1 369 ? -3.222 0.991 7.240 1.00 96.69 369 LEU A N 1
ATOM 2835 C CA . LEU A 1 369 ? -4.051 -0.117 7.676 1.00 96.69 369 LEU A CA 1
ATOM 2836 C C . LEU A 1 369 ? -3.763 -1.311 6.762 1.00 96.69 369 LEU A C 1
ATOM 2838 O O . LEU A 1 369 ? -3.834 -1.203 5.538 1.00 96.69 369 LEU A O 1
ATOM 2842 N N . THR A 1 370 ? -3.453 -2.467 7.338 1.00 96.38 370 THR A N 1
ATOM 2843 C CA . THR A 1 370 ? -3.246 -3.710 6.581 1.00 96.38 370 THR A CA 1
ATOM 2844 C C . THR A 1 370 ? -3.718 -4.912 7.392 1.00 96.38 370 THR A C 1
ATOM 2846 O O . THR A 1 370 ? -3.643 -4.905 8.617 1.00 96.38 370 THR A O 1
ATOM 2849 N N . ALA A 1 371 ? -4.213 -5.956 6.726 1.00 96.62 371 ALA A N 1
ATOM 2850 C CA . ALA A 1 371 ? -4.542 -7.216 7.383 1.00 96.62 371 ALA A CA 1
ATOM 2851 C C . ALA A 1 371 ? -3.284 -8.067 7.613 1.00 96.62 371 ALA A C 1
ATOM 2853 O O . ALA A 1 371 ? -2.414 -8.165 6.747 1.00 96.62 371 ALA A O 1
ATOM 2854 N N . TRP A 1 372 ? -3.228 -8.752 8.753 1.00 97.38 372 TRP A N 1
ATOM 2855 C CA . TRP A 1 372 ? -2.254 -9.798 9.044 1.00 97.38 372 TRP A CA 1
ATOM 2856 C C . TRP A 1 372 ? -2.992 -11.119 9.313 1.00 97.38 372 TRP A C 1
ATOM 2858 O O . TRP A 1 372 ? -3.258 -11.462 10.469 1.00 97.38 372 TRP A O 1
ATOM 2868 N N . PRO A 1 373 ? -3.348 -11.873 8.252 1.00 95.44 373 PRO A N 1
ATOM 2869 C CA . PRO A 1 373 ? -4.272 -13.002 8.368 1.00 95.44 373 PRO A CA 1
ATOM 2870 C C . PRO A 1 373 ? -3.813 -14.097 9.334 1.00 95.44 373 PRO A C 1
ATOM 2872 O O . PRO A 1 373 ? -4.628 -14.641 10.066 1.00 95.44 373 PRO A O 1
ATOM 2875 N N . ALA A 1 374 ? -2.510 -14.389 9.394 1.00 95.94 374 ALA A N 1
ATOM 2876 C CA . ALA A 1 374 ? -1.966 -15.414 10.290 1.00 95.94 374 ALA A CA 1
ATOM 2877 C C . ALA A 1 374 ? -2.199 -15.113 11.782 1.00 95.94 374 ALA A C 1
ATOM 2879 O O . ALA A 1 374 ? -2.204 -16.031 12.595 1.00 95.94 374 ALA A O 1
ATOM 2880 N N . GLN A 1 375 ? -2.398 -13.840 12.131 1.00 96.56 375 GLN A N 1
ATOM 2881 C CA . GLN A 1 375 ? -2.632 -13.388 13.501 1.00 96.56 375 GLN A CA 1
ATOM 2882 C C . GLN A 1 375 ? -4.087 -12.968 13.745 1.00 96.56 375 GLN A C 1
ATOM 2884 O O . GLN A 1 375 ? -4.388 -12.491 14.834 1.00 96.56 375 GLN A O 1
ATOM 2889 N N . ASN A 1 376 ? -4.980 -13.107 12.751 1.00 96.19 376 ASN A N 1
ATOM 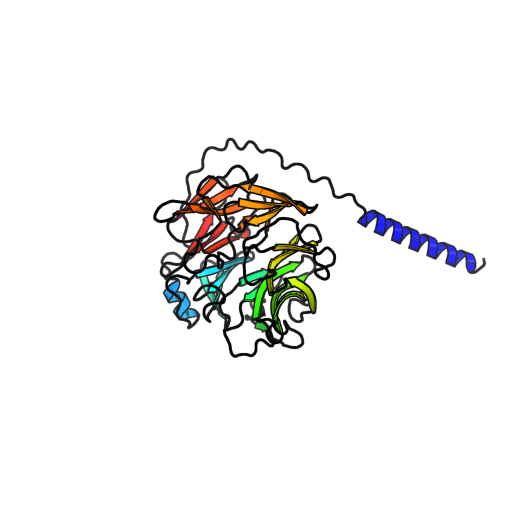2890 C CA . ASN A 1 376 ? -6.351 -12.579 12.791 1.00 96.19 376 ASN A CA 1
ATOM 2891 C C . ASN A 1 376 ? -6.392 -11.134 13.313 1.00 96.19 376 ASN A C 1
ATOM 2893 O O . ASN A 1 376 ? -7.165 -10.795 14.209 1.00 96.19 376 ASN A O 1
ATOM 2897 N N . ALA A 1 377 ? -5.514 -10.285 12.777 1.00 97.25 377 ALA A N 1
ATOM 2898 C CA . ALA A 1 377 ? -5.345 -8.922 13.252 1.00 97.25 377 ALA A CA 1
ATOM 2899 C C . ALA A 1 377 ? -5.270 -7.922 12.099 1.00 97.25 377 ALA A C 1
ATOM 2901 O O . ALA A 1 377 ? -4.830 -8.240 10.992 1.00 97.25 377 ALA A O 1
ATOM 2902 N N . LEU A 1 378 ? -5.648 -6.683 12.392 1.00 98.12 378 LEU A N 1
ATOM 2903 C CA . LEU A 1 378 ? -5.279 -5.518 11.600 1.00 98.12 378 LEU A CA 1
ATOM 2904 C C . LEU A 1 378 ? -4.022 -4.887 12.194 1.00 98.12 378 LEU A C 1
ATOM 2906 O O . LEU A 1 378 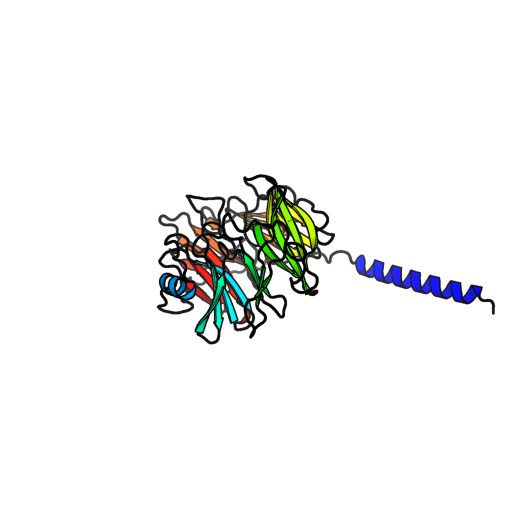? -3.867 -4.817 13.414 1.00 98.12 378 LEU A O 1
ATOM 2910 N N . VAL A 1 379 ? -3.150 -4.404 11.319 1.00 98.25 379 VAL A N 1
ATOM 2911 C CA . VAL A 1 379 ? -1.945 -3.639 11.639 1.00 98.25 379 VAL A CA 1
ATOM 2912 C C . VAL A 1 379 ? -2.204 -2.187 11.271 1.00 98.25 379 VAL A C 1
ATOM 2914 O O . VAL A 1 379 ? -2.619 -1.903 10.147 1.00 98.25 379 VAL A O 1
ATOM 2917 N N . ILE A 1 380 ? -1.971 -1.282 12.218 1.00 97.81 380 ILE A N 1
ATOM 2918 C CA . ILE A 1 380 ? -2.297 0.139 12.095 1.00 97.81 380 ILE A CA 1
ATOM 2919 C C . ILE A 1 380 ? -1.048 0.969 12.374 1.00 97.81 380 ILE A C 1
ATOM 2921 O O . ILE A 1 380 ? -0.510 0.898 13.477 1.00 97.81 380 ILE A O 1
ATOM 2925 N N . GLY A 1 381 ? -0.593 1.758 11.403 1.00 96.81 381 GLY A N 1
ATOM 2926 C CA . GLY A 1 381 ? 0.500 2.716 11.583 1.00 96.81 381 GLY A CA 1
ATOM 2927 C C . GLY A 1 381 ? -0.028 4.130 11.816 1.00 96.81 381 GLY A C 1
ATOM 2928 O O . GLY A 1 381 ? -0.899 4.582 11.074 1.00 96.81 381 GLY A O 1
ATOM 2929 N N . THR A 1 382 ? 0.497 4.844 12.813 1.00 95.56 382 THR A N 1
ATOM 2930 C CA . THR A 1 382 ? 0.169 6.261 13.070 1.00 95.56 382 THR A CA 1
ATOM 2931 C C . THR A 1 382 ? 1.313 7.210 12.708 1.00 95.56 382 THR A C 1
ATOM 2933 O O . THR A 1 382 ? 2.437 6.768 12.459 1.00 95.56 382 THR A O 1
ATOM 2936 N N . ALA A 1 383 ? 1.011 8.511 12.632 1.00 92.44 383 ALA A N 1
ATOM 2937 C CA . ALA A 1 383 ? 1.939 9.555 12.191 1.00 92.44 383 ALA A CA 1
ATOM 2938 C C . ALA A 1 383 ? 2.579 10.370 13.327 1.00 92.44 383 ALA A C 1
ATOM 2940 O O . ALA A 1 383 ? 1.985 10.586 14.385 1.00 92.44 383 ALA A O 1
ATOM 2941 N N . GLY A 1 384 ? 3.749 10.936 13.031 1.00 93.56 384 GLY A N 1
ATOM 2942 C CA . GLY A 1 384 ? 4.382 12.029 13.761 1.00 93.56 384 GLY A CA 1
ATOM 2943 C C . GLY A 1 384 ? 5.278 11.597 14.918 1.00 93.56 384 GLY A C 1
ATOM 2944 O O . GLY A 1 384 ? 5.707 10.453 15.031 1.00 93.56 384 GLY A O 1
ATOM 2945 N N . ARG A 1 385 ? 5.594 12.535 15.816 1.00 96.38 385 ARG A N 1
ATOM 2946 C CA . ARG A 1 385 ? 6.542 12.312 16.922 1.00 96.38 385 ARG A CA 1
ATOM 2947 C C . ARG A 1 385 ? 6.120 11.182 17.864 1.00 96.38 385 ARG A C 1
ATOM 2949 O O . ARG A 1 385 ? 6.979 10.526 18.441 1.00 96.38 385 ARG A O 1
ATOM 2956 N N . ALA A 1 386 ? 4.815 10.982 18.020 1.00 95.88 386 ALA A N 1
ATOM 2957 C CA . ALA A 1 386 ? 4.228 9.914 18.824 1.00 95.88 386 ALA A CA 1
ATOM 2958 C C . ALA A 1 386 ? 3.773 8.712 17.973 1.00 95.88 386 ALA A C 1
ATOM 2960 O O . ALA A 1 386 ? 2.943 7.930 18.438 1.00 95.88 386 ALA A O 1
ATOM 2961 N N . ALA A 1 387 ? 4.282 8.583 16.739 1.00 96.25 387 ALA A N 1
ATOM 2962 C CA . ALA A 1 387 ? 3.965 7.475 15.850 1.00 96.25 387 ALA A CA 1
ATOM 2963 C C . ALA A 1 387 ? 4.187 6.129 16.542 1.00 96.25 387 ALA A C 1
ATOM 2965 O O . ALA A 1 387 ? 5.135 5.934 17.305 1.00 96.25 387 ALA A O 1
ATOM 2966 N N . SER A 1 388 ? 3.306 5.187 16.241 1.00 97.56 388 SER A N 1
ATOM 2967 C CA . SER A 1 388 ? 3.385 3.818 16.718 1.00 97.56 388 SER A CA 1
ATOM 2968 C C . SER A 1 388 ? 2.750 2.878 15.701 1.00 97.56 388 SER A C 1
ATOM 2970 O O . SER A 1 388 ? 2.004 3.293 14.812 1.00 97.56 388 SER A O 1
ATOM 2972 N N . VAL A 1 389 ? 3.046 1.591 15.849 1.00 98.31 389 VAL A N 1
ATOM 2973 C CA . VAL A 1 389 ? 2.319 0.519 15.174 1.00 98.31 389 VAL A CA 1
ATOM 2974 C C . VAL A 1 389 ? 1.458 -0.194 16.204 1.00 98.31 389 VAL A C 1
ATOM 2976 O O . VAL A 1 389 ? 1.937 -0.552 17.282 1.00 98.31 389 VAL A O 1
ATOM 2979 N N . PHE A 1 390 ? 0.188 -0.392 15.878 1.00 98.44 390 PHE A N 1
ATOM 2980 C CA . PHE A 1 390 ? -0.786 -1.076 16.715 1.00 98.44 390 PHE A CA 1
ATOM 2981 C C . PHE A 1 390 ? -1.301 -2.339 16.036 1.00 98.44 390 PHE A C 1
ATOM 2983 O O . PHE A 1 390 ? -1.329 -2.441 14.809 1.00 98.44 390 PHE A O 1
ATOM 2990 N N . LEU A 1 391 ? -1.750 -3.272 16.866 1.00 98.00 391 LEU A N 1
ATOM 2991 C CA . LEU A 1 391 ? -2.550 -4.419 16.489 1.00 98.00 391 LEU A CA 1
ATOM 2992 C C . LEU A 1 391 ? -3.981 -4.227 16.987 1.00 98.00 391 LEU A C 1
ATOM 2994 O O . LEU A 1 391 ? -4.216 -3.783 18.118 1.00 98.00 391 LEU A O 1
ATOM 2998 N N . LEU A 1 392 ? -4.927 -4.611 16.142 1.00 97.75 392 LEU A N 1
ATOM 2999 C CA . LEU A 1 392 ? -6.329 -4.770 16.490 1.00 97.75 392 LEU A CA 1
ATOM 3000 C C . LEU A 1 392 ? -6.732 -6.204 16.158 1.00 97.75 392 LEU A C 1
ATOM 3002 O O . LEU A 1 392 ? -6.817 -6.562 14.987 1.00 97.75 392 LEU A O 1
ATOM 3006 N N . ASP A 1 393 ? -6.965 -7.011 17.190 1.00 96.06 393 ASP A N 1
ATOM 3007 C CA . ASP A 1 393 ? -7.521 -8.357 17.043 1.00 96.06 393 ASP A CA 1
ATOM 3008 C C . ASP A 1 393 ? -8.922 -8.258 16.422 1.00 96.06 393 ASP A C 1
ATOM 3010 O O . ASP A 1 393 ? -9.775 -7.507 16.916 1.00 96.06 393 ASP A O 1
ATOM 3014 N N . ILE A 1 394 ? -9.143 -8.991 15.332 1.00 94.62 394 ILE A N 1
ATOM 3015 C CA . ILE A 1 394 ? -10.407 -9.055 14.589 1.00 94.62 394 ILE A CA 1
ATOM 3016 C C . ILE A 1 394 ? -11.091 -10.418 14.706 1.00 94.62 394 ILE A C 1
ATOM 3018 O O . ILE A 1 394 ? -12.076 -10.660 14.014 1.00 94.62 394 ILE A O 1
ATOM 3022 N N . THR A 1 395 ? -10.633 -11.282 15.613 1.00 90.88 395 THR A N 1
ATOM 3023 C CA . THR A 1 395 ? -11.332 -12.522 15.951 1.00 90.88 395 THR A CA 1
ATOM 3024 C C . THR A 1 395 ? -12.766 -12.187 16.389 1.00 90.88 395 THR A C 1
ATOM 3026 O O . THR A 1 395 ? -13.003 -11.302 17.229 1.00 90.88 395 THR A O 1
ATOM 3029 N N . GLU A 1 396 ? -13.736 -12.842 15.746 1.00 79.31 396 GLU A N 1
ATOM 3030 C CA . GLU A 1 396 ? -15.143 -12.812 16.148 1.00 79.31 396 GLU A CA 1
ATOM 3031 C C . GLU A 1 396 ? -15.298 -13.677 17.401 1.00 79.31 396 GLU A C 1
ATOM 3033 O O . GLU A 1 396 ? -14.870 -14.832 17.407 1.00 79.31 396 GLU A O 1
ATOM 3038 N N . ASN A 1 397 ? -15.884 -13.106 18.454 1.00 53.31 397 ASN A N 1
ATOM 3039 C CA . ASN A 1 397 ? -16.227 -13.840 19.675 1.00 53.31 397 ASN A CA 1
ATOM 3040 C C . ASN A 1 397 ? -17.590 -14.515 19.552 1.00 53.31 397 ASN A C 1
ATOM 3042 O O . ASN A 1 397 ? -18.506 -13.867 18.993 1.00 53.31 397 ASN A O 1
#